Protein 3MPZ (pdb70)

Nearest PDB structures (foldseek):
  3mpz-assembly1_B  TM=1.002E+00  e=1.138E-26  Mycolicibacterium smegmatis MC2 155
  4wif-assembly1_A  TM=1.001E+00  e=3.318E-23  Mycobacterium tuberculosis
  4wig-assembly1_A  TM=1.001E+00  e=1.077E-22  Mycobacterium tuberculosis
  3ijf-assembly1_X  TM=9.936E-01  e=8.288E-23  Mycobacterium tuberculosis
  6kw6-assembly1_A  TM=9.959E-01  e=5.521E-22  Streptomyces noursei

Sequence (491 aa):
GSMVNWNALRSSKAIEEVSRHAYAPYSGFPVGAAALVDDGRTVTGCNVENVSYGLGLCAECAVVCALHSGGGGRLVALSSCCVGPDGGVLMPCGRCRQVLLEHGGPELLIDHAHGPRPLRELLPDAFGPVNWNALRSSKAIEVSRHAYAPYSGFPVGAAALVDDGRTVTGCNVENVSYGLGLCAECAVVCALHSGGGGRLVALSCCVGPDGGVLMPCGRCRQVLLEHGGPELLIDHHAHGPRPLRELLPDAFGVNWNALRSSKAIEEVSRHAYAPYSGFPVGAAALVDDGRTVTGCNVENVSYGLGLCAECAVVCALHSGGGGRLVALSSCCVGPDGGVLMPCGRCRQVLLEHGGPEELLIDHAHGPRPLRELLPDAFGPDSMVNWNALRRSSKAIEEVSRHAYAPYSGFPVGAAALVDDGRTVTGCNVENVSYGLGLCAECAVVCALHSSGGGGRLVALSCCVGPDGGVLMPCGRCRQVLLEHGGPELLIDHAHGPRPLRELLPDAF

Organism: Mycolicibacterium smegmatis (strain ATCC 700084 / mc(2)155) (NCBI:txid246196)

Foldseek 3Di:
DLPDPVVVFLVQQLVQQVVAADPPPPKKKKKWFAFPVGDIFIFIKHADPVRVVTDHRLNNRLVCCVVVPHGATAEMFMAIPVSDTDDDDPVSLLVNCVRHNQQRWYDDPVHIGGSCVVQPPHDDD/DPVVVQLVVQVVQQVVAADPPPPKKKKKWFAFPVRDIFIFIKHADPPGVVIDHRLNNRVVCCVVVPHGATAEMFMAIDVSATDDDDPVSLLVNCVRHNQQRWYDHPVGTDGSCVVAPPHDD/DPVVVFLVQQVVQQVVAADPPPPKKKKKWFAFPVGDIFIFIKHADPPRVVTDHRLNRRLVCCVVVPHGATAEMFMAIPVSATDDDDPVSLLVNCVRHNQNRWYQHSVGIDGSCVVQPPHDDPD/DPDDVVVQLVQQLVQQVVAQDPPPPWKKKKWFQFPVGDIAIFIWYADPVRVVTDHRLNRRLVCCVVVPHGATAEMFMAINVSATDDDDPVSLLVNCVRHNQQRWYDDPVGTDGSCVVQPPHD

Radius of gyration: 21.35 Å; Cα contacts (8 Å, |Δi|>4): 1430; chains: 4; bounding box: 50×58×52 Å

B-factor: mean 15.55, std 7.85, range [5.19, 49.21]

Secondary structure (DSSP, 8-state):
--S--HHHHHHHHHHHHTT-B-TTT----EEEEEETTS-EEEEE-B--SSGGG-B-HHHHHHHHHHHTT---EEEEEEE-TTS-B-PPPHHHHHHHHHHH-TT-EE--TT--EEHHHHSTT----/--HHHHHHHHHHHHTT-B-TTT----EEEEEETTS-EEEEE-B--SSGGG-B-HHHHHHHHHHHTT---EEEEEEE-TTS-B-PPPHHHHHHHHHHH-TT-EE--TTS-EEGGGTSTT---/--HHHHHHHHHHHHTT-B-TTT----EEEEEETTS-EEEEE-B--SSGGG-B-HHHHHHHHHHHTT---EEEEEEE-TTS-B-PPPHHHHHHHHHHH-TT-EE--TT--EEHHHHSTT-----/----HHHHHHHHHHHHTT-B-TTT----EEEEEETTS-EEEEE-B--SSGGG-B-HHHHHHHHHHHTT---EEEEEEE-TT--B-PPPHHHHHHHHHHH-TT-EE--TTS-EEHHHHSTT--

InterPro domains:
  IPR002125 Cytidine and deoxycytidylate deaminase domain [PF00383] (7-97)
  IPR002125 Cytidine and deoxycytidylate deaminase domain [PS51747] (1-123)
  IPR016193 Cytidine deaminase-like [SSF53927] (1-125)
  IPR050202 Cytidine and Deoxycytidylate Deaminase [PTHR11644] (5-124)

Solvent-accessible surface area: 17271 Å² total; per-residue (Å²): 46,102,179,29,95,23,108,38,8,66,68,85,0,76,102,6,14,184,60,24,57,10,81,77,41,57,76,41,13,0,0,0,0,46,1,86,90,55,65,48,11,37,0,0,15,2,12,3,57,6,36,13,8,6,9,20,0,6,0,2,0,0,3,30,0,19,30,52,46,14,36,113,4,54,0,0,0,3,0,3,70,134,25,33,39,37,28,1,5,0,16,0,0,2,3,0,31,29,4,12,7,67,104,2,32,1,1,21,88,158,26,46,53,21,0,107,84,2,2,35,84,35,36,29,177,92,97,43,109,36,8,61,70,85,0,61,118,7,13,185,70,24,57,12,84,66,38,57,74,44,14,0,0,0,0,49,2,86,85,56,66,54,11,38,0,0,14,2,11,2,21,7,38,12,4,6,8,19,0,8,0,3,0,0,3,30,0,16,29,47,44,14,36,101,4,58,0,0,0,3,0,5,74,136,25,33,32,44,26,1,4,0,17,0,0,2,3,0,35,30,4,2,4,61,104,1,57,2,1,69,65,176,30,54,30,27,0,118,102,11,4,39,88,34,49,84,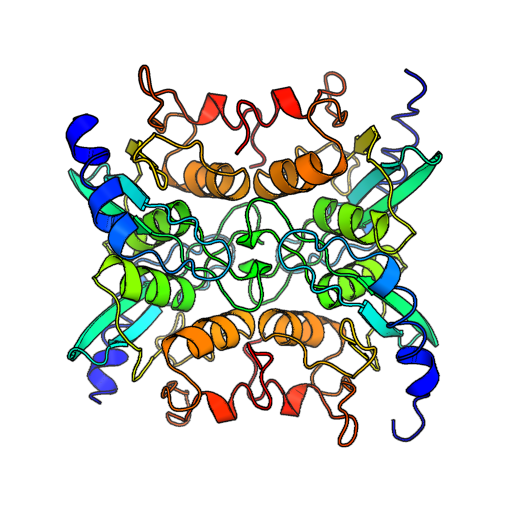88,100,44,111,38,5,67,67,84,0,84,115,5,17,88,73,23,57,10,84,77,38,56,71,43,17,0,0,0,0,41,2,87,90,54,67,49,11,41,0,0,15,3,11,2,38,5,41,13,6,6,8,21,0,10,0,3,0,0,4,31,0,16,31,50,43,14,37,111,4,55,0,0,0,2,0,2,68,133,28,32,28,38,20,1,6,0,17,0,0,2,3,0,33,29,4,12,7,70,103,2,56,0,1,26,72,154,26,50,70,21,0,114,84,3,4,38,74,35,34,29,124,146,149,104,24,97,41,109,48,8,60,67,94,0,61,100,5,2,198,71,24,56,12,79,75,44,60,89,33,18,0,0,0,0,45,2,89,85,60,65,52,11,35,0,0,14,2,11,3,22,7,36,12,6,5,7,22,1,8,0,3,0,0,3,30,0,16,30,50,45,14,33,110,4,58,0,0,0,3,0,1,72,129,15,34,42,40,26,0,4,0,15,0,0,2,3,0,34,29,4,11,6,68,101,3,50,1,1,31,89,169,34,55,14,16,0,110,96,6,3,34,104,37,72

Structure (mmCIF, N/CA/C/O backbone):
data_3MPZ
#
_entry.id   3MPZ
#
_cell.length_a   54.280
_cell.length_b   96.110
_cell.length_c   178.190
_cell.angle_alpha   90.00
_cell.angle_beta   90.00
_cell.angle_gamma   90.00
#
_symmetry.space_group_name_H-M   'C 2 2 21'
#
loop_
_entity.id
_entity.type
_entity.pdbx_description
1 polymer 'Cytidine deaminase'
2 non-polymer 'ZINC ION'
3 water water
#
loop_
_atom_site.group_PDB
_atom_site.id
_atom_site.type_symbol
_atom_site.label_atom_id
_atom_site.label_alt_id
_atom_site.label_comp_id
_atom_site.label_asym_id
_atom_site.label_entity_id
_atom_site.label_seq_id
_atom_site.pdbx_PDB_ins_code
_atom_site.Cartn_x
_atom_site.Cartn_y
_atom_site.Cartn_z
_atom_site.occupancy
_atom_site.B_iso_or_equiv
_atom_site.auth_seq_id
_atom_site.auth_comp_id
_atom_site.auth_asym_id
_atom_site.auth_atom_id
_atom_site.pdbx_PDB_model_num
ATOM 1 N N . GLY A 1 20 ? 26.093 -7.433 79.385 1.00 33.42 -2 GLY A N 1
ATOM 2 C CA . GLY A 1 20 ? 26.471 -6.959 80.764 1.00 33.27 -2 GLY A CA 1
ATOM 3 C C . GLY A 1 20 ? 27.503 -7.694 81.630 1.00 33.71 -2 GLY A C 1
ATOM 4 O O . GLY A 1 20 ? 28.320 -7.054 82.311 1.00 34.59 -2 GLY A O 1
ATOM 5 N N . SER A 1 21 ? 27.456 -9.028 81.649 1.00 33.35 -1 SER A N 1
ATOM 6 C CA . SER A 1 21 ? 26.487 -9.746 80.826 1.00 32.17 -1 SER A CA 1
ATOM 7 C C . SER A 1 21 ? 25.067 -9.627 81.419 1.00 30.34 -1 SER A C 1
ATOM 8 O O . SER A 1 21 ? 24.095 -9.915 80.726 1.00 31.57 -1 SER A O 1
ATOM 10 N N . MET A 1 22 ? 24.949 -9.200 82.682 1.00 26.31 0 MET A N 1
ATOM 11 C CA . MET A 1 22 ? 23.662 -9.101 83.352 1.00 23.82 0 MET A CA 1
ATOM 12 C C . MET A 1 22 ? 23.118 -7.673 83.448 1.00 20.29 0 MET A C 1
ATOM 13 O O . MET A 1 22 ? 22.221 -7.434 84.212 1.00 18.77 0 MET A O 1
ATOM 18 N N . VAL A 1 23 ? 23.643 -6.752 82.661 1.00 17.31 1 VAL A N 1
ATOM 19 C CA . VAL A 1 23 ? 23.087 -5.407 82.616 1.00 15.72 1 VAL A CA 1
ATOM 20 C C . VAL A 1 23 ? 21.668 -5.520 82.065 1.00 15.69 1 VAL A C 1
ATOM 21 O O . VAL A 1 23 ? 21.449 -6.316 81.186 1.00 16.50 1 VAL A O 1
ATOM 25 N N . ASN A 1 24 ? 20.730 -4.722 82.564 1.00 15.01 2 ASN A N 1
ATOM 26 C CA . ASN A 1 24 ? 19.366 -4.739 82.066 1.00 16.40 2 ASN A CA 1
ATOM 27 C C . ASN A 1 24 ? 19.238 -3.794 80.886 1.00 14.86 2 ASN A C 1
ATOM 28 O O . ASN A 1 24 ? 18.823 -2.640 81.040 1.00 13.79 2 ASN A O 1
ATOM 33 N N . TRP A 1 25 ? 19.553 -4.317 79.704 1.00 14.64 3 TRP A N 1
ATOM 34 C CA . TRP A 1 25 ? 19.551 -3.523 78.459 1.00 14.25 3 TRP A CA 1
ATOM 35 C C . TRP A 1 25 ? 18.157 -3.110 78.063 1.00 14.75 3 TRP A C 1
ATOM 36 O O . TRP A 1 25 ? 17.946 -2.027 77.530 1.00 13.19 3 TRP A O 1
ATOM 47 N N . ASN A 1 26 ? 17.177 -3.959 78.339 1.00 15.68 4 ASN A N 1
ATOM 48 C CA . ASN A 1 26 ? 15.794 -3.580 78.032 1.00 16.36 4 ASN A CA 1
ATOM 49 C C . ASN A 1 26 ? 15.325 -2.349 78.814 1.00 15.61 4 ASN A C 1
ATOM 50 O O . ASN A 1 26 ? 14.620 -1.496 78.271 1.00 14.87 4 ASN A O 1
ATOM 55 N N . ALA A 1 27 ? 15.718 -2.247 80.081 1.00 15.31 5 ALA A N 1
ATOM 56 C CA . ALA A 1 27 ? 15.411 -1.068 80.867 1.00 15.76 5 ALA A CA 1
ATOM 57 C C . ALA A 1 27 ? 16.104 0.194 80.306 1.00 14.12 5 ALA A C 1
ATOM 58 O O . ALA A 1 27 ? 15.471 1.261 80.255 1.00 14.65 5 ALA A O 1
ATOM 60 N N . LEU A 1 28 ? 17.366 0.073 79.874 1.00 12.33 6 LEU A N 1
ATOM 61 C CA . LEU A 1 28 ? 18.067 1.225 79.298 1.00 12.98 6 LEU A CA 1
ATOM 62 C C . LEU A 1 28 ? 17.465 1.646 77.974 1.00 11.62 6 LEU A C 1
ATOM 63 O O . LEU A 1 28 ? 17.338 2.835 77.686 1.00 11.91 6 LEU A O 1
ATOM 68 N N . ARG A 1 29 ? 17.136 0.671 77.139 1.00 11.30 7 ARG A N 1
ATOM 69 C CA . ARG A 1 29 ? 16.521 0.971 75.863 1.00 11.64 7 ARG A CA 1
ATOM 70 C C . ARG A 1 29 ? 15.193 1.703 76.043 1.00 11.95 7 ARG A C 1
ATOM 71 O O . ARG A 1 29 ? 14.903 2.658 75.336 1.00 11.31 7 ARG A O 1
ATOM 79 N N . SER A 1 30 ? 14.401 1.244 77.003 1.00 11.95 8 SER A N 1
ATOM 80 C CA A SER A 1 30 ? 13.100 1.852 77.281 0.50 12.83 8 SER A CA 1
ATOM 81 C CA B SER A 1 30 ? 13.108 1.859 77.302 0.50 12.83 8 SER A CA 1
ATOM 82 C C . SER A 1 30 ? 13.261 3.307 77.747 1.00 12.39 8 SER A C 1
ATOM 83 O O . SER A 1 30 ? 12.498 4.193 77.324 1.00 12.55 8 SER A O 1
ATOM 88 N N . LYS A 1 31 ? 14.251 3.551 78.601 1.00 12.38 9 LYS A N 1
ATOM 89 C CA . LYS A 1 31 ? 14.519 4.896 79.056 1.00 12.31 9 LYS A CA 1
ATOM 90 C C . LYS A 1 31 ? 15.034 5.786 77.917 1.00 10.27 9 LYS A C 1
ATOM 91 O O . LYS A 1 31 ? 14.718 6.958 77.873 1.00 10.83 9 LYS A O 1
ATOM 97 N N . ALA A 1 32 ? 15.819 5.214 77.002 1.00 10.30 10 ALA A N 1
ATOM 98 C CA . ALA A 1 32 ? 16.338 5.967 75.867 1.00 9.01 10 ALA A CA 1
ATOM 99 C C . ALA A 1 32 ? 15.193 6.321 74.927 1.00 9.93 10 ALA A C 1
ATOM 100 O O . ALA A 1 32 ? 15.111 7.427 74.421 1.00 8.48 10 ALA A O 1
ATOM 102 N N . ILE A 1 33 ? 14.276 5.383 74.706 1.00 9.43 11 ILE A N 1
ATOM 103 C CA . ILE A 1 33 ? 13.101 5.660 73.889 1.00 10.28 11 ILE A CA 1
ATOM 104 C C . ILE A 1 33 ? 12.248 6.752 74.527 1.00 10.37 11 ILE A C 1
ATOM 105 O O . ILE A 1 33 ? 11.826 7.690 73.838 1.00 9.94 11 ILE A O 1
ATOM 110 N N . GLU A 1 34 ? 12.031 6.669 75.841 1.00 10.76 12 GLU A N 1
ATOM 111 C CA A GLU A 1 34 ? 11.258 7.652 76.601 0.50 11.23 12 GLU A CA 1
ATOM 112 C CA B GLU A 1 34 ? 11.186 7.675 76.496 0.50 11.44 12 GLU A CA 1
ATOM 113 C C . GLU A 1 34 ? 11.828 9.063 76.362 1.00 10.79 12 GLU A C 1
ATOM 114 O O . GLU A 1 34 ? 11.126 10.001 76.008 1.00 11.41 12 GLU A O 1
ATOM 125 N N . VAL A 1 35 ? 13.143 9.184 76.563 1.00 9.50 13 VAL A N 1
ATOM 126 C CA . VAL A 1 35 ? 13.763 10.494 76.491 1.00 9.01 13 VAL A CA 1
ATOM 127 C C . VAL A 1 35 ? 13.809 11.027 75.063 1.00 8.82 13 VAL A C 1
ATOM 128 O O . VAL A 1 35 ? 13.747 12.239 74.863 1.00 8.39 13 VAL A O 1
ATOM 132 N N . SER A 1 36 ? 13.890 10.114 74.086 1.00 8.78 14 SER A N 1
ATOM 133 C CA . SER A 1 36 ? 13.920 10.487 72.678 1.00 9.61 14 SER A CA 1
ATOM 134 C C . SER A 1 36 ? 12.674 11.265 72.277 1.00 9.67 14 SER A C 1
ATOM 135 O O . SER A 1 36 ? 12.707 12.046 71.320 1.00 8.86 14 SER A O 1
ATOM 138 N N . ARG A 1 37 ? 11.582 11.073 73.030 1.00 10.26 15 ARG A N 1
ATOM 139 C CA . ARG A 1 37 ? 10.344 11.819 72.754 1.00 11.40 15 ARG A CA 1
ATOM 140 C C . ARG A 1 37 ? 10.492 13.319 72.941 1.00 11.39 15 ARG A C 1
ATOM 141 O O . ARG A 1 37 ? 9.650 14.094 72.463 1.00 11.02 15 ARG A O 1
ATOM 149 N N . HIS A 1 38 ? 11.501 13.717 73.705 1.00 9.27 16 HIS A N 1
ATOM 150 C CA . HIS A 1 38 ? 11.724 15.114 74.030 1.00 10.04 16 HIS A CA 1
ATOM 151 C C . HIS A 1 38 ? 12.870 15.739 73.203 1.00 9.39 16 HIS A C 1
ATOM 152 O O . HIS A 1 38 ? 13.247 16.907 73.423 1.00 9.40 16 HIS A O 1
ATOM 159 N N . ALA A 1 39 ? 13.411 14.991 72.248 1.00 8.61 17 ALA A N 1
ATOM 160 C CA . ALA A 1 39 ? 14.505 15.518 71.428 1.00 9.02 17 ALA A CA 1
ATOM 161 C C . ALA A 1 39 ? 14.118 16.825 70.759 1.00 8.29 17 ALA A C 1
ATOM 162 O O . ALA A 1 39 ? 12.955 17.010 70.335 1.00 9.91 17 ALA A O 1
ATOM 164 N N . TYR A 1 40 ? 15.111 17.696 70.612 1.00 8.54 18 TYR A N 1
ATOM 165 C CA . TYR A 1 40 ? 14.954 18.914 69.856 1.00 8.84 18 TYR A CA 1
ATOM 166 C C . TYR A 1 40 ? 15.768 18.719 68.594 1.00 8.89 18 TYR A C 1
ATOM 167 O O . TYR A 1 40 ? 16.974 19.016 68.544 1.00 8.81 18 TYR A O 1
ATOM 176 N N . ALA A 1 41 ? 15.081 18.172 67.580 1.00 9.63 19 ALA A N 1
ATOM 177 C CA . ALA A 1 41 ? 15.694 17.844 66.300 1.00 9.34 19 ALA A CA 1
ATOM 178 C C . ALA A 1 41 ? 14.853 18.297 65.097 1.00 10.28 19 ALA A C 1
ATOM 179 O O . ALA A 1 41 ? 14.581 17.486 64.209 1.00 9.95 19 ALA A O 1
ATOM 181 N N . PRO A 1 42 ? 14.468 19.595 65.044 1.00 10.42 20 PRO A N 1
ATOM 182 C CA . PRO A 1 42 ? 13.592 20.024 63.981 1.00 11.49 20 PRO A CA 1
ATOM 183 C C . PRO A 1 42 ? 14.281 20.163 62.636 1.00 11.58 20 PRO A C 1
ATOM 184 O O . PRO A 1 42 ? 13.591 20.292 61.646 1.00 13.13 20 PRO A O 1
ATOM 188 N N . TYR A 1 43 ? 15.608 20.206 62.605 1.00 10.79 21 TYR A N 1
ATOM 189 C CA . TYR A 1 43 ? 16.367 20.397 61.347 1.00 11.16 21 TYR A CA 1
ATOM 190 C C . TYR A 1 43 ? 16.503 19.045 60.615 1.00 11.77 21 TYR A C 1
ATOM 191 O O . TYR A 1 43 ? 16.169 18.951 59.425 1.00 13.17 21 TYR A O 1
ATOM 200 N N . SER A 1 44 ? 17.019 18.034 61.306 1.00 10.75 22 SER A N 1
ATOM 201 C CA . SER A 1 44 ? 17.096 16.655 60.754 1.00 11.49 22 SER A CA 1
ATOM 202 C C . SER A 1 44 ? 15.786 15.899 60.735 1.00 12.37 22 SER A C 1
ATOM 203 O O . SER A 1 44 ? 15.572 15.022 59.874 1.00 13.25 22 SER A O 1
ATOM 206 N N . GLY A 1 45 ? 14.915 16.197 61.702 1.00 11.54 23 GLY A N 1
ATOM 207 C CA . GLY A 1 45 ? 13.779 15.344 62.001 1.00 12.18 23 GLY A CA 1
ATOM 208 C C . GLY A 1 45 ? 14.167 13.943 62.464 1.00 12.39 23 GLY A C 1
ATOM 209 O O . GLY A 1 45 ? 13.403 12.981 62.275 1.00 13.10 23 GLY A O 1
ATOM 210 N N . PHE A 1 46 ? 15.362 13.830 63.064 1.00 11.25 24 PHE A N 1
ATOM 211 C CA . PHE A 1 46 ? 15.937 12.579 63.510 1.00 11.29 24 PHE A CA 1
ATOM 212 C C . PHE A 1 46 ? 16.166 12.662 65.021 1.00 10.26 24 PHE A C 1
ATOM 213 O O . PHE A 1 46 ? 17.297 12.966 65.485 1.00 10.40 24 PHE A O 1
ATOM 221 N N . PRO A 1 47 ? 15.110 12.420 65.805 1.00 10.83 25 PRO A N 1
ATOM 222 C CA . PRO A 1 47 ? 15.272 12.428 67.266 1.00 10.40 25 PRO A CA 1
ATOM 223 C C . PRO A 1 47 ? 16.044 11.219 67.767 1.00 9.66 25 PRO A C 1
ATOM 224 O O . PRO A 1 47 ? 15.838 10.091 67.281 1.00 9.04 25 PRO A O 1
ATOM 228 N N . VAL A 1 48 ? 16.898 11.453 68.758 1.00 7.82 26 VAL A N 1
ATOM 229 C CA . VAL A 1 48 ? 17.679 10.423 69.387 1.00 8.08 26 VAL A CA 1
ATOM 230 C C . VAL A 1 48 ? 17.576 10.542 70.889 1.00 7.85 26 VAL A C 1
ATOM 231 O O . VAL A 1 48 ? 17.564 11.636 71.437 1.00 7.55 26 VAL A O 1
ATOM 235 N N . GLY A 1 49 ? 17.500 9.395 71.531 1.00 7.99 27 GLY A N 1
ATOM 236 C CA . GLY A 1 49 ? 17.603 9.284 72.974 1.00 7.54 27 GLY A CA 1
ATOM 237 C C . GLY A 1 49 ? 18.753 8.394 73.397 1.00 7.27 27 GLY A C 1
ATOM 238 O O . GLY A 1 49 ? 19.190 7.483 72.660 1.00 8.62 27 GLY A O 1
ATOM 239 N N . ALA A 1 50 ? 19.237 8.634 74.613 1.00 6.90 28 ALA A N 1
ATOM 240 C CA . ALA A 1 50 ? 20.276 7.794 75.191 1.00 7.42 28 ALA A CA 1
ATOM 241 C C . ALA A 1 50 ? 20.075 7.689 76.686 1.00 7.74 28 ALA A C 1
ATOM 242 O O . ALA A 1 50 ? 19.617 8.627 77.314 1.00 8.26 28 ALA A O 1
ATOM 244 N N . ALA A 1 51 ? 20.366 6.504 77.213 1.00 7.68 29 ALA A N 1
ATOM 245 C CA . ALA A 1 51 ? 20.303 6.231 78.664 1.00 7.87 29 ALA A CA 1
ATOM 246 C C . ALA A 1 51 ? 21.523 5.459 79.062 1.00 7.87 29 ALA A C 1
ATOM 247 O O . ALA A 1 51 ? 21.991 4.543 78.323 1.00 8.57 29 ALA A O 1
ATOM 249 N N . ALA A 1 52 ? 22.064 5.788 80.238 1.00 7.38 30 ALA A N 1
ATOM 250 C CA . ALA A 1 52 ? 23.277 5.120 80.718 1.00 6.77 30 ALA A CA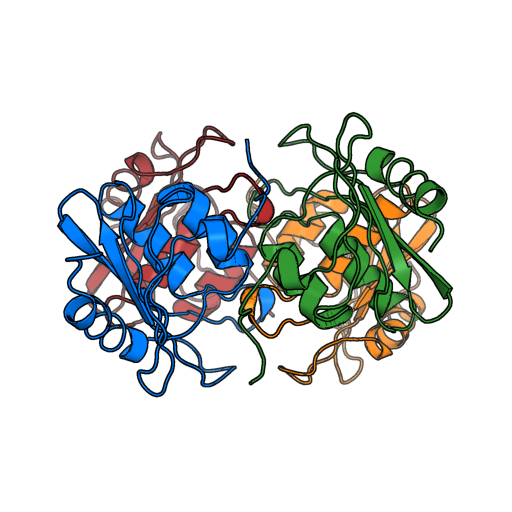 1
ATOM 251 C C . ALA A 1 52 ? 23.109 4.765 82.191 1.00 8.10 30 ALA A C 1
ATOM 252 O O . ALA A 1 52 ? 22.575 5.540 83.001 1.00 8.63 30 ALA A O 1
ATOM 254 N N . LEU A 1 53 ? 23.598 3.587 82.518 1.00 8.52 31 LEU A N 1
ATOM 255 C CA . LEU A 1 53 ? 23.740 3.157 83.917 1.00 9.61 31 LEU A CA 1
ATOM 256 C C . LEU A 1 53 ? 25.022 3.770 84.488 1.00 9.85 31 LEU A C 1
ATOM 257 O O . LEU A 1 53 ? 26.082 3.654 83.900 1.00 9.63 31 LEU A O 1
ATOM 262 N N . VAL A 1 54 ? 24.920 4.360 85.671 1.00 10.29 32 VAL A N 1
ATOM 263 C CA . VAL A 1 54 ? 26.081 4.857 86.402 1.00 10.33 32 VAL A CA 1
ATOM 264 C C . VAL A 1 54 ? 26.490 3.835 87.462 1.00 11.02 32 VAL A C 1
ATOM 265 O O . VAL A 1 54 ? 25.659 3.023 87.899 1.00 10.92 32 VAL A O 1
ATOM 269 N N . ASP A 1 55 ? 27.756 3.882 87.878 1.00 12.25 33 ASP A N 1
ATOM 270 C CA . ASP A 1 55 ? 28.249 2.933 88.868 1.00 14.61 33 ASP A CA 1
ATOM 271 C C . ASP A 1 55 ? 27.709 3.132 90.299 1.00 15.50 33 ASP A C 1
ATOM 272 O O . ASP A 1 55 ? 28.113 2.410 91.195 1.00 18.15 33 ASP A O 1
ATOM 277 N N . ASP A 1 56 ? 26.826 4.103 90.503 1.00 14.33 34 ASP A N 1
ATOM 278 C CA . ASP A 1 56 ? 26.055 4.234 91.746 1.00 14.16 34 ASP A CA 1
ATOM 279 C C . ASP A 1 56 ? 24.654 3.643 91.587 1.00 14.13 34 ASP A C 1
ATOM 280 O O . ASP A 1 56 ? 23.812 3.727 92.497 1.00 14.68 34 ASP A O 1
ATOM 285 N N . GLY A 1 57 ? 24.430 3.019 90.430 1.00 13.68 35 GLY A N 1
ATOM 286 C CA . GLY A 1 57 ? 23.186 2.334 90.100 1.00 13.90 35 GLY A CA 1
ATOM 287 C C . GLY A 1 57 ? 22.090 3.165 89.480 1.00 13.48 35 GLY A C 1
ATOM 288 O O . GLY A 1 57 ? 21.025 2.655 89.106 1.00 14.35 35 GLY A O 1
ATOM 289 N N . ARG A 1 58 ? 22.310 4.464 89.362 1.00 13.10 36 ARG A N 1
ATOM 290 C CA . ARG A 1 58 ? 21.276 5.282 88.812 1.00 11.78 36 ARG A CA 1
ATOM 291 C C . ARG A 1 58 ? 21.396 5.286 87.290 1.00 10.63 36 ARG A C 1
ATOM 292 O O . ARG A 1 58 ? 22.420 4.888 86.727 1.00 9.16 36 ARG A O 1
ATOM 300 N N . THR A 1 59 ? 20.323 5.728 86.668 1.00 9.89 37 THR A N 1
ATOM 301 C CA . THR A 1 59 ? 20.281 5.947 85.217 1.00 10.39 37 THR A CA 1
ATOM 302 C C . THR A 1 59 ? 20.225 7.437 84.907 1.00 11.00 37 THR A C 1
ATOM 303 O O . THR A 1 59 ? 19.449 8.187 85.530 1.00 12.18 37 THR A O 1
ATOM 307 N N . VAL A 1 60 ? 21.034 7.859 83.944 1.00 9.34 38 VAL A N 1
ATOM 308 C CA . VAL A 1 60 ? 20.999 9.223 83.427 1.00 9.05 38 VAL A CA 1
ATOM 309 C C . VAL A 1 60 ? 20.558 9.141 81.963 1.00 8.99 38 VAL A C 1
ATOM 310 O O . VAL A 1 60 ? 20.837 8.172 81.277 1.00 8.27 38 VAL A O 1
ATOM 314 N N . THR A 1 61 ? 19.831 10.146 81.518 1.00 9.27 39 THR A N 1
ATOM 315 C CA . THR A 1 61 ? 19.318 10.183 80.162 1.00 8.72 39 THR A CA 1
ATOM 316 C C . THR A 1 61 ? 19.657 11.476 79.435 1.00 9.07 39 THR A C 1
ATOM 317 O O . THR A 1 61 ? 20.047 12.490 80.030 1.00 10.03 39 THR A O 1
ATOM 321 N N . GLY A 1 62 ? 19.479 11.450 78.126 1.00 7.27 40 GLY A N 1
ATOM 322 C CA . GLY A 1 62 ? 19.670 12.627 77.336 1.00 7.28 40 GLY A CA 1
ATOM 323 C C . GLY A 1 62 ? 19.103 12.428 75.957 1.00 6.44 40 GLY A C 1
ATOM 324 O O . GLY A 1 62 ? 19.026 11.290 75.467 1.00 6.21 40 GLY A O 1
ATOM 325 N N . CYS A 1 63 ? 18.733 13.544 75.328 1.00 7.01 41 CYS A N 1
ATOM 326 C CA . CYS A 1 63 ? 18.255 13.566 73.967 1.00 6.76 41 CYS A CA 1
ATOM 327 C C . CYS A 1 63 ? 19.029 14.597 73.161 1.00 6.38 41 CYS A C 1
ATOM 328 O O . CYS A 1 63 ? 19.636 15.505 73.732 1.00 7.99 41 CYS A O 1
ATOM 331 N N . ASN A 1 64 ? 19.059 14.445 71.841 1.00 6.02 42 ASN A N 1
ATOM 332 C CA . ASN A 1 64 ? 19.778 15.399 71.018 1.00 6.31 42 ASN A CA 1
ATOM 333 C C . ASN A 1 64 ? 19.087 16.771 70.983 1.00 5.80 42 ASN A C 1
ATOM 334 O O . ASN A 1 64 ? 17.875 16.883 71.163 1.00 6.79 42 ASN A O 1
ATOM 339 N N . VAL A 1 65 ? 19.897 17.802 70.777 1.00 5.88 43 VAL A N 1
ATOM 340 C CA . VAL A 1 65 ? 19.447 19.198 70.768 1.00 5.49 43 VAL A CA 1
ATOM 341 C C . VAL A 1 65 ? 20.187 19.910 69.643 1.00 6.24 43 VAL A C 1
ATOM 342 O O . VAL A 1 65 ? 21.325 20.284 69.780 1.00 7.47 43 VAL A O 1
ATOM 346 N N . GLU A 1 66 ? 19.521 20.063 68.510 1.00 6.39 44 GLU A N 1
ATOM 347 C CA . GLU A 1 66 ? 20.072 20.700 67.331 1.00 7.25 44 GLU A CA 1
ATOM 348 C C . GLU A 1 66 ? 20.045 22.212 67.444 1.00 7.82 44 GLU A C 1
ATOM 349 O O . GLU A 1 66 ? 19.391 22.763 68.320 1.00 9.38 44 GLU A O 1
ATOM 355 N N . ASN A 1 67 ? 20.800 22.865 66.554 1.00 7.35 45 ASN A N 1
ATOM 356 C CA . ASN A 1 67 ? 20.879 24.313 66.474 1.00 8.07 45 ASN A CA 1
ATOM 357 C C . ASN A 1 67 ? 20.777 24.778 65.035 1.00 7.81 45 ASN A C 1
ATOM 358 O O . ASN A 1 67 ? 21.161 24.078 64.105 1.00 6.11 45 ASN A O 1
ATOM 363 N N . VAL A 1 68 ? 20.292 26.001 64.872 1.00 8.50 46 VAL A N 1
ATOM 364 C CA . VAL A 1 68 ? 20.254 26.653 63.543 1.00 9.73 46 VAL A CA 1
ATOM 365 C C . VAL A 1 68 ? 21.616 26.697 62.892 1.00 9.58 46 VAL A C 1
ATOM 366 O O . VAL A 1 68 ? 21.707 26.567 61.646 1.00 9.15 46 VAL A O 1
ATOM 370 N N . SER A 1 69 ? 22.673 26.864 63.700 1.00 9.30 47 SER A N 1
ATOM 371 C CA . SER A 1 69 ? 24.034 26.681 63.228 1.00 9.10 47 SER A CA 1
ATOM 372 C C . SER A 1 69 ? 24.352 25.219 63.478 1.00 8.90 47 SER A C 1
ATOM 373 O O . SER A 1 69 ? 24.507 24.796 64.615 1.00 7.97 47 SER A O 1
ATOM 376 N N . TYR A 1 70 ? 24.383 24.430 62.399 1.00 9.26 48 TYR A N 1
ATOM 377 C CA . TYR A 1 70 ? 24.304 22.971 62.562 1.00 8.32 48 TYR A CA 1
ATOM 378 C C . TYR A 1 70 ? 25.392 22.421 63.476 1.00 8.11 48 TYR A C 1
ATOM 379 O O . TYR A 1 70 ? 25.170 21.538 64.324 1.00 7.74 48 TYR A O 1
ATOM 388 N N . GLY A 1 71 ? 26.594 22.957 63.313 1.00 8.08 49 GLY A N 1
ATOM 389 C CA . GLY A 1 71 ? 27.765 22.559 64.091 1.00 7.65 49 GLY A CA 1
ATOM 390 C C . GLY A 1 71 ? 27.747 22.796 65.597 1.00 7.46 49 GLY A C 1
ATOM 391 O O . GLY A 1 71 ? 28.704 22.423 66.277 1.00 8.82 49 GLY A O 1
ATOM 392 N N . LEU A 1 72 ? 26.677 23.428 66.095 1.00 7.71 50 LEU A N 1
ATOM 393 C CA . LEU A 1 72 ? 26.467 23.668 67.504 1.00 8.19 50 LEU A CA 1
ATOM 394 C C . LEU A 1 72 ? 25.488 22.681 68.119 1.00 7.40 50 LEU A C 1
ATOM 395 O O . LEU A 1 72 ? 25.225 22.719 69.305 1.00 6.44 50 LEU A O 1
ATOM 400 N N . GLY A 1 73 ? 25.000 21.746 67.301 1.00 6.80 51 GLY A N 1
ATOM 401 C CA . GLY A 1 73 ? 24.178 20.618 67.784 1.00 7.85 51 GLY A CA 1
ATOM 402 C C . GLY A 1 73 ? 24.867 19.763 68.840 1.00 7.45 51 GLY A C 1
ATOM 403 O O . GLY A 1 73 ? 26.074 19.500 68.769 1.00 7.41 51 GLY A O 1
ATOM 404 N N . LEU A 1 74 ? 24.078 19.279 69.797 1.00 7.63 52 LEU A N 1
ATOM 405 C CA . LEU A 1 74 ? 24.563 18.439 70.886 1.00 7.26 52 LEU A CA 1
ATOM 406 C C . LEU A 1 74 ? 23.913 17.066 70.763 1.00 7.65 52 LEU A C 1
ATOM 407 O O . LEU A 1 74 ? 22.680 16.956 70.544 1.00 8.32 52 LEU A O 1
ATOM 412 N N . CYS A 1 75 ? 24.725 16.016 70.835 1.00 7.65 53 CYS A N 1
ATOM 413 C CA . CYS A 1 75 ? 24.214 14.651 70.747 1.00 6.45 53 CYS A CA 1
ATOM 414 C C . CYS A 1 75 ? 23.576 14.216 72.064 1.00 5.72 53 CYS A C 1
ATOM 415 O O . CYS A 1 75 ? 23.884 14.735 73.141 1.00 7.19 53 CYS A O 1
ATOM 418 N N . ALA A 1 76 ? 22.638 13.271 71.968 1.00 6.57 54 ALA A N 1
ATOM 419 C CA . ALA A 1 76 ? 22.047 12.629 73.163 1.00 6.26 54 ALA A CA 1
ATOM 420 C C . ALA A 1 76 ? 23.102 12.129 74.142 1.00 6.89 54 ALA A C 1
ATOM 421 O O . ALA A 1 76 ? 22.970 12.274 75.363 1.00 6.43 54 ALA A O 1
ATOM 423 N N . GLU A 1 77 ? 24.169 11.547 73.614 1.00 6.73 55 GLU A N 1
ATOM 424 C CA . GLU A 1 77 ? 25.228 11.013 74.458 1.00 7.53 55 GLU A CA 1
ATOM 425 C C . GLU A 1 77 ? 26.002 12.122 75.184 1.00 7.90 55 GLU A C 1
ATOM 426 O O . GLU A 1 77 ? 26.441 11.907 76.326 1.00 8.12 55 GLU A O 1
ATOM 432 N N . CYS A 1 78 ? 26.147 13.274 74.542 1.00 7.62 56 CYS A N 1
ATOM 433 C CA . CYS A 1 78 ? 26.678 14.475 75.208 1.00 7.73 56 CYS A CA 1
ATOM 434 C C . CYS A 1 78 ? 25.786 14.876 76.372 1.00 7.07 56 CYS A C 1
ATOM 435 O O . CYS A 1 78 ? 26.289 15.172 77.458 1.00 7.32 56 CYS A O 1
ATOM 438 N N . ALA A 1 79 ? 24.476 14.849 76.168 1.00 6.76 57 ALA A N 1
ATOM 439 C CA . ALA A 1 79 ? 23.519 15.246 77.186 1.00 6.60 57 ALA A CA 1
ATOM 440 C C . ALA A 1 79 ? 23.617 14.260 78.373 1.00 6.65 57 ALA A C 1
ATOM 441 O O . ALA A 1 79 ? 23.584 14.661 79.532 1.00 8.66 57 ALA A O 1
ATOM 443 N N . VAL A 1 80 ? 23.797 12.978 78.074 1.00 7.20 58 VAL A N 1
ATOM 444 C CA . VAL A 1 80 ? 24.035 11.961 79.130 1.00 7.52 58 VAL A CA 1
ATOM 445 C C . VAL A 1 80 ? 25.228 12.305 80.037 1.00 6.86 58 VAL A C 1
ATOM 446 O O . VAL A 1 80 ? 25.117 12.265 81.283 1.00 7.02 58 VAL A O 1
ATOM 450 N N . VAL A 1 81 ? 26.346 12.665 79.416 1.00 6.71 59 VAL A N 1
ATOM 451 C CA . VAL A 1 81 ? 27.580 12.993 80.109 1.00 7.53 59 VAL A CA 1
ATOM 452 C C . VAL A 1 81 ? 27.394 14.276 80.943 1.00 8.42 59 VAL A C 1
ATOM 453 O O . VAL A 1 81 ? 27.886 14.386 82.076 1.00 8.26 59 VAL A O 1
ATOM 457 N N . CYS A 1 82 ? 26.662 15.248 80.405 1.00 8.46 60 CYS A N 1
ATOM 458 C CA . CYS A 1 82 ? 26.345 16.443 81.197 1.00 8.97 60 CYS A CA 1
ATOM 459 C C . CYS A 1 82 ? 25.566 16.087 82.482 1.00 9.40 60 CYS A C 1
ATOM 460 O O . CYS A 1 82 ? 25.898 16.560 83.587 1.00 10.54 60 CYS A O 1
ATOM 463 N N . ALA A 1 83 ? 24.528 15.275 82.333 1.00 9.30 61 ALA A N 1
ATOM 464 C CA . ALA A 1 83 ? 23.694 14.847 83.440 1.00 9.34 61 ALA A CA 1
ATOM 465 C C . ALA A 1 83 ? 24.432 13.978 84.444 1.00 9.47 61 ALA A C 1
ATOM 466 O O . ALA A 1 83 ? 24.190 14.064 85.655 1.00 9.67 61 ALA A O 1
ATOM 468 N N . LEU A 1 84 ? 25.363 13.155 83.962 1.00 9.29 62 LEU A N 1
ATOM 469 C CA . LEU A 1 84 ? 26.233 12.387 84.834 1.00 9.89 62 LEU A CA 1
ATOM 470 C C . LEU A 1 84 ? 26.869 13.299 85.892 1.00 10.52 62 LEU A C 1
ATOM 471 O O . LEU A 1 84 ? 26.792 13.019 87.100 1.00 10.83 62 LEU A O 1
ATOM 476 N N . HIS A 1 85 ? 27.490 14.382 85.429 1.00 9.64 63 HIS A N 1
ATOM 477 C CA . HIS A 1 85 ? 28.204 15.273 86.321 1.00 9.89 63 HIS A CA 1
ATOM 478 C C . HIS A 1 85 ? 27.295 16.209 87.102 1.00 11.73 63 HIS A C 1
ATOM 479 O O . HIS A 1 85 ? 27.426 16.271 88.308 1.00 12.37 63 HIS A O 1
ATOM 486 N N . SER A 1 86 ? 26.337 16.854 86.450 1.00 11.50 64 SER A N 1
ATOM 487 C CA . SER A 1 86 ? 25.436 17.757 87.194 1.00 12.96 64 SER A CA 1
ATOM 488 C C . SER A 1 86 ? 24.627 17.036 88.268 1.00 13.81 64 SER A C 1
ATOM 489 O O . SER A 1 86 ? 24.234 17.630 89.288 1.00 13.58 64 SER A O 1
ATOM 492 N N . GLY A 1 87 ? 24.408 15.740 88.056 1.00 14.42 65 GLY A N 1
ATOM 493 C CA . GLY A 1 87 ? 23.636 14.915 88.970 1.00 16.32 65 GLY A CA 1
ATOM 494 C C . GLY A 1 87 ? 24.441 14.271 90.083 1.00 18.60 65 GLY A C 1
ATOM 495 O O . GLY A 1 87 ? 23.883 13.519 90.875 1.00 19.67 65 GLY A O 1
ATOM 496 N N . GLY A 1 88 ? 25.752 14.558 90.154 1.00 18.32 66 GLY A N 1
ATOM 497 C CA . GLY A 1 88 ? 26.566 14.118 91.279 1.00 19.63 66 GLY A CA 1
ATOM 498 C C . GLY A 1 88 ? 27.805 13.328 90.927 1.00 19.18 66 GLY A C 1
ATOM 499 O O . GLY A 1 88 ? 28.534 12.887 91.823 1.00 19.65 66 GLY A O 1
ATOM 500 N N . GLY A 1 89 ? 28.050 13.144 89.633 1.00 17.57 67 GLY A N 1
ATOM 501 C CA . GLY A 1 89 ? 29.227 12.462 89.170 1.00 17.19 67 GLY A CA 1
ATOM 502 C C . GLY A 1 89 ? 29.087 10.965 89.143 1.00 16.69 67 GLY A C 1
ATOM 503 O O . GLY A 1 89 ? 27.989 10.420 89.301 1.00 16.45 67 GLY A O 1
ATOM 504 N N . GLY A 1 90 ? 30.215 10.292 88.980 1.00 15.75 68 GLY A N 1
ATOM 505 C CA . GLY A 1 90 ? 30.237 8.843 88.846 1.00 15.25 68 GLY A CA 1
ATOM 506 C C . GLY A 1 90 ? 30.890 8.398 87.552 1.00 15.52 68 GLY A C 1
ATOM 507 O O . GLY A 1 90 ? 31.374 9.214 86.788 1.00 15.08 68 GLY A O 1
ATOM 508 N N . ARG A 1 91 ? 30.898 7.092 87.323 1.00 14.65 69 ARG A N 1
ATOM 509 C CA . ARG A 1 91 ? 31.435 6.507 86.089 1.00 15.10 69 ARG A CA 1
ATOM 510 C C . ARG A 1 91 ? 30.325 5.815 85.326 1.00 12.84 69 ARG A C 1
ATOM 511 O O . ARG A 1 91 ? 29.508 5.135 85.919 1.00 13.01 69 ARG A O 1
ATOM 519 N N . LEU A 1 92 ? 30.295 5.972 84.002 1.00 11.04 70 LEU A N 1
ATOM 520 C CA . LEU A 1 92 ? 29.302 5.256 83.192 1.00 9.27 70 LEU A CA 1
ATOM 521 C C . LEU A 1 92 ? 29.697 3.784 83.075 1.00 9.56 70 LEU A C 1
ATOM 522 O O . LEU A 1 92 ? 30.856 3.474 82.828 1.00 11.11 70 LEU A O 1
ATOM 527 N N . VAL A 1 93 ? 28.725 2.891 83.249 1.00 9.51 71 VAL A N 1
ATOM 528 C CA . VAL A 1 93 ? 28.920 1.444 83.125 1.00 10.43 71 VAL A CA 1
ATOM 529 C C . VAL A 1 93 ? 28.402 0.876 81.806 1.00 10.77 71 VAL A C 1
ATOM 530 O O . VAL A 1 93 ? 29.034 -0.010 81.198 1.00 11.17 71 VAL A O 1
ATOM 534 N N . ALA A 1 94 ? 27.264 1.412 81.361 1.00 10.27 72 ALA A N 1
ATOM 535 C CA . ALA A 1 94 ? 26.559 0.887 80.194 1.00 9.73 72 ALA A CA 1
ATOM 536 C C . ALA A 1 94 ? 25.717 1.979 79.598 1.00 9.60 72 ALA A C 1
ATOM 537 O O . ALA A 1 94 ? 25.187 2.826 80.322 1.00 9.48 72 ALA A O 1
ATOM 539 N N . LEU A 1 95 ? 25.597 1.982 78.265 1.00 9.82 73 LEU A N 1
ATOM 540 C CA . LEU A 1 95 ? 24.881 3.032 77.550 1.00 9.10 73 LEU A CA 1
ATOM 541 C C . LEU A 1 95 ? 24.162 2.465 76.343 1.00 9.43 73 LEU A C 1
ATOM 542 O O . LEU A 1 95 ? 24.725 1.644 75.584 1.00 8.87 73 LEU A O 1
ATOM 547 N N . SER A 1 96 ? 22.890 2.862 76.200 1.00 9.28 74 SER A N 1
ATOM 548 C CA A SER A 1 96 ? 22.098 2.538 75.031 0.70 8.97 74 SER A CA 1
ATOM 549 C CA B SER A 1 96 ? 22.065 2.536 75.045 0.30 9.16 74 SER A CA 1
ATOM 550 C C . SER A 1 96 ? 21.674 3.829 74.343 1.00 9.43 74 SER A C 1
ATOM 551 O O . SER A 1 96 ? 21.210 4.784 74.995 1.00 8.28 74 SER A O 1
ATOM 556 N N . CYS A 1 97 ? 21.858 3.856 73.030 1.00 8.50 75 CYS A N 1
ATOM 557 C CA A CYS A 1 97 ? 21.389 4.945 72.202 0.50 8.84 75 CYS A CA 1
ATOM 558 C CA B CYS A 1 97 ? 21.366 4.941 72.192 0.50 10.34 75 CYS A CA 1
ATOM 559 C C . CYS A 1 97 ? 20.359 4.378 71.230 1.00 9.98 75 CYS A C 1
ATOM 560 O O . CYS A 1 97 ? 20.561 3.299 70.646 1.00 10.53 75 CYS A O 1
ATOM 565 N N . VAL A 1 98 ? 19.264 5.089 71.069 1.00 10.64 76 VAL A N 1
ATOM 566 C CA . VAL A 1 98 ? 18.219 4.639 70.171 1.00 11.19 76 VAL A CA 1
ATOM 567 C C . VAL A 1 98 ? 17.774 5.742 69.254 1.00 12.42 76 VAL A C 1
ATOM 568 O O . VAL A 1 98 ? 17.828 6.941 69.594 1.00 12.61 76 VAL A O 1
ATOM 572 N N . GLY A 1 99 ? 17.369 5.336 68.050 1.00 13.15 77 GLY A N 1
ATOM 573 C CA . GLY A 1 99 ? 16.987 6.264 67.013 1.00 15.13 77 GLY A CA 1
ATOM 574 C C . GLY A 1 99 ? 15.469 6.408 66.952 1.00 16.68 77 GLY A C 1
ATOM 575 O O . GLY A 1 99 ? 14.749 5.881 67.820 1.00 17.86 77 GLY A O 1
ATOM 576 N N . PRO A 1 100 ? 14.977 7.134 65.929 1.00 17.48 78 PRO A N 1
ATOM 577 C CA . PRO A 1 100 ? 13.550 7.496 65.903 1.00 18.92 78 PRO A CA 1
ATOM 578 C C . PRO A 1 100 ? 12.568 6.311 65.861 1.00 20.58 78 PRO A C 1
ATOM 579 O O . PRO A 1 100 ? 11.385 6.468 66.252 1.00 22.05 78 PRO A O 1
ATOM 583 N N . ASP A 1 101 ? 13.042 5.162 65.362 1.00 21.21 79 ASP A N 1
ATOM 584 C CA . ASP A 1 101 ? 12.256 3.920 65.271 1.00 22.78 79 ASP A CA 1
ATOM 585 C C . ASP A 1 101 ? 12.333 3.030 66.529 1.00 22.40 79 ASP A C 1
ATOM 586 O O . ASP A 1 101 ? 11.669 1.991 66.580 1.00 22.87 79 ASP A O 1
ATOM 591 N N . GLY A 1 102 ? 13.147 3.422 67.514 1.00 21.16 80 GLY A N 1
ATOM 592 C CA . GLY A 1 102 ? 13.352 2.639 68.750 1.00 20.59 80 GLY A CA 1
ATOM 593 C C . GLY A 1 102 ? 14.502 1.621 68.676 1.00 20.62 80 GLY A C 1
ATOM 594 O O . GLY A 1 102 ? 14.843 0.976 69.676 1.00 21.97 80 GLY A O 1
ATOM 595 N N . GLY A 1 103 ? 15.125 1.515 67.514 1.00 18.78 81 GLY A N 1
ATOM 596 C CA . GLY A 1 103 ? 16.217 0.594 67.298 1.00 17.48 81 GLY A CA 1
ATOM 597 C C . GLY A 1 103 ? 17.520 1.183 67.798 1.00 15.66 81 GLY A C 1
ATOM 598 O O . GLY A 1 103 ? 17.695 2.395 67.845 1.00 14.22 81 GLY A O 1
ATOM 599 N N . VAL A 1 104 ? 18.427 0.295 68.170 1.00 14.89 82 VAL A N 1
ATOM 600 C CA . VAL A 1 104 ? 19.738 0.685 68.692 1.00 14.49 82 VAL A CA 1
ATOM 601 C C . VAL A 1 104 ? 20.582 1.386 67.630 1.00 14.06 82 VAL A C 1
ATOM 602 O O . VAL A 1 104 ? 20.581 0.996 66.467 1.00 14.14 82 VAL A O 1
ATOM 606 N N . LEU A 1 105 ? 21.258 2.456 68.043 1.00 12.63 83 LEU A N 1
ATOM 607 C CA . LEU A 1 105 ? 22.067 3.293 67.166 1.00 12.57 83 LEU A CA 1
ATOM 608 C C . LEU A 1 105 ? 23.479 3.358 67.690 1.00 11.97 83 LEU A C 1
ATOM 609 O O . LEU A 1 105 ? 23.690 3.398 68.898 1.00 10.47 83 LEU A O 1
ATOM 614 N N . MET A 1 106 ? 24.453 3.407 66.773 1.00 11.01 84 MET A N 1
ATOM 615 C CA . MET A 1 106 ? 25.842 3.534 67.166 1.00 10.90 84 MET A CA 1
ATOM 616 C C . MET A 1 106 ? 26.182 4.998 67.460 1.00 9.87 84 MET A C 1
ATOM 617 O O . MET A 1 106 ? 25.862 5.858 66.648 1.00 9.33 84 MET A O 1
ATOM 622 N N . PRO A 1 107 ? 26.864 5.272 68.580 1.00 8.04 85 PRO A N 1
ATOM 623 C CA . PRO A 1 107 ? 27.343 6.632 68.781 1.00 8.35 85 PRO A CA 1
ATOM 624 C C . PRO A 1 107 ? 28.274 7.148 67.694 1.00 8.47 85 PRO A C 1
ATOM 625 O O . PRO A 1 107 ? 29.080 6.378 67.144 1.00 7.95 85 PRO A O 1
ATOM 629 N N . CYS A 1 108 ? 28.192 8.455 67.415 1.00 6.92 86 CYS A N 1
ATOM 630 C CA . CYS A 1 108 ? 29.139 9.072 66.499 1.00 6.65 86 CYS A CA 1
ATOM 631 C C . CYS A 1 108 ? 30.507 9.123 67.115 1.00 7.03 86 CYS A C 1
ATOM 632 O O . CYS A 1 108 ? 30.688 8.916 68.315 1.00 6.99 86 CYS A O 1
ATOM 635 N N . GLY A 1 109 ? 31.482 9.404 66.283 1.00 5.87 87 GLY A N 1
ATOM 636 C CA . GLY A 1 109 ? 32.863 9.388 66.777 1.00 6.75 87 GLY A CA 1
ATOM 637 C C . GLY A 1 109 ? 33.143 10.409 67.870 1.00 6.56 87 GLY A C 1
ATOM 638 O O . GLY A 1 109 ? 33.922 10.137 68.813 1.00 7.33 87 GLY A O 1
ATOM 639 N N . ARG A 1 110 ? 32.541 11.595 67.777 1.00 6.81 88 ARG A N 1
ATOM 640 C CA . ARG A 1 110 ? 32.676 12.591 68.843 1.00 6.98 88 ARG A CA 1
ATOM 641 C C . ARG A 1 110 ? 32.204 12.008 70.172 1.00 7.34 88 ARG A C 1
ATOM 642 O O . ARG A 1 110 ? 32.875 12.118 71.201 1.00 7.96 88 ARG A O 1
ATOM 650 N N . CYS A 1 111 ? 31.055 11.351 70.141 1.00 6.26 89 CYS A N 1
ATOM 651 C CA . CYS A 1 111 ? 30.473 10.759 71.335 1.00 7.55 89 CYS A CA 1
ATOM 652 C C . CYS A 1 111 ? 31.305 9.607 71.867 1.00 7.57 89 CYS A C 1
ATOM 653 O O . CYS A 1 111 ? 31.437 9.460 73.089 1.00 7.40 89 CYS A O 1
ATOM 656 N N . ARG A 1 112 ? 31.892 8.822 70.975 1.00 8.06 90 ARG A N 1
ATOM 657 C CA . ARG A 1 112 ? 32.789 7.763 71.425 1.00 8.48 90 ARG A CA 1
ATOM 658 C C . ARG A 1 112 ? 33.919 8.349 72.248 1.00 8.88 90 ARG A C 1
ATOM 659 O O . ARG A 1 112 ? 34.245 7.824 73.317 1.00 9.19 90 ARG A O 1
ATOM 667 N N . GLN A 1 113 ? 34.482 9.470 71.793 1.00 8.48 91 GLN A N 1
ATOM 668 C CA . GLN A 1 113 ? 35.607 10.115 72.486 1.00 8.11 91 GLN A CA 1
ATOM 669 C C . GLN A 1 113 ? 35.122 10.686 73.804 1.00 9.16 91 GLN A C 1
ATOM 670 O O . GLN A 1 113 ? 35.793 10.527 74.845 1.00 9.82 91 GLN A O 1
ATOM 676 N N . VAL A 1 114 ? 33.961 11.338 73.793 1.00 8.10 92 VAL A N 1
ATOM 677 C CA . VAL A 1 114 ? 33.467 11.956 75.052 1.00 8.59 92 VAL A CA 1
ATOM 678 C C . VAL A 1 114 ? 33.149 10.866 76.078 1.00 8.95 92 VAL A C 1
ATOM 679 O O . VAL A 1 114 ? 33.560 10.959 77.266 1.00 8.39 92 VAL A O 1
ATOM 683 N N . LEU A 1 115 ? 32.450 9.822 75.619 1.00 7.96 93 LEU A N 1
ATOM 684 C CA . LEU A 1 115 ? 32.076 8.685 76.478 1.00 8.06 93 LEU A CA 1
ATOM 685 C C . LEU A 1 115 ? 33.280 7.999 77.093 1.00 8.85 93 LEU A C 1
ATOM 686 O O . LEU A 1 115 ? 33.265 7.635 78.266 1.00 9.09 93 LEU A O 1
ATOM 691 N N . LEU A 1 116 ? 34.363 7.894 76.332 1.00 8.13 94 LEU A N 1
ATOM 692 C CA . LEU A 1 116 ? 35.568 7.255 76.840 1.00 9.45 94 LEU A CA 1
ATOM 693 C C . LEU A 1 116 ? 36.091 7.955 78.078 1.00 9.79 94 LEU A C 1
ATOM 694 O O . LEU A 1 116 ? 36.615 7.310 78.981 1.00 10.38 94 LEU A O 1
ATOM 699 N N . GLU A 1 117 ? 35.964 9.281 78.119 1.00 10.14 95 GLU A N 1
ATOM 700 C CA . GLU A 1 117 ? 36.465 10.044 79.237 1.00 10.68 95 GLU A CA 1
ATOM 701 C C . GLU A 1 117 ? 35.737 9.712 80.532 1.00 10.50 95 GLU A C 1
ATOM 702 O O . GLU A 1 117 ? 36.309 9.847 81.618 1.00 11.41 95 GLU A O 1
ATOM 708 N N . HIS A 1 118 ? 34.497 9.230 80.432 1.00 9.48 96 HIS A N 1
ATOM 709 C CA . HIS A 1 118 ? 33.614 9.080 81.602 1.00 9.84 96 HIS A CA 1
ATOM 710 C C . HIS A 1 118 ? 33.196 7.646 81.927 1.00 10.55 96 HIS A C 1
ATOM 711 O O . HIS A 1 118 ? 32.615 7.404 82.985 1.00 10.99 96 HIS A O 1
ATOM 718 N N . GLY A 1 119 ? 33.531 6.728 81.034 1.00 10.10 97 GLY A N 1
ATOM 719 C CA . GLY A 1 119 ? 33.361 5.298 81.247 1.00 11.78 97 GLY A CA 1
ATOM 720 C C . GLY A 1 119 ? 34.570 4.441 81.021 1.00 11.65 97 GLY A C 1
ATOM 721 O O . GLY A 1 119 ? 34.553 3.268 81.409 1.00 12.81 97 GLY A O 1
ATOM 722 N N . GLY A 1 120 ? 35.572 4.977 80.314 1.00 12.20 98 GLY A N 1
ATOM 723 C CA . GLY A 1 120 ? 36.747 4.195 79.941 1.00 12.70 98 GLY A CA 1
ATOM 724 C C . GLY A 1 120 ? 36.477 3.173 78.854 1.00 13.28 98 GLY A C 1
ATOM 725 O O . GLY A 1 120 ? 35.337 3.068 78.328 1.00 11.01 98 GLY A O 1
ATOM 726 N N . PRO A 1 121 ? 37.520 2.404 78.488 1.00 13.63 99 PRO A N 1
ATOM 727 C CA . PRO A 1 121 ? 37.480 1.422 77.410 1.00 14.87 99 PRO A CA 1
ATOM 728 C C . PRO A 1 121 ? 36.467 0.301 77.628 1.00 14.25 99 PRO A C 1
ATOM 729 O O . PRO A 1 121 ? 35.938 -0.263 76.656 1.00 13.17 99 PRO A O 1
ATOM 733 N N . GLU A 1 122 ? 36.168 0.008 78.897 1.00 13.88 100 GLU A N 1
ATOM 734 C CA . GLU A 1 122 ? 35.247 -1.098 79.214 1.00 14.99 100 GLU A CA 1
ATOM 735 C C . GLU A 1 122 ? 33.756 -0.715 79.285 1.00 12.87 100 GLU A C 1
ATOM 736 O O . GLU A 1 122 ? 32.889 -1.566 79.532 1.00 13.30 100 GLU A O 1
ATOM 742 N N . LEU A 1 123 ? 33.443 0.569 79.117 1.00 11.57 101 LEU A N 1
ATOM 743 C CA . LEU A 1 123 ? 32.059 1.004 79.035 1.00 9.75 101 LEU A CA 1
ATOM 744 C C . LEU A 1 123 ? 31.372 0.169 77.967 1.00 10.83 101 LEU A C 1
ATOM 745 O O . LEU A 1 123 ? 31.859 0.100 76.849 1.00 8.96 101 LEU A O 1
ATOM 750 N N . LEU A 1 124 ? 30.222 -0.413 78.306 1.00 9.89 102 LEU A N 1
ATOM 751 C CA . LEU A 1 124 ? 29.502 -1.269 77.365 1.00 11.04 102 LEU A CA 1
ATOM 752 C C . LEU A 1 124 ? 28.550 -0.394 76.586 1.00 9.98 102 LEU A C 1
ATOM 753 O O . LEU A 1 124 ? 27.778 0.351 77.171 1.00 10.64 102 LEU A O 1
ATOM 758 N N . ILE A 1 125 ? 28.613 -0.508 75.269 1.00 10.20 103 ILE A N 1
ATOM 759 C CA . ILE A 1 125 ? 27.706 0.180 74.358 1.00 10.18 103 ILE A CA 1
ATOM 760 C C . ILE A 1 125 ? 26.720 -0.809 73.752 1.00 10.76 103 ILE A C 1
ATOM 761 O O . ILE A 1 125 ? 27.139 -1.832 73.171 1.00 10.47 103 ILE A O 1
ATOM 766 N N . ASP A 1 126 ? 25.427 -0.477 73.817 1.00 9.60 104 ASP A N 1
ATOM 767 C CA . ASP A 1 126 ? 24.387 -1.328 73.295 1.00 10.28 104 ASP A CA 1
ATOM 768 C C . ASP A 1 126 ? 24.586 -1.460 71.784 1.00 11.17 104 ASP A C 1
ATOM 769 O O . ASP A 1 126 ? 24.968 -0.510 71.105 1.00 10.77 104 ASP A O 1
ATOM 774 N N . HIS A 1 127 ? 24.324 -2.663 71.266 1.00 12.12 105 HIS A N 1
ATOM 775 C CA . HIS A 1 127 ? 24.515 -2.962 69.835 1.00 14.31 105 HIS A CA 1
ATOM 776 C C . HIS A 1 127 ? 23.533 -4.082 69.549 1.00 16.23 105 HIS A C 1
ATOM 777 O O . HIS A 1 127 ? 23.346 -4.969 70.392 1.00 14.72 105 HIS A O 1
ATOM 784 N N . ALA A 1 128 ? 22.871 -4.031 68.390 1.00 19.13 106 ALA A N 1
ATOM 785 C CA . ALA A 1 128 ? 21.838 -5.031 68.085 1.00 21.11 106 ALA A CA 1
ATOM 786 C C . ALA A 1 128 ? 22.422 -6.453 68.043 1.00 21.94 106 ALA A C 1
ATOM 787 O O . ALA A 1 128 ? 21.707 -7.431 68.297 1.00 23.69 106 ALA A O 1
ATOM 789 N N . HIS A 1 129 ? 23.717 -6.571 67.754 1.00 21.56 107 HIS A N 1
ATOM 790 C CA . HIS A 1 129 ? 24.371 -7.890 67.707 1.00 22.57 107 HIS A CA 1
ATOM 791 C C . HIS A 1 129 ? 24.957 -8.342 69.045 1.00 22.36 107 HIS A C 1
ATOM 792 O O . HIS A 1 129 ? 25.529 -9.423 69.136 1.00 24.73 107 HIS A O 1
ATOM 799 N N . GLY A 1 130 ? 24.787 -7.554 70.095 1.00 20.98 108 GLY A N 1
ATOM 800 C CA . GLY A 1 130 ? 25.390 -7.905 71.379 1.00 19.60 108 GLY A CA 1
ATOM 801 C C . GLY A 1 130 ? 26.170 -6.693 71.841 1.00 18.59 108 GLY A C 1
ATOM 802 O O . GLY A 1 130 ? 26.923 -6.137 71.091 1.00 15.76 108 GLY A O 1
ATOM 803 N N . PRO A 1 131 ? 25.941 -6.254 73.070 1.00 19.41 109 PRO A N 1
ATOM 804 C CA . PRO A 1 131 ? 26.637 -5.050 73.505 1.00 18.80 109 PRO A CA 1
ATOM 805 C C . PRO A 1 131 ? 28.125 -5.267 73.519 1.00 19.29 109 PRO A C 1
ATOM 806 O O . PRO A 1 131 ? 28.581 -6.406 73.698 1.00 18.68 109 PRO A O 1
ATOM 810 N N . ARG A 1 132 ? 28.873 -4.186 73.323 1.00 18.35 110 ARG A N 1
ATOM 811 C CA . ARG A 1 132 ? 30.313 -4.310 73.307 1.00 19.18 110 ARG A CA 1
ATOM 812 C C . ARG A 1 132 ? 31.096 -3.198 73.971 1.00 16.94 110 ARG A C 1
ATOM 813 O O . ARG A 1 132 ? 30.616 -2.084 74.107 1.00 13.69 110 ARG A O 1
ATOM 821 N N . PRO A 1 133 ? 32.321 -3.528 74.398 1.00 16.24 111 PRO A N 1
ATOM 822 C CA . PRO A 1 133 ? 33.126 -2.504 75.047 1.00 14.61 111 PRO A CA 1
ATOM 823 C C . PRO A 1 133 ? 33.427 -1.370 74.092 1.00 13.89 111 PRO A C 1
ATOM 824 O O . PRO A 1 133 ? 33.633 -1.592 72.881 1.00 13.07 111 PRO A O 1
ATOM 828 N N . LEU A 1 134 ? 33.461 -0.158 74.640 1.00 12.34 112 LEU A N 1
ATOM 829 C CA . LEU A 1 134 ? 33.762 1.031 73.868 1.00 12.05 112 LEU A CA 1
ATOM 830 C C . LEU A 1 134 ? 35.098 0.946 73.159 1.00 13.48 112 LEU A C 1
ATOM 831 O O . LEU A 1 134 ? 35.200 1.400 72.044 1.00 12.98 112 LEU A O 1
ATOM 836 N N . ARG A 1 135 ? 36.097 0.314 73.768 1.00 14.37 113 ARG A N 1
ATOM 837 C CA . ARG A 1 135 ? 37.394 0.140 73.089 1.00 15.49 113 ARG A CA 1
ATOM 838 C C . ARG A 1 135 ? 37.245 -0.539 71.710 1.00 16.03 113 ARG A C 1
ATOM 839 O O . ARG A 1 135 ? 38.017 -0.240 70.824 1.00 17.15 113 ARG A O 1
ATOM 847 N N . GLU A 1 136 ? 36.275 -1.444 71.522 1.00 16.19 114 GLU A N 1
ATOM 848 C CA . GLU A 1 136 ? 36.069 -2.090 70.215 1.00 16.79 114 GLU A CA 1
ATOM 849 C C . GLU A 1 136 ? 35.609 -1.080 69.167 1.00 16.12 114 GLU A C 1
ATOM 850 O O . GLU A 1 136 ? 35.921 -1.218 67.988 1.00 16.69 114 GLU A O 1
ATOM 856 N N . LEU A 1 137 ? 34.882 -0.056 69.618 1.00 13.84 115 LEU A N 1
ATOM 857 C CA . LEU A 1 137 ? 34.318 0.958 68.765 1.00 13.37 115 LEU A CA 1
ATOM 858 C C . LEU A 1 137 ? 35.216 2.195 68.606 1.00 12.68 115 LEU A C 1
ATOM 859 O O . LEU A 1 137 ? 34.988 2.997 67.712 1.00 11.89 115 LEU A O 1
ATOM 864 N N . LEU A 1 138 ? 36.224 2.349 69.464 1.00 11.64 116 LEU A N 1
ATOM 865 C CA . LEU A 1 138 ? 37.199 3.415 69.352 1.00 11.43 116 LEU A CA 1
ATOM 866 C C . LEU A 1 138 ? 38.581 2.891 69.785 1.00 13.21 116 LEU A C 1
ATOM 867 O O . LEU A 1 138 ? 39.107 3.240 70.849 1.00 12.87 116 LEU A O 1
ATOM 872 N N . PRO A 1 139 ? 39.152 2.045 68.947 1.00 14.37 117 PRO A N 1
ATOM 873 C CA . PRO A 1 139 ? 40.428 1.420 69.263 1.00 15.93 117 PRO A CA 1
ATOM 874 C C . PRO A 1 139 ? 41.537 2.401 69.194 1.00 15.56 117 PRO A C 1
ATOM 875 O O . PRO A 1 139 ? 41.464 3.385 68.459 1.00 14.97 117 PRO A O 1
ATOM 879 N N . ASP A 1 140 ? 42.575 2.138 69.983 1.00 16.98 118 ASP A N 1
ATOM 880 C CA . ASP A 1 140 ? 43.744 2.982 70.022 1.00 18.56 118 ASP A CA 1
ATOM 881 C C . ASP A 1 140 ? 43.358 4.463 70.176 1.00 17.89 118 ASP A C 1
ATOM 882 O O . ASP A 1 140 ? 43.865 5.313 69.468 1.00 17.74 118 ASP A O 1
ATOM 887 N N . ALA A 1 141 ? 42.445 4.750 71.102 1.00 18.31 119 ALA A N 1
ATOM 888 C CA . ALA A 1 141 ? 41.904 6.077 71.259 1.00 18.41 119 ALA A CA 1
ATOM 889 C C . ALA A 1 141 ? 42.963 7.120 71.615 1.00 20.32 119 ALA A C 1
ATOM 890 O O . ALA A 1 141 ? 43.889 6.835 72.399 1.00 20.84 119 ALA A O 1
ATOM 892 N N . PHE A 1 142 ? 42.814 8.319 71.054 1.00 21.67 120 PHE A N 1
ATOM 893 C CA . PHE A 1 142 ? 43.565 9.485 71.492 1.00 23.63 120 PHE A CA 1
ATOM 894 C C . PHE A 1 142 ? 43.275 9.664 72.980 1.00 25.14 120 PHE A C 1
ATOM 895 O O . PHE A 1 142 ? 42.127 9.561 73.420 1.00 22.57 120 PHE A O 1
ATOM 903 N N . GLY A 1 143 ? 44.326 9.923 73.752 1.00 28.14 121 GLY A N 1
ATOM 904 C CA . GLY A 1 143 ? 44.131 10.080 75.184 1.00 30.10 121 GLY A CA 1
ATOM 905 C C . GLY A 1 143 ? 45.330 10.652 75.917 1.00 32.37 121 GLY A C 1
ATOM 906 O O . GLY A 1 143 ? 46.266 11.163 75.281 1.00 33.11 121 GLY A O 1
ATOM 907 N N . PRO A 1 144 ? 45.305 10.557 77.265 1.00 34.71 122 PRO A N 1
ATOM 908 C CA . PRO A 1 144 ? 46.327 11.142 78.163 1.00 36.47 122 PRO A CA 1
ATOM 909 C C . PRO A 1 144 ? 47.780 10.741 77.818 1.00 37.58 122 PRO A C 1
ATOM 910 O O . PRO A 1 144 ? 48.030 9.602 77.399 1.00 39.21 122 PRO A O 1
ATOM 914 N N . VAL B 1 23 ? 40.528 48.537 52.623 1.00 28.04 1 VAL B N 1
ATOM 915 C CA . VAL B 1 23 ? 40.008 47.151 52.333 1.00 27.79 1 VAL B CA 1
ATOM 916 C C . VAL B 1 23 ? 39.092 47.149 51.101 1.00 27.16 1 VAL B C 1
ATOM 917 O O . VAL B 1 23 ? 38.151 47.921 51.025 1.00 27.14 1 VAL B O 1
ATOM 921 N N . ASN B 1 24 ? 39.344 46.247 50.155 1.00 27.08 2 ASN B N 1
ATOM 922 C CA . ASN B 1 24 ? 38.450 46.073 49.013 1.00 26.73 2 ASN B CA 1
ATOM 923 C C . ASN B 1 24 ? 37.376 45.056 49.357 1.00 25.45 2 ASN B C 1
ATOM 924 O O . ASN B 1 24 ? 37.592 43.850 49.233 1.00 25.83 2 ASN B O 1
ATOM 929 N N . TRP B 1 25 ? 36.228 45.553 49.804 1.00 24.20 3 TRP B N 1
ATOM 930 C CA . TRP B 1 25 ? 35.124 44.701 50.223 1.00 22.48 3 TRP B CA 1
ATOM 931 C C . TRP B 1 25 ? 34.515 43.950 49.049 1.00 22.40 3 TRP B C 1
ATOM 932 O O . TRP B 1 25 ? 34.160 42.794 49.190 1.00 21.20 3 TRP B O 1
ATOM 943 N N . ASN B 1 26 ? 34.396 44.604 47.894 1.00 22.57 4 ASN B N 1
ATOM 944 C CA . ASN B 1 26 ? 33.882 43.926 46.715 1.00 23.77 4 ASN B CA 1
ATOM 945 C C . ASN B 1 26 ? 34.682 42.676 46.381 1.00 22.32 4 ASN B C 1
ATOM 946 O O . ASN B 1 26 ? 34.101 41.651 46.079 1.00 21.48 4 ASN B O 1
ATOM 951 N N . ALA B 1 27 ? 36.006 42.779 46.449 1.00 21.65 5 ALA B N 1
ATOM 952 C CA . ALA B 1 27 ? 36.914 41.654 46.189 1.00 21.56 5 ALA B CA 1
ATOM 953 C C . ALA B 1 27 ? 36.821 40.545 47.243 1.00 19.61 5 ALA B C 1
ATOM 954 O O . ALA B 1 27 ? 36.840 39.345 46.909 1.00 19.28 5 ALA B O 1
ATOM 956 N N . LEU B 1 28 ? 36.718 40.926 48.518 1.00 17.71 6 LEU B N 1
ATO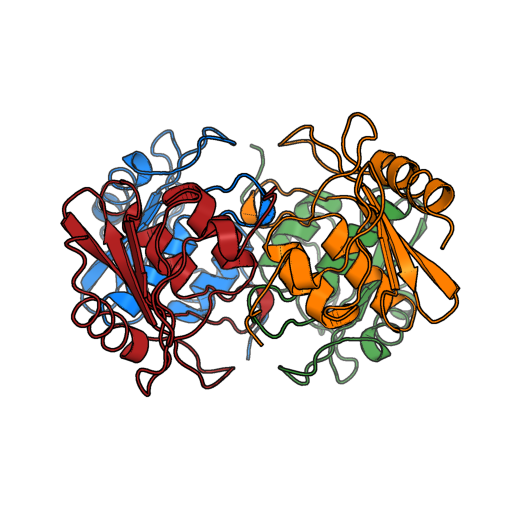M 957 C CA . LEU B 1 28 ? 36.450 39.929 49.556 1.00 15.98 6 LEU B CA 1
ATOM 958 C C . LEU B 1 28 ? 35.118 39.224 49.322 1.00 14.81 6 LEU B C 1
ATOM 959 O O . LEU B 1 28 ? 35.034 38.016 49.469 1.00 13.56 6 LEU B O 1
ATOM 964 N N . ARG B 1 29 ? 34.075 39.958 48.960 1.00 14.01 7 ARG B N 1
ATOM 965 C CA . ARG B 1 29 ? 32.783 39.311 48.719 1.00 14.25 7 ARG B CA 1
ATOM 966 C C . ARG B 1 29 ? 32.860 38.342 47.543 1.00 13.63 7 ARG B C 1
ATOM 967 O O . ARG B 1 29 ? 32.327 37.239 47.627 1.00 13.11 7 ARG B O 1
ATOM 975 N N . SER B 1 30 ? 33.508 38.742 46.447 1.00 13.77 8 SER B N 1
ATOM 976 C CA A SER B 1 30 ? 33.613 37.857 45.292 0.50 13.52 8 SER B CA 1
ATOM 977 C CA B SER B 1 30 ? 33.596 37.848 45.293 0.50 13.53 8 SER B CA 1
ATOM 978 C C . SER B 1 30 ? 34.381 36.584 45.648 1.00 12.75 8 SER B C 1
ATOM 979 O O . SER B 1 30 ? 33.993 35.490 45.245 1.00 12.19 8 SER B O 1
ATOM 984 N N . LYS B 1 31 ? 35.443 36.728 46.428 1.00 12.86 9 LYS B N 1
ATOM 985 C CA . LYS B 1 31 ? 36.248 35.575 46.861 1.00 12.99 9 LYS B CA 1
ATOM 986 C C . LYS B 1 31 ? 35.423 34.649 47.727 1.00 10.66 9 LYS B C 1
ATOM 987 O O . LYS B 1 31 ? 35.580 33.422 47.637 1.00 11.16 9 LYS B O 1
ATOM 993 N N . ALA B 1 32 ? 34.612 35.238 48.618 1.00 10.13 10 ALA B N 1
ATOM 994 C CA . ALA B 1 32 ? 33.714 34.490 49.472 1.00 9.78 10 ALA B CA 1
ATOM 995 C C . ALA B 1 32 ? 32.694 33.713 48.632 1.00 9.61 10 ALA B C 1
ATOM 996 O O . ALA B 1 32 ? 32.467 32.543 48.858 1.00 9.74 10 ALA B O 1
ATOM 998 N N . ILE B 1 33 ? 32.102 34.356 47.631 1.00 9.41 11 ILE B N 1
ATOM 999 C CA . ILE B 1 33 ? 31.157 33.649 46.744 1.00 9.54 11 ILE B CA 1
ATOM 1000 C C . ILE B 1 33 ? 31.882 32.500 46.006 1.00 10.03 11 ILE B C 1
ATOM 1001 O O . ILE B 1 33 ? 31.400 31.364 45.998 1.00 8.74 11 ILE B O 1
ATOM 1006 N N . GLU B 1 34 ? 33.075 32.784 45.500 1.00 10.61 12 GLU B N 1
ATOM 1007 C CA . GLU B 1 34 ? 33.860 31.788 44.783 1.00 11.38 12 GLU B CA 1
ATOM 1008 C C . GLU B 1 34 ? 34.110 30.546 45.651 1.00 9.80 12 GLU B C 1
ATOM 1009 O O . GLU B 1 34 ? 33.856 29.414 45.206 1.00 9.46 12 GLU B O 1
ATOM 1015 N N . VAL B 1 35 ? 34.551 30.738 46.898 1.00 9.16 13 VAL B N 1
ATOM 1016 C CA . VAL B 1 35 ? 34.841 29.586 47.762 1.00 8.21 13 VAL B CA 1
ATOM 1017 C C . VAL B 1 35 ? 33.586 28.855 48.226 1.00 8.14 13 VAL B C 1
ATOM 1018 O O . VAL B 1 35 ? 33.605 27.634 48.390 1.00 8.11 13 VAL B O 1
ATOM 1022 N N . SER B 1 36 ? 32.482 29.584 48.344 1.00 8.32 14 SER B N 1
ATOM 1023 C CA . SER B 1 36 ? 31.204 28.958 48.716 1.00 8.01 14 SER B CA 1
ATOM 1024 C C . SER B 1 36 ? 30.753 27.913 47.718 1.00 8.22 14 SER B C 1
ATOM 1025 O O . SER B 1 36 ? 29.929 27.038 48.049 1.00 6.88 14 SER B O 1
ATOM 1028 N N . ARG B 1 37 ? 31.250 28.007 46.486 1.00 8.42 15 ARG B N 1
ATOM 1029 C CA . ARG B 1 37 ? 30.901 27.014 45.479 1.00 8.81 15 ARG B CA 1
ATOM 1030 C C . ARG B 1 37 ? 31.364 25.619 45.861 1.00 8.38 15 ARG B C 1
ATOM 1031 O O . ARG B 1 37 ? 30.814 24.628 45.355 1.00 8.92 15 ARG B O 1
ATOM 1039 N N . HIS B 1 38 ? 32.372 25.551 46.728 1.00 8.90 16 HIS B N 1
ATOM 1040 C CA . HIS B 1 38 ? 32.923 24.275 47.203 1.00 9.61 16 HIS B CA 1
ATOM 1041 C C . HIS B 1 38 ? 32.366 23.803 48.553 1.00 9.83 16 HIS B C 1
ATOM 1042 O O . HIS B 1 38 ? 32.807 22.772 49.091 1.00 10.38 16 HIS B O 1
ATOM 1049 N N . ALA B 1 39 ? 31.379 24.537 49.066 1.00 8.87 17 ALA B N 1
ATOM 1050 C CA . ALA B 1 39 ? 30.739 24.175 50.336 1.00 9.02 17 ALA B CA 1
ATOM 1051 C C . ALA B 1 39 ? 30.291 22.737 50.278 1.00 9.04 17 ALA B C 1
ATOM 1052 O O . ALA B 1 39 ? 29.766 22.273 49.236 1.00 9.15 17 ALA B O 1
ATOM 1054 N N . TYR B 1 40 ? 30.441 22.050 51.401 1.00 8.78 18 TYR B N 1
ATOM 1055 C CA . TYR B 1 40 ? 29.927 20.723 51.590 1.00 8.37 18 TYR B CA 1
ATOM 1056 C C . TYR B 1 40 ? 28.775 20.856 52.565 1.00 7.71 18 TYR B C 1
ATOM 1057 O O . TYR B 1 40 ? 28.947 20.809 53.785 1.00 8.68 18 TYR B O 1
ATOM 1066 N N . ALA B 1 41 ? 27.597 21.111 52.001 1.00 9.06 19 ALA B N 1
ATOM 1067 C CA . ALA B 1 41 ? 26.395 21.342 52.816 1.00 9.26 19 ALA B CA 1
ATOM 1068 C C . ALA B 1 41 ? 25.185 20.579 52.330 1.00 10.53 19 ALA B C 1
ATOM 1069 O O . ALA B 1 41 ? 24.131 21.185 52.084 1.00 11.04 19 ALA B O 1
ATOM 1071 N N . PRO B 1 42 ? 25.293 19.245 52.239 1.00 10.58 20 PRO B N 1
ATOM 1072 C CA . PRO B 1 42 ? 24.188 18.485 51.661 1.00 11.65 20 PRO B CA 1
ATOM 1073 C C . PRO B 1 42 ? 23.022 18.268 52.596 1.00 12.00 20 PRO B C 1
ATOM 1074 O O . PRO B 1 42 ? 21.935 17.899 52.136 1.00 11.90 20 PRO B O 1
ATOM 1078 N N . TYR B 1 43 ? 23.249 18.481 53.888 1.00 10.07 21 TYR B N 1
ATOM 1079 C CA . TYR B 1 43 ? 22.213 18.294 54.888 1.00 10.36 21 TYR B CA 1
ATOM 1080 C C . TYR B 1 43 ? 21.316 19.523 54.962 1.00 11.07 21 TYR B C 1
ATOM 1081 O O . TYR B 1 43 ? 20.084 19.411 54.883 1.00 13.15 21 TYR B O 1
ATOM 1090 N N . SER B 1 44 ? 21.897 20.705 55.078 1.00 11.18 22 SER B N 1
ATOM 1091 C CA . SER B 1 44 ? 21.091 21.949 55.114 1.00 11.33 22 SER B CA 1
ATOM 1092 C C . SER B 1 44 ? 20.746 22.444 53.719 1.00 12.27 22 SER B C 1
ATOM 1093 O O . SER B 1 44 ? 19.770 23.154 53.568 1.00 12.45 22 SER B O 1
ATOM 1096 N N . GLY B 1 45 ? 21.554 22.097 52.725 1.00 12.09 23 GLY B N 1
ATOM 1097 C CA . GLY B 1 45 ? 21.494 22.762 51.419 1.00 11.94 23 GLY B CA 1
ATOM 1098 C C . GLY B 1 45 ? 21.745 24.266 51.458 1.00 11.73 23 GLY B C 1
ATOM 1099 O O . GLY B 1 45 ? 21.247 25.022 50.589 1.00 13.04 23 GLY B O 1
ATOM 1100 N N . PHE B 1 46 ? 22.472 24.721 52.476 1.00 11.41 24 PHE B N 1
ATOM 1101 C CA . PHE B 1 46 ? 22.764 26.134 52.680 1.00 10.07 24 PHE B CA 1
ATOM 1102 C C . PHE B 1 46 ? 24.274 26.374 52.606 1.00 9.31 24 PHE B C 1
ATOM 1103 O O . PHE B 1 46 ? 24.954 26.346 53.616 1.00 9.01 24 PHE B O 1
ATOM 1111 N N . PRO B 1 47 ? 24.814 26.576 51.407 1.00 8.87 25 PRO B N 1
ATOM 1112 C CA . PRO B 1 47 ? 26.249 26.775 51.296 1.00 8.03 25 PRO B CA 1
ATOM 1113 C C . PRO B 1 47 ? 26.670 28.164 51.746 1.00 8.11 25 PRO B C 1
ATOM 1114 O O . PRO B 1 47 ? 25.991 29.136 51.444 1.00 8.52 25 PRO B O 1
ATOM 1118 N N . VAL B 1 48 ? 27.823 28.228 52.416 1.00 7.94 26 VAL B N 1
ATOM 1119 C CA . VAL B 1 48 ? 28.364 29.477 52.939 1.00 7.06 26 VAL B CA 1
ATOM 1120 C C . VAL B 1 48 ? 29.834 29.562 52.571 1.00 7.12 26 VAL B C 1
ATOM 1121 O O . VAL B 1 48 ? 30.527 28.564 52.555 1.00 6.99 26 VAL B O 1
ATOM 1125 N N . GLY B 1 49 ? 30.269 30.756 52.216 1.00 6.52 27 GLY B N 1
ATOM 1126 C CA . GLY B 1 49 ? 31.685 31.053 51.943 1.00 7.74 27 GLY B CA 1
ATOM 1127 C C . GLY B 1 49 ? 32.154 32.208 52.783 1.00 8.22 27 GLY B C 1
ATOM 1128 O O . GLY B 1 49 ? 31.361 33.103 53.137 1.00 8.94 27 GLY B O 1
ATOM 1129 N N . ALA B 1 50 ? 33.445 32.234 53.092 1.00 7.58 28 ALA B N 1
ATOM 1130 C CA . ALA B 1 50 ? 34.036 33.354 53.824 1.00 8.46 28 ALA B CA 1
ATOM 1131 C C . ALA B 1 50 ? 35.425 33.639 53.261 1.00 8.39 28 ALA B C 1
ATOM 1132 O O . ALA B 1 50 ? 36.131 32.707 52.866 1.00 9.57 28 ALA B O 1
ATOM 1134 N N . ALA B 1 51 ? 35.784 34.927 53.202 1.00 9.09 29 ALA B N 1
ATOM 1135 C CA . ALA B 1 51 ? 37.131 35.338 52.822 1.00 9.78 29 ALA B CA 1
ATOM 1136 C C . ALA B 1 51 ? 37.604 36.447 53.739 1.00 10.64 29 ALA B C 1
ATOM 1137 O O . ALA B 1 51 ? 36.801 37.267 54.202 1.00 10.53 29 ALA B O 1
ATOM 1139 N N . ALA B 1 52 ? 38.881 36.395 54.111 1.00 9.91 30 ALA B N 1
ATOM 1140 C CA . ALA B 1 52 ? 39.429 37.357 55.030 1.00 10.55 30 ALA B CA 1
ATOM 1141 C C . ALA B 1 52 ? 40.798 37.796 54.602 1.00 11.74 30 ALA B C 1
ATOM 1142 O O . ALA B 1 52 ? 41.606 36.992 54.124 1.00 12.20 30 ALA B O 1
ATOM 1144 N N . LEU B 1 53 ? 41.034 39.079 54.821 1.00 12.86 31 LEU B N 1
ATOM 1145 C CA . LEU B 1 53 ? 42.343 39.700 54.673 1.00 13.80 31 LEU B CA 1
ATOM 1146 C C . LEU B 1 53 ? 43.127 39.531 55.993 1.00 13.50 31 LEU B C 1
ATOM 1147 O O . LEU B 1 53 ? 42.595 39.786 57.101 1.00 13.18 31 LEU B O 1
ATOM 1152 N N . VAL B 1 54 ? 44.405 39.163 55.856 1.00 13.35 32 VAL B N 1
ATOM 1153 C CA . VAL B 1 54 ? 45.313 38.945 56.961 1.00 13.89 32 VAL B CA 1
ATOM 1154 C C . VAL B 1 54 ? 46.297 40.130 56.988 1.00 16.01 32 VAL B C 1
ATOM 1155 O O . VAL B 1 54 ? 46.520 40.819 55.970 1.00 16.70 32 VAL B O 1
ATOM 1159 N N . ASP B 1 55 ? 46.802 40.424 58.176 1.00 15.90 33 ASP B N 1
ATOM 1160 C CA . ASP B 1 55 ? 47.672 41.554 58.334 1.00 18.00 33 ASP B CA 1
ATOM 1161 C C . ASP B 1 55 ? 49.004 41.393 57.631 1.00 19.99 33 ASP B C 1
ATOM 1162 O O . ASP B 1 55 ? 49.762 42.353 57.582 1.00 21.81 33 ASP B O 1
ATOM 1167 N N . ASP B 1 56 ? 49.294 40.213 57.085 1.00 20.85 34 ASP B N 1
ATOM 1168 C CA . ASP B 1 56 ? 50.477 40.054 56.206 1.00 22.38 34 ASP B CA 1
ATOM 1169 C C . ASP B 1 56 ? 50.173 40.313 54.732 1.00 22.97 34 ASP B C 1
ATOM 1170 O O . ASP B 1 56 ? 51.064 40.153 53.882 1.00 25.02 34 ASP B O 1
ATOM 1175 N N . GLY B 1 57 ? 48.937 40.712 54.429 1.00 22.68 35 GLY B N 1
ATOM 1176 C CA . GLY B 1 57 ? 48.482 40.927 53.056 1.00 22.81 35 GLY B CA 1
ATOM 1177 C C . GLY B 1 57 ? 47.851 39.725 52.355 1.00 22.09 35 GLY B C 1
ATOM 1178 O O . GLY B 1 57 ? 47.318 39.880 51.277 1.00 23.78 35 GLY B O 1
ATOM 1179 N N . ARG B 1 58 ? 47.948 38.536 52.932 1.00 20.72 36 ARG B N 1
ATOM 1180 C CA . ARG B 1 58 ? 47.322 37.341 52.347 1.00 19.34 36 ARG B CA 1
ATOM 1181 C C . ARG B 1 58 ? 45.795 37.474 52.428 1.00 16.91 36 ARG B C 1
ATOM 1182 O O . ARG B 1 58 ? 45.284 38.097 53.356 1.00 14.45 36 ARG B O 1
ATOM 1190 N N . THR B 1 59 ? 45.082 36.857 51.490 1.00 15.90 37 THR B N 1
ATOM 1191 C CA . THR B 1 59 ? 43.635 36.579 51.683 1.00 15.78 37 THR B CA 1
ATOM 1192 C C . THR B 1 59 ? 43.490 35.096 51.924 1.00 15.68 37 THR B C 1
ATOM 1193 O O . THR B 1 59 ? 44.094 34.304 51.190 1.00 17.04 37 THR B O 1
ATOM 1197 N N . VAL B 1 60 ? 42.715 34.709 52.948 1.00 12.96 38 VAL B N 1
ATOM 1198 C CA . VAL B 1 60 ? 42.418 33.308 53.218 1.00 12.30 38 VAL B CA 1
ATOM 1199 C C . VAL B 1 60 ? 40.915 33.078 53.024 1.00 11.31 38 VAL B C 1
ATOM 1200 O O . VAL B 1 60 ? 40.122 34.026 53.136 1.00 10.67 38 VAL B O 1
ATOM 1204 N N . THR B 1 61 ? 40.539 31.863 52.650 1.00 11.12 39 THR B N 1
ATOM 1205 C CA . THR B 1 61 ? 39.129 31.599 52.364 1.00 10.34 39 THR B CA 1
ATOM 1206 C C . THR B 1 61 ? 38.669 30.322 53.075 1.00 10.04 39 THR B C 1
ATOM 1207 O O . THR B 1 61 ? 39.465 29.516 53.588 1.00 10.43 39 THR B O 1
ATOM 1211 N N . GLY B 1 62 ? 37.361 30.123 53.111 1.00 9.39 40 GLY B N 1
ATOM 1212 C CA . GLY B 1 62 ? 36.838 28.893 53.646 1.00 9.27 40 GLY B CA 1
ATOM 1213 C C . GLY B 1 62 ? 35.362 28.767 53.344 1.00 8.88 40 GLY B C 1
ATOM 1214 O O . GLY B 1 62 ? 34.656 29.758 53.110 1.00 8.01 40 GLY B O 1
ATOM 1215 N N . CYS B 1 63 ? 34.900 27.524 53.386 1.00 8.19 41 CYS B N 1
ATOM 1216 C CA . CYS B 1 63 ? 33.496 27.211 53.151 1.00 7.91 41 CYS B CA 1
ATOM 1217 C C . CYS B 1 63 ? 33.037 26.228 54.198 1.00 7.58 41 CYS B C 1
ATOM 1218 O O . CYS B 1 63 ? 33.883 25.553 54.817 1.00 8.21 41 CYS B O 1
ATOM 1221 N N . ASN B 1 64 ? 31.725 26.163 54.461 1.00 7.05 42 ASN B N 1
ATOM 1222 C CA . ASN B 1 64 ? 31.207 25.234 55.456 1.00 6.90 42 ASN B CA 1
ATOM 1223 C C . ASN B 1 64 ? 31.332 23.796 55.002 1.00 7.23 42 ASN B C 1
ATOM 1224 O O . ASN B 1 64 ? 31.347 23.485 53.807 1.00 7.45 42 ASN B O 1
ATOM 1229 N N . VAL B 1 65 ? 31.510 22.931 55.986 1.00 7.15 43 VAL B N 1
ATOM 1230 C CA . VAL B 1 65 ? 31.605 21.506 55.770 1.00 6.83 43 VAL B CA 1
ATOM 1231 C C . VAL B 1 65 ? 30.778 20.818 56.841 1.00 7.02 43 VAL B C 1
ATOM 1232 O O . VAL B 1 65 ? 31.193 20.730 57.994 1.00 7.63 43 VAL B O 1
ATOM 1236 N N . GLU B 1 66 ? 29.596 20.356 56.465 1.00 7.25 44 GLU B N 1
ATOM 1237 C CA . GLU B 1 66 ? 28.670 19.687 57.360 1.00 7.35 44 GLU B CA 1
ATOM 1238 C C . GLU B 1 66 ? 29.073 18.215 57.566 1.00 7.89 44 GLU B C 1
ATOM 1239 O O . GLU B 1 66 ? 29.866 17.659 56.803 1.00 8.18 44 GLU B O 1
ATOM 1245 N N . ASN B 1 67 ? 28.494 17.594 58.580 1.00 8.24 45 ASN B N 1
ATOM 1246 C CA . ASN B 1 67 ? 28.675 16.196 58.859 1.00 7.99 45 ASN B CA 1
ATOM 1247 C C . ASN B 1 67 ? 27.345 15.502 59.088 1.00 9.17 45 ASN B C 1
ATOM 1248 O O . ASN B 1 67 ? 26.402 16.119 59.516 1.00 8.98 45 ASN B O 1
ATOM 1253 N N . VAL B 1 68 ? 27.342 14.187 58.867 1.00 9.39 46 VAL B N 1
ATOM 1254 C CA . VAL B 1 68 ? 26.162 13.361 59.127 1.00 9.80 46 VAL B CA 1
ATOM 1255 C C . VAL B 1 68 ? 25.750 13.459 60.585 1.00 9.45 46 VAL B C 1
ATOM 1256 O O . VAL B 1 68 ? 24.552 13.361 60.884 1.00 9.66 46 VAL B O 1
ATOM 1260 N N . SER B 1 69 ? 26.729 13.589 61.485 1.00 8.39 47 SER B N 1
ATOM 1261 C CA . SER B 1 69 ? 26.458 13.970 62.858 1.00 9.04 47 SER B CA 1
ATOM 1262 C C . SER B 1 69 ? 26.435 15.492 62.903 1.00 8.70 47 SER B C 1
ATOM 1263 O O . SER B 1 69 ? 27.477 16.144 62.848 1.00 8.51 47 SER B O 1
ATOM 1266 N N . TYR B 1 70 ? 25.239 16.083 62.982 1.00 8.80 48 TYR B N 1
ATOM 1267 C CA . TYR B 1 70 ? 25.122 17.519 62.666 1.00 9.51 48 TYR B CA 1
ATOM 1268 C C . TYR B 1 70 ? 26.094 18.427 63.440 1.00 9.11 48 TYR B C 1
ATOM 1269 O O . TYR B 1 70 ? 26.705 19.350 62.882 1.00 8.48 48 TYR B O 1
ATOM 1278 N N . GLY B 1 71 ? 26.279 18.153 64.735 1.00 8.67 49 GLY B N 1
ATOM 1279 C CA . GLY B 1 71 ? 27.081 18.989 65.596 1.00 9.03 49 GLY B CA 1
ATOM 1280 C C . GLY B 1 71 ? 28.579 18.884 65.372 1.00 7.56 49 GLY B C 1
ATOM 1281 O O . GLY B 1 71 ? 29.373 19.494 66.115 1.00 9.01 49 GLY B O 1
ATOM 1282 N N . LEU B 1 72 ? 28.991 18.109 64.368 1.00 7.80 50 LEU B N 1
ATOM 1283 C CA . LEU B 1 72 ? 30.393 18.066 63.962 1.00 7.77 50 LEU B CA 1
ATOM 1284 C C . LEU B 1 72 ? 30.649 18.920 62.730 1.00 7.10 50 LEU B C 1
ATOM 1285 O O . LEU B 1 72 ? 31.766 18.996 62.240 1.00 8.33 50 LEU B O 1
ATOM 1290 N N . GLY B 1 73 ? 29.637 19.657 62.300 1.00 8.52 51 GLY B N 1
ATOM 1291 C CA . GLY B 1 73 ? 29.778 20.563 61.161 1.00 7.21 51 GLY B CA 1
ATOM 1292 C C . GLY B 1 73 ? 30.716 21.734 61.438 1.00 7.59 51 GLY B C 1
ATOM 1293 O O . GLY B 1 73 ? 30.838 22.182 62.595 1.00 7.24 51 GLY B O 1
ATOM 1294 N N . LEU B 1 74 ? 31.433 22.165 60.400 1.00 8.23 52 LEU B N 1
ATOM 1295 C CA . LEU B 1 74 ? 32.388 23.260 60.520 1.00 8.99 52 LEU B CA 1
ATOM 1296 C C . LEU B 1 74 ? 31.900 24.437 59.704 1.00 9.09 52 LEU B C 1
ATOM 1297 O O . LEU B 1 74 ? 31.506 24.271 58.545 1.00 9.50 52 LEU B O 1
ATOM 1302 N N . CYS B 1 75 ? 31.934 25.627 60.294 1.00 9.12 53 CYS B N 1
ATOM 1303 C CA . CYS B 1 75 ? 31.496 26.834 59.608 1.00 8.84 53 CYS B CA 1
ATOM 1304 C C . CYS B 1 75 ? 32.602 27.372 58.703 1.00 9.22 53 CYS B C 1
ATOM 1305 O O . CYS B 1 75 ? 33.790 27.155 58.957 1.00 8.11 53 CYS B O 1
ATOM 1308 N N . ALA B 1 76 ? 32.206 28.121 57.681 1.00 8.83 54 ALA B N 1
ATOM 1309 C CA . ALA B 1 76 ? 33.157 28.744 56.782 1.00 8.43 54 ALA B CA 1
ATOM 1310 C C . ALA B 1 76 ? 34.197 29.616 57.532 1.00 7.87 54 ALA B C 1
ATOM 1311 O O . ALA B 1 76 ? 35.373 29.622 57.191 1.00 7.43 54 ALA B O 1
ATOM 1313 N N . GLU B 1 77 ? 33.738 30.348 58.542 1.00 8.04 55 GLU B N 1
ATOM 1314 C CA . GLU B 1 77 ? 34.611 31.209 59.318 1.00 9.32 55 GLU B CA 1
ATOM 1315 C C . GLU B 1 77 ? 35.652 30.396 60.112 1.00 9.62 55 GLU B C 1
ATOM 1316 O O . GLU B 1 77 ? 36.786 30.844 60.318 1.00 9.43 55 GLU B O 1
ATOM 1322 N N . CYS B 1 78 ? 35.259 29.216 60.595 1.00 11.01 56 CYS B N 1
ATOM 1323 C CA . CYS B 1 78 ? 36.224 28.297 61.215 1.00 11.15 56 CYS B CA 1
ATOM 1324 C C . CYS B 1 78 ? 37.316 27.895 60.234 1.00 10.08 56 CYS B C 1
ATOM 1325 O O . CYS B 1 78 ? 38.506 27.834 60.593 1.00 10.03 56 CYS B O 1
ATOM 1328 N N . ALA B 1 79 ? 36.897 27.591 59.007 1.00 8.72 57 ALA B N 1
ATOM 1329 C CA . ALA B 1 79 ? 37.798 27.210 57.933 1.00 9.38 57 ALA B CA 1
ATOM 1330 C C . ALA B 1 79 ? 38.786 28.353 57.665 1.00 10.05 57 ALA B C 1
ATOM 1331 O O . ALA B 1 79 ? 39.988 28.116 57.478 1.00 10.18 57 ALA B O 1
ATOM 1333 N N . VAL B 1 80 ? 38.298 29.594 57.712 1.00 9.65 58 VAL B N 1
ATOM 1334 C CA . VAL B 1 80 ? 39.166 30.776 57.517 1.00 9.97 58 VAL B CA 1
ATOM 1335 C C . VAL B 1 80 ? 40.271 30.837 58.583 1.00 9.28 58 VAL B C 1
ATOM 1336 O O . VAL B 1 80 ? 41.453 31.051 58.296 1.00 10.34 58 VAL B O 1
ATOM 1340 N N . VAL B 1 81 ? 39.871 30.601 59.820 1.00 8.66 59 VAL B N 1
ATOM 1341 C CA . VAL B 1 81 ? 40.814 30.632 60.915 1.00 8.78 59 VAL B CA 1
ATOM 1342 C C . VAL B 1 81 ? 41.835 29.489 60.836 1.00 9.27 59 VAL B C 1
ATOM 1343 O O . VAL B 1 81 ? 43.004 29.688 61.176 1.00 10.34 59 VAL B O 1
ATOM 1347 N N . CYS B 1 82 ? 41.400 28.312 60.386 1.00 9.60 60 CYS B N 1
ATOM 1348 C CA . CYS B 1 82 ? 42.322 27.200 60.129 1.00 10.38 60 CYS B CA 1
ATOM 1349 C C . CYS B 1 82 ? 43.389 27.575 59.111 1.00 11.03 60 CYS B C 1
ATOM 1350 O O . CYS B 1 82 ? 44.580 27.318 59.333 1.00 11.42 60 CYS B O 1
ATOM 1353 N N . ALA B 1 83 ? 42.953 28.194 58.015 1.00 11.47 61 ALA B N 1
ATOM 1354 C CA . ALA B 1 83 ? 43.834 28.569 56.922 1.00 11.96 61 ALA B CA 1
ATOM 1355 C C . ALA B 1 83 ? 44.786 29.662 57.351 1.00 12.19 61 ALA B C 1
ATOM 1356 O O . ALA B 1 83 ? 45.947 29.716 56.891 1.00 12.22 61 ALA B O 1
ATOM 1358 N N . LEU B 1 84 ? 44.305 30.524 58.235 1.00 11.12 62 LEU B N 1
ATOM 1359 C CA . LEU B 1 84 ? 45.146 31.590 58.791 1.00 11.47 62 LEU B CA 1
ATOM 1360 C C . LEU B 1 84 ? 46.422 31.016 59.382 1.00 12.44 62 LEU B C 1
ATOM 1361 O O . LEU B 1 84 ? 47.540 31.517 59.127 1.00 13.63 62 LEU B O 1
ATOM 1366 N N . HIS B 1 85 ? 46.265 29.990 60.209 1.00 12.60 63 HIS B N 1
ATOM 1367 C CA . HIS B 1 85 ? 47.405 29.412 60.883 1.00 12.31 63 HIS B CA 1
ATOM 1368 C C . HIS B 1 85 ? 48.155 28.408 60.046 1.00 13.62 63 HIS B C 1
ATOM 1369 O O . HIS B 1 85 ? 49.373 28.450 60.040 1.00 14.36 63 HIS B O 1
ATOM 1376 N N . SER B 1 86 ? 47.482 27.536 59.297 1.00 14.34 64 SER B N 1
ATOM 1377 C CA . SER B 1 86 ? 48.248 26.589 58.482 1.00 15.76 64 SER B CA 1
ATOM 1378 C C . SER B 1 86 ? 49.134 27.336 57.479 1.00 17.46 64 SER B C 1
ATOM 1379 O O . SER B 1 86 ? 50.215 26.873 57.146 1.00 18.26 64 SER B O 1
ATOM 1382 N N . GLY B 1 87 ? 48.672 28.495 57.016 1.00 17.91 65 GLY B N 1
ATOM 1383 C CA . GLY B 1 87 ? 49.431 29.325 56.079 1.00 19.05 65 GLY B CA 1
ATOM 1384 C C . GLY B 1 87 ? 50.463 30.269 56.673 1.00 19.46 65 GLY B C 1
ATOM 1385 O O . GLY B 1 87 ? 51.039 31.082 55.940 1.00 20.00 65 GLY B O 1
ATOM 1386 N N . GLY B 1 88 ? 50.724 30.158 57.977 1.00 18.81 66 GLY B N 1
ATOM 1387 C CA . GLY B 1 88 ? 51.864 30.851 58.608 1.00 19.70 66 GLY B CA 1
ATOM 1388 C C . GLY B 1 88 ? 51.512 31.773 59.750 1.00 19.55 66 GLY B C 1
ATOM 1389 O O . GLY B 1 88 ? 52.393 32.369 60.391 1.00 20.87 66 GLY B O 1
ATOM 1390 N N . GLY B 1 89 ? 50.212 31.895 60.021 1.00 17.93 67 GLY B N 1
ATOM 1391 C CA . GLY B 1 89 ? 49.772 32.706 61.112 1.00 17.25 67 GLY B CA 1
ATOM 1392 C C . GLY B 1 89 ? 49.515 34.152 60.715 1.00 17.07 67 GLY B C 1
ATOM 1393 O O . GLY B 1 89 ? 49.530 34.511 59.547 1.00 17.57 67 GLY B O 1
ATOM 1394 N N . GLY B 1 90 ? 49.248 34.976 61.719 1.00 16.61 68 GLY B N 1
ATOM 1395 C CA . GLY B 1 90 ? 48.954 36.379 61.512 1.00 16.64 68 GLY B CA 1
ATOM 1396 C C . GLY B 1 90 ? 47.649 36.718 62.195 1.00 15.52 68 GLY B C 1
ATOM 1397 O O . GLY B 1 90 ? 47.153 35.925 62.987 1.00 15.73 68 GLY B O 1
ATOM 1398 N N . ARG B 1 91 ? 47.131 37.902 61.900 1.00 14.52 69 ARG B N 1
ATOM 1399 C CA . ARG B 1 91 ? 45.866 38.384 62.452 1.00 14.63 69 ARG B CA 1
ATOM 1400 C C . ARG B 1 91 ? 44.900 38.679 61.334 1.00 13.14 69 ARG B C 1
ATOM 1401 O O . ARG B 1 91 ? 45.273 39.222 60.289 1.00 11.86 69 ARG B O 1
ATOM 1409 N N . LEU B 1 92 ? 43.625 38.381 61.561 1.00 12.23 70 LEU B N 1
ATOM 1410 C CA . LEU B 1 92 ? 42.589 38.825 60.641 1.00 11.49 70 LEU B CA 1
ATOM 1411 C C . LEU B 1 92 ? 42.318 40.324 60.781 1.00 11.70 70 LEU B C 1
ATOM 1412 O O . LEU B 1 92 ? 42.167 40.825 61.893 1.00 10.99 70 LEU B O 1
ATOM 1417 N N . VAL B 1 93 ? 42.208 41.006 59.647 1.00 12.09 71 VAL B N 1
ATOM 1418 C CA . VAL B 1 93 ? 41.874 42.422 59.602 1.00 13.55 71 VAL B CA 1
ATOM 1419 C C . VAL B 1 93 ? 40.443 42.677 59.100 1.00 13.26 71 VAL B C 1
ATOM 1420 O O . VAL B 1 93 ? 39.789 43.608 59.576 1.00 13.96 71 VAL B O 1
ATOM 1424 N N . ALA B 1 94 ? 39.954 41.844 58.185 1.00 11.74 72 ALA B N 1
ATOM 1425 C CA . ALA B 1 94 ? 38.648 42.070 57.555 1.00 11.01 72 ALA B CA 1
ATOM 1426 C C . ALA B 1 94 ? 38.099 40.736 57.136 1.00 10.97 72 ALA B C 1
ATOM 1427 O O . ALA B 1 94 ? 38.849 39.905 56.639 1.00 11.59 72 ALA B O 1
ATOM 1429 N N . LEU B 1 95 ? 36.794 40.532 57.313 1.00 11.37 73 LEU B N 1
ATOM 1430 C CA . LEU B 1 95 ? 36.157 39.293 56.895 1.00 10.77 73 LEU B CA 1
ATOM 1431 C C . LEU B 1 95 ? 34.803 39.545 56.261 1.00 10.42 73 LEU B C 1
ATOM 1432 O O . LEU B 1 95 ? 34.012 40.333 56.782 1.00 10.32 73 LEU B O 1
ATOM 1437 N N . SER B 1 96 ? 34.539 38.855 55.147 1.00 9.49 74 SER B N 1
ATOM 1438 C CA . SER B 1 96 ? 33.239 38.860 54.515 1.00 10.46 74 SER B CA 1
ATOM 1439 C C . SER B 1 96 ? 32.725 37.426 54.452 1.00 10.63 74 SER B C 1
ATOM 1440 O O . SER B 1 96 ? 33.468 36.524 54.050 1.00 9.49 74 SER B O 1
ATOM 1443 N N . CYS B 1 97 ? 31.470 37.242 54.880 1.00 10.33 75 CYS B N 1
ATOM 1444 C CA A CYS B 1 97 ? 30.772 35.958 54.835 0.70 9.63 75 CYS B CA 1
ATOM 1445 C CA B CYS B 1 97 ? 30.768 35.965 54.811 0.30 9.94 75 CYS B CA 1
ATOM 1446 C C . CYS B 1 97 ? 29.518 36.103 53.982 1.00 10.34 75 CYS B C 1
ATOM 1447 O O . CYS B 1 97 ? 28.734 37.053 54.190 1.00 10.36 75 CYS B O 1
ATOM 1452 N N . VAL B 1 98 ? 29.335 35.163 53.045 1.00 10.07 76 VAL B N 1
ATOM 1453 C CA . VAL B 1 98 ? 28.226 35.237 52.089 1.00 10.37 76 VAL B CA 1
ATOM 1454 C C . VAL B 1 98 ? 27.424 33.933 52.047 1.00 9.77 76 VAL B C 1
ATOM 1455 O O . VAL B 1 98 ? 27.960 32.841 52.256 1.00 10.34 76 VAL B O 1
ATOM 1459 N N . GLY B 1 99 ? 26.121 34.078 51.838 1.00 10.15 77 GLY B N 1
ATOM 1460 C CA . GLY B 1 99 ? 25.178 32.950 51.770 1.00 10.53 77 GLY B CA 1
ATOM 1461 C C . GLY B 1 99 ? 24.750 32.588 50.361 1.00 11.35 77 GLY B C 1
ATOM 1462 O O . GLY B 1 99 ? 25.288 33.132 49.373 1.00 11.46 77 GLY B O 1
ATOM 1463 N N . PRO B 1 100 ? 23.724 31.730 50.257 1.00 10.79 78 PRO B N 1
ATOM 1464 C CA . PRO B 1 100 ? 23.282 31.172 48.995 1.00 11.21 78 PRO B CA 1
ATOM 1465 C C . PRO B 1 100 ? 22.905 32.201 47.932 1.00 12.06 78 PRO B C 1
ATOM 1466 O O . PRO B 1 100 ? 23.174 31.972 46.748 1.00 12.55 78 PRO B O 1
ATOM 1470 N N . ASP B 1 101 ? 22.314 33.322 48.331 1.00 13.05 79 ASP B N 1
ATOM 1471 C CA . ASP B 1 101 ? 21.967 34.374 47.359 1.00 14.86 79 ASP B CA 1
ATOM 1472 C C . ASP B 1 101 ? 23.065 35.401 47.130 1.00 14.78 79 ASP B C 1
ATOM 1473 O O . ASP B 1 101 ? 22.844 36.423 46.456 1.00 16.46 79 ASP B O 1
ATOM 1478 N N . GLY B 1 102 ? 24.248 35.125 47.669 1.00 14.91 80 GLY B N 1
ATOM 1479 C CA . GLY B 1 102 ? 25.377 36.025 47.567 1.00 15.74 80 GLY B CA 1
ATOM 1480 C C . GLY B 1 102 ? 25.354 37.186 48.560 1.00 16.41 80 GLY B C 1
ATOM 1481 O O . GLY B 1 102 ? 26.310 37.932 48.623 1.00 17.37 80 GLY B O 1
ATOM 1482 N N . GLY B 1 103 ? 24.287 37.297 49.341 1.00 14.87 81 GLY B N 1
ATOM 1483 C CA . GLY B 1 103 ? 24.164 38.304 50.378 1.00 15.27 81 GLY B CA 1
ATOM 1484 C C . GLY B 1 103 ? 25.072 38.024 51.564 1.00 14.50 81 GLY B C 1
ATOM 1485 O O . GLY B 1 103 ? 25.420 36.884 51.831 1.00 12.88 81 GLY B O 1
ATOM 1486 N N . VAL B 1 104 ? 25.455 39.108 52.234 1.00 14.32 82 VAL B N 1
ATOM 1487 C CA . VAL B 1 104 ? 26.403 39.090 53.332 1.00 14.46 82 VAL B CA 1
ATOM 1488 C C . VAL B 1 104 ? 25.674 38.516 54.559 1.00 14.83 82 VAL B C 1
ATOM 1489 O O . VAL B 1 104 ? 24.519 38.863 54.799 1.00 15.85 82 VAL B O 1
ATOM 1493 N N . LEU B 1 105 ? 26.326 37.613 55.281 1.00 12.27 83 LEU B N 1
ATOM 1494 C CA . LEU B 1 105 ? 25.766 36.978 56.476 1.00 12.68 83 LEU B CA 1
ATOM 1495 C C . LEU B 1 105 ? 26.588 37.345 57.713 1.00 11.81 83 LEU B C 1
ATOM 1496 O O . LEU B 1 105 ? 27.822 37.487 57.660 1.00 11.41 83 LEU B O 1
ATOM 1501 N N . MET B 1 106 ? 25.885 37.464 58.835 1.00 10.53 84 MET B N 1
ATOM 1502 C CA . MET B 1 106 ? 26.567 37.555 60.136 1.00 11.27 84 MET B CA 1
ATOM 1503 C C . MET B 1 106 ? 27.028 36.185 60.642 1.00 10.19 84 MET B C 1
ATOM 1504 O O . MET B 1 106 ? 26.245 35.226 60.657 1.00 9.53 84 MET B O 1
ATOM 1509 N N . PRO B 1 107 ? 28.278 36.088 61.106 1.00 9.93 85 PRO B N 1
ATOM 1510 C CA . PRO B 1 107 ? 28.721 34.843 61.706 1.00 8.51 85 PRO B CA 1
ATOM 1511 C C . PRO B 1 107 ? 27.848 34.445 62.882 1.00 9.14 85 PRO B C 1
ATOM 1512 O O . PRO B 1 107 ? 27.346 35.286 63.627 1.00 7.62 85 PRO B O 1
ATOM 1516 N N . CYS B 1 108 ? 27.671 33.149 63.031 1.00 8.59 86 CYS B N 1
ATOM 1517 C CA . CYS B 1 108 ? 27.020 32.597 64.206 1.00 8.59 86 CYS B CA 1
ATOM 1518 C C . CYS B 1 108 ? 27.834 32.901 65.457 1.00 9.28 86 CYS B C 1
ATOM 1519 O O . CYS B 1 108 ? 29.020 33.341 65.404 1.00 9.14 86 CYS B O 1
ATOM 1522 N N . GLY B 1 109 ? 27.213 32.649 66.605 1.00 8.63 87 GLY B N 1
ATOM 1523 C CA . GLY B 1 109 ? 27.875 33.020 67.857 1.00 8.24 87 GLY B CA 1
ATOM 1524 C C . GLY B 1 109 ? 29.188 32.302 68.082 1.00 8.14 87 GLY B C 1
ATOM 1525 O O . GLY B 1 109 ? 30.109 32.858 68.654 1.00 8.27 87 GLY B O 1
ATOM 1526 N N . ARG B 1 110 ? 29.253 31.016 67.734 1.00 8.20 88 ARG B N 1
ATOM 1527 C CA . ARG B 1 110 ? 30.508 30.284 67.845 1.00 8.11 88 ARG B CA 1
ATOM 1528 C C . ARG B 1 110 ? 31.609 30.954 67.041 1.00 7.55 88 ARG B C 1
ATOM 1529 O O . ARG B 1 110 ? 32.696 31.153 67.522 1.00 8.73 88 ARG B O 1
ATOM 1537 N N . CYS B 1 111 ? 31.327 31.253 65.782 1.00 7.20 89 CYS B N 1
ATOM 1538 C CA . CYS B 1 111 ? 32.285 31.916 64.934 1.00 7.22 89 CYS B CA 1
ATOM 1539 C C . CYS B 1 111 ? 32.644 33.309 65.415 1.00 7.42 89 CYS B C 1
ATOM 1540 O O . CYS B 1 111 ? 33.803 33.699 65.308 1.00 7.56 89 CYS B O 1
ATOM 1543 N N . ARG B 1 112 ? 31.704 34.029 66.024 1.00 7.87 90 ARG B N 1
ATOM 1544 C CA . ARG B 1 112 ? 32.047 35.331 66.596 1.00 7.77 90 ARG B CA 1
ATOM 1545 C C . ARG B 1 112 ? 33.115 35.164 67.674 1.00 7.49 90 ARG B C 1
ATOM 1546 O O . ARG B 1 112 ? 34.097 35.901 67.696 1.00 8.74 90 ARG B O 1
ATOM 1554 N N . GLN B 1 113 ? 32.955 34.163 68.526 1.00 7.48 91 GLN B N 1
ATOM 1555 C CA . GLN B 1 113 ? 33.955 33.866 69.564 1.00 7.53 91 GLN B CA 1
ATOM 1556 C C . GLN B 1 113 ? 35.307 33.432 68.971 1.00 8.38 91 GLN B C 1
ATOM 1557 O O . GLN B 1 113 ? 36.364 33.863 69.422 1.00 8.21 91 GLN B O 1
ATOM 1563 N N . VAL B 1 114 ? 35.256 32.563 67.964 1.00 8.29 92 VAL B N 1
ATOM 1564 C CA . VAL B 1 114 ? 36.480 32.055 67.327 1.00 8.46 92 VAL B CA 1
ATOM 1565 C C . VAL B 1 114 ? 37.202 33.219 66.642 1.00 9.41 92 VAL B C 1
ATOM 1566 O O . VAL B 1 114 ? 38.429 33.411 66.827 1.00 9.25 92 VAL B O 1
ATOM 1570 N N . LEU B 1 115 ? 36.479 34.019 65.883 1.00 8.17 93 LEU B N 1
ATOM 1571 C CA . LEU B 1 115 ? 37.106 35.171 65.206 1.00 9.30 93 LEU B CA 1
ATOM 1572 C C . LEU B 1 115 ? 37.718 36.183 66.171 1.00 9.78 93 LEU B C 1
ATOM 1573 O O . LEU B 1 115 ? 38.759 36.788 65.867 1.00 10.41 93 LEU B O 1
ATOM 1578 N N . LEU B 1 116 ? 37.100 36.378 67.333 1.00 9.16 94 LEU B N 1
ATOM 1579 C CA . LEU B 1 116 ? 37.617 37.330 68.311 1.00 9.67 94 LEU B CA 1
ATOM 1580 C C . LEU B 1 116 ? 39.056 36.998 68.706 1.00 10.49 94 LEU B C 1
ATOM 1581 O O . LEU B 1 116 ? 39.861 37.899 68.914 1.00 11.31 94 LEU B O 1
ATOM 1586 N N . GLU B 1 117 ? 39.358 35.702 68.788 1.00 10.23 95 GLU B N 1
ATOM 1587 C CA . GLU B 1 117 ? 40.682 35.221 69.216 1.00 11.17 95 GLU B CA 1
ATOM 1588 C C . GLU B 1 117 ? 41.750 35.586 68.178 1.00 11.37 95 GLU B C 1
ATOM 1589 O O . GLU B 1 117 ? 42.902 35.756 68.523 1.00 13.34 95 GLU B O 1
ATOM 1595 N N . HIS B 1 118 ? 41.345 35.703 66.912 1.00 10.20 96 HIS B N 1
ATOM 1596 C CA . HIS B 1 118 ? 42.302 35.884 65.814 1.00 11.30 96 HIS B CA 1
ATOM 1597 C C . HIS B 1 118 ? 42.262 37.218 65.099 1.00 10.25 96 HIS B C 1
ATOM 1598 O O . HIS B 1 118 ? 43.156 37.490 64.303 1.00 11.48 96 HIS B O 1
ATOM 1605 N N . GLY B 1 119 ? 41.256 38.040 65.380 1.00 11.11 97 GLY B N 1
ATOM 1606 C CA . GLY B 1 119 ? 41.131 39.391 64.776 1.00 10.89 97 GLY B CA 1
ATOM 1607 C C . GLY B 1 119 ? 40.901 40.480 65.839 1.00 11.05 97 GLY B C 1
ATOM 1608 O O . GLY B 1 119 ? 41.058 41.666 65.577 1.00 11.76 97 GLY B O 1
ATOM 1609 N N . GLY B 1 120 ? 40.570 40.083 67.051 1.00 10.13 98 GLY B N 1
ATOM 1610 C CA . GLY B 1 120 ? 40.225 41.036 68.096 1.00 11.37 98 GLY B CA 1
ATOM 1611 C C . GLY B 1 120 ? 38.880 41.737 67.906 1.00 11.48 98 GLY B C 1
ATOM 1612 O O . GLY B 1 120 ? 38.228 41.593 66.875 1.00 9.93 98 GLY B O 1
ATOM 1613 N N . PRO B 1 121 ? 38.497 42.583 68.873 1.00 11.55 99 PRO B N 1
ATOM 1614 C CA . PRO B 1 121 ? 37.262 43.339 68.789 1.00 11.70 99 PRO B CA 1
ATOM 1615 C C . PRO B 1 121 ? 37.227 44.304 67.598 1.00 11.79 99 PRO B C 1
ATOM 1616 O O . PRO B 1 121 ? 36.158 44.648 67.122 1.00 13.07 99 PRO B O 1
ATOM 1620 N N . GLU B 1 122 ? 38.386 44.707 67.087 1.00 11.77 100 GLU B N 1
ATOM 1621 C CA . GLU B 1 122 ? 38.441 45.660 65.972 1.00 12.66 100 GLU B CA 1
ATOM 1622 C C . GLU B 1 122 ? 38.252 44.990 64.614 1.00 12.45 100 GLU B C 1
ATOM 1623 O O . GLU B 1 122 ? 38.136 45.680 63.603 1.00 13.33 100 GLU B O 1
ATOM 1629 N N . LEU B 1 123 ? 38.254 43.655 64.572 1.00 11.10 101 LEU B N 1
ATOM 1630 C CA . LEU B 1 123 ? 38.097 42.957 63.307 1.00 10.77 101 LEU B CA 1
ATOM 1631 C C . LEU B 1 123 ? 36.864 43.467 62.594 1.00 10.98 101 LEU B C 1
ATOM 1632 O O . LEU B 1 123 ? 35.770 43.519 63.179 1.00 11.19 101 LEU B O 1
ATOM 1637 N N . LEU B 1 124 ? 37.023 43.821 61.322 1.00 12.47 102 LEU B N 1
ATOM 1638 C CA . LEU B 1 124 ? 35.909 44.347 60.560 1.00 11.58 102 LEU B CA 1
ATOM 1639 C C . LEU B 1 124 ? 35.160 43.200 59.899 1.00 12.32 102 LEU B C 1
ATOM 1640 O O . LEU B 1 124 ? 35.765 42.372 59.192 1.00 11.68 102 LEU B O 1
ATOM 1645 N N . ILE B 1 125 ? 33.852 43.188 60.134 1.00 11.61 103 ILE B N 1
ATOM 1646 C CA . ILE B 1 125 ? 32.935 42.205 59.588 1.00 11.28 103 ILE B CA 1
ATOM 1647 C C . ILE B 1 125 ? 32.043 42.854 58.515 1.00 12.04 103 ILE B C 1
ATOM 1648 O O . ILE B 1 125 ? 31.408 43.856 58.788 1.00 13.29 103 ILE B O 1
ATOM 1653 N N . ASP B 1 126 ? 32.029 42.305 57.303 1.00 12.05 104 ASP B N 1
ATOM 1654 C CA . ASP B 1 126 ? 31.223 42.859 56.216 1.00 12.76 104 ASP B CA 1
ATOM 1655 C C . ASP B 1 126 ? 29.743 42.821 56.602 1.00 13.90 104 ASP B C 1
ATOM 1656 O O . ASP B 1 126 ? 29.301 41.887 57.249 1.00 13.39 104 ASP B O 1
ATOM 1661 N N . HIS B 1 127 ? 29.025 43.895 56.267 1.00 15.84 105 HIS B N 1
ATOM 1662 C CA A HIS B 1 127 ? 27.577 43.927 56.362 0.50 16.24 105 HIS B CA 1
ATOM 1663 C CA B HIS B 1 127 ? 27.559 44.007 56.407 0.50 16.30 105 HIS B CA 1
ATOM 1664 C C . HIS B 1 127 ? 27.101 44.679 55.121 1.00 17.34 105 HIS B C 1
ATOM 1665 O O . HIS B 1 127 ? 27.852 45.428 54.517 1.00 17.09 105 HIS B O 1
ATOM 1678 N N . ALA B 1 128 ? 25.851 44.451 54.719 1.00 18.92 106 ALA B N 1
ATOM 1679 C CA . ALA B 1 128 ? 25.337 45.015 53.464 1.00 21.19 106 ALA B CA 1
ATOM 1680 C C . ALA B 1 128 ? 25.670 46.492 53.203 1.00 22.84 106 ALA B C 1
ATOM 1681 O O . ALA B 1 128 ? 26.025 46.850 52.069 1.00 25.07 106 ALA B O 1
ATOM 1683 N N . HIS B 1 129 ? 25.569 47.334 54.233 1.00 22.48 107 HIS B N 1
ATOM 1684 C CA . HIS B 1 129 ? 25.729 48.799 54.068 1.00 23.33 107 HIS B CA 1
ATOM 1685 C C . HIS B 1 129 ? 27.079 49.334 54.575 1.00 23.23 107 HIS B C 1
ATOM 1686 O O . HIS B 1 129 ? 27.295 50.556 54.703 1.00 24.19 107 HIS B O 1
ATOM 1693 N N . GLY B 1 130 ? 27.992 48.408 54.860 1.00 21.42 108 GLY B N 1
ATOM 1694 C CA . GLY B 1 130 ? 29.317 48.742 55.316 1.00 20.14 108 GLY B CA 1
ATOM 1695 C C . GLY B 1 130 ? 29.707 47.916 56.521 1.00 19.07 108 GLY B C 1
ATOM 1696 O O . GLY B 1 130 ? 28.869 47.484 57.280 1.00 17.04 108 GLY B O 1
ATOM 1697 N N . PRO B 1 131 ? 31.006 47.755 56.718 1.00 19.86 109 PRO B N 1
ATOM 1698 C CA . PRO B 1 131 ? 31.517 46.878 57.726 1.00 20.44 109 PRO B CA 1
ATOM 1699 C C . PRO B 1 131 ? 31.350 47.460 59.108 1.00 20.76 109 PRO B C 1
ATOM 1700 O O . PRO B 1 131 ? 31.248 48.679 59.259 1.00 22.47 109 PRO B O 1
ATOM 1704 N N . ARG B 1 132 ? 31.277 46.581 60.082 1.00 20.51 110 ARG B N 1
ATOM 1705 C CA . ARG B 1 132 ? 31.292 46.979 61.471 1.00 20.31 110 ARG B CA 1
ATOM 1706 C C . ARG B 1 132 ? 32.231 46.093 62.270 1.00 18.31 110 ARG B C 1
ATOM 1707 O O . ARG B 1 132 ? 32.518 44.939 61.898 1.00 17.33 110 ARG B O 1
ATOM 1709 N N . PRO B 1 133 ? 32.704 46.629 63.379 1.00 16.96 111 PRO B N 1
ATOM 1710 C CA . PRO B 1 133 ? 33.659 45.889 64.190 1.00 15.34 111 PRO B CA 1
ATOM 1711 C C . PRO B 1 133 ? 33.025 44.739 64.889 1.00 13.98 111 PRO B C 1
ATOM 1712 O O . PRO B 1 133 ? 31.837 44.794 65.238 1.00 14.22 111 PRO B O 1
ATOM 1716 N N . LEU B 1 134 ? 33.808 43.682 65.081 1.00 12.97 112 LEU B N 1
ATOM 1717 C CA . LEU B 1 134 ? 33.321 42.493 65.750 1.00 12.15 112 LEU B CA 1
ATOM 1718 C C . LEU B 1 134 ? 32.859 42.772 67.156 1.00 13.63 112 LEU B C 1
ATOM 1719 O O . LEU B 1 134 ? 31.921 42.112 67.655 1.00 13.71 112 LEU B O 1
ATOM 1724 N N . ARG B 1 135 ? 33.458 43.761 67.807 1.00 13.71 113 ARG B N 1
ATOM 1725 C CA . ARG B 1 135 ? 33.046 44.033 69.168 1.00 15.98 113 ARG B CA 1
ATOM 1726 C C . ARG B 1 135 ? 31.565 44.352 69.269 1.00 14.78 113 ARG B C 1
ATOM 1727 O O . ARG B 1 135 ? 30.956 44.056 70.269 1.00 16.81 113 ARG B O 1
ATOM 1735 N N . GLU B 1 136 ? 30.981 44.906 68.224 1.00 15.04 114 GLU B N 1
ATOM 1736 C CA . GLU B 1 136 ? 29.539 45.167 68.209 1.00 16.30 114 GLU B CA 1
ATOM 1737 C C . GLU B 1 136 ? 28.707 43.907 68.154 1.00 14.72 114 GLU B C 1
ATOM 1738 O O . GLU B 1 136 ? 27.546 43.909 68.614 1.00 15.83 114 GLU B O 1
ATOM 1744 N N . LEU B 1 137 ? 29.277 42.852 67.573 1.00 13.34 115 LEU B N 1
ATOM 1745 C CA . LEU B 1 137 ? 28.574 41.589 67.374 1.00 13.38 115 LEU B CA 1
ATOM 1746 C C . LEU B 1 137 ? 28.730 40.653 68.550 1.00 11.65 115 LEU B C 1
ATOM 1747 O O . LEU B 1 137 ? 27.938 39.730 68.725 1.00 13.23 115 LEU B O 1
ATOM 1752 N N . LEU B 1 138 ? 29.722 40.917 69.395 1.00 11.52 116 LEU B N 1
ATOM 1753 C CA . LEU B 1 138 ? 29.982 40.058 70.552 1.00 11.87 116 LEU B CA 1
ATOM 1754 C C . LEU B 1 138 ? 30.527 40.894 71.719 1.00 12.53 116 LEU B C 1
ATOM 1755 O O . LEU B 1 138 ? 31.715 40.812 72.049 1.00 11.99 116 LEU B O 1
ATOM 1760 N N . PRO B 1 139 ? 29.656 41.715 72.319 1.00 13.83 117 PRO B N 1
ATOM 1761 C CA . PRO B 1 139 ? 30.081 42.619 73.395 1.00 15.77 117 PRO B CA 1
ATOM 1762 C C . PRO B 1 139 ? 30.393 41.853 74.689 1.00 18.83 117 PRO B C 1
ATOM 1763 O O . PRO B 1 139 ? 29.881 40.733 74.895 1.00 15.97 117 PRO B O 1
ATOM 1767 N N . ASP B 1 140 ? 31.195 42.464 75.564 1.00 21.95 118 ASP B N 1
ATOM 1768 C CA . ASP B 1 140 ? 31.505 41.880 76.887 1.00 24.52 118 ASP B CA 1
ATOM 1769 C C . ASP B 1 140 ? 31.931 40.419 76.724 1.00 25.72 118 ASP B C 1
ATOM 1770 O O . ASP B 1 140 ? 31.484 39.522 77.459 1.00 24.48 118 ASP B O 1
ATOM 1775 N N . ALA B 1 141 ? 32.771 40.175 75.737 1.00 27.52 119 ALA B N 1
ATOM 1776 C CA . ALA B 1 141 ? 33.003 38.802 75.299 1.00 29.97 119 ALA B CA 1
ATOM 1777 C C . ALA B 1 141 ? 33.694 38.003 76.394 1.00 32.60 119 ALA B C 1
ATOM 1778 O O . ALA B 1 141 ? 34.636 38.499 77.044 1.00 34.12 119 ALA B O 1
ATOM 1780 N N . PHE B 1 142 ? 33.209 36.777 76.625 1.00 34.60 120 PHE B N 1
ATOM 1781 C CA . PHE B 1 142 ? 33.961 35.806 77.443 1.00 35.86 120 PHE B CA 1
ATOM 1782 C C . PHE B 1 142 ? 35.441 35.870 76.969 1.00 35.87 120 PHE B C 1
ATOM 1783 O O . PHE B 1 142 ? 35.723 35.967 75.735 1.00 35.20 120 PHE B O 1
ATOM 1791 N N . GLY B 1 143 ? 36.355 35.903 77.948 1.00 36.35 121 GLY B N 1
ATOM 1792 C CA . GLY B 1 143 ? 37.799 35.906 77.676 1.00 36.24 121 GLY B CA 1
ATOM 1793 C C . GLY B 1 143 ? 38.652 35.835 78.943 1.00 37.48 121 GLY B C 1
ATOM 1794 O O . GLY B 1 143 ? 38.552 34.886 79.733 1.00 37.58 121 GLY B O 1
ATOM 1795 N N . VAL C 1 23 ? 51.251 6.035 47.910 1.00 27.74 1 VAL C N 1
ATOM 1796 C CA . VAL C 1 23 ? 51.387 7.057 49.002 1.00 25.51 1 VAL C CA 1
ATOM 1797 C C . VAL C 1 23 ? 52.810 7.196 49.537 1.00 25.05 1 VAL C C 1
ATOM 1798 O O . VAL C 1 23 ? 53.409 6.232 50.018 1.00 25.42 1 VAL C O 1
ATOM 1802 N N . ASN C 1 24 ? 53.313 8.427 49.524 1.00 24.23 2 ASN C N 1
ATOM 1803 C CA . ASN C 1 24 ? 54.622 8.733 50.108 1.00 24.28 2 ASN C CA 1
ATOM 1804 C C . ASN C 1 24 ? 54.426 9.148 51.574 1.00 22.48 2 ASN C C 1
ATOM 1805 O O . ASN C 1 24 ? 54.269 10.326 51.877 1.00 21.22 2 ASN C O 1
ATOM 1810 N N . TRP C 1 25 ? 54.468 8.174 52.478 1.00 21.49 3 TRP C N 1
ATOM 1811 C CA . TRP C 1 25 ? 54.216 8.452 53.886 1.00 20.74 3 TRP C CA 1
ATOM 1812 C C . TRP C 1 25 ? 55.273 9.353 54.467 1.00 21.16 3 TRP C C 1
ATOM 1813 O O . TRP C 1 25 ? 54.985 10.191 55.300 1.00 21.61 3 TRP C O 1
ATOM 1824 N N . ASN C 1 26 ? 56.526 9.165 54.071 1.00 21.72 4 ASN C N 1
ATOM 1825 C CA . ASN C 1 26 ? 57.550 10.042 54.602 1.00 22.57 4 ASN C CA 1
ATOM 1826 C C . ASN C 1 26 ? 57.291 11.505 54.243 1.00 21.68 4 ASN C C 1
ATOM 1827 O O . ASN C 1 26 ? 57.506 12.373 55.083 1.00 21.56 4 ASN C O 1
ATOM 1832 N N . ALA C 1 27 ? 56.800 11.747 53.028 1.00 21.09 5 ALA C N 1
ATOM 1833 C CA . ALA C 1 27 ? 56.433 13.097 52.581 1.00 21.47 5 ALA C CA 1
ATOM 1834 C C . ALA C 1 27 ? 55.282 13.662 53.420 1.00 20.52 5 ALA C C 1
ATOM 1835 O O . ALA C 1 27 ? 55.309 14.830 53.823 1.00 20.30 5 ALA C O 1
ATOM 1837 N N . LEU C 1 28 ? 54.260 12.845 53.667 1.00 20.08 6 LEU C N 1
ATOM 1838 C CA . LEU C 1 28 ? 53.132 13.295 54.473 1.00 19.23 6 LEU C CA 1
ATOM 1839 C C . LEU C 1 28 ? 53.550 13.668 55.906 1.00 18.64 6 LEU C C 1
ATOM 1840 O O . LEU C 1 28 ? 53.112 14.677 56.451 1.00 17.78 6 LEU C O 1
ATOM 1845 N N . ARG C 1 29 ? 54.371 12.830 56.537 1.00 18.18 7 ARG C N 1
ATOM 1846 C CA . ARG C 1 29 ? 54.835 13.113 57.877 1.00 18.40 7 ARG C CA 1
ATOM 1847 C C . ARG C 1 29 ? 55.669 14.370 57.940 1.00 18.30 7 ARG C C 1
ATOM 1848 O O . ARG C 1 29 ? 55.548 15.148 58.874 1.00 16.71 7 ARG C O 1
ATOM 1856 N N . SER C 1 30 ? 56.535 14.552 56.943 1.00 18.55 8 SER C N 1
ATOM 1857 C CA A SER C 1 30 ? 57.329 15.765 56.838 0.50 19.55 8 SER C CA 1
ATOM 1858 C CA B SER C 1 30 ? 57.330 15.761 56.864 0.50 19.28 8 SER C CA 1
ATOM 1859 C C . SER C 1 30 ? 56.438 16.989 56.766 1.00 18.80 8 SER C C 1
ATOM 1860 O O . SER C 1 30 ? 56.697 17.996 57.426 1.00 18.06 8 SER C O 1
ATOM 1865 N N . LYS C 1 31 ? 55.397 16.901 55.944 1.00 18.58 9 LYS C N 1
ATOM 1866 C CA . LYS C 1 31 ? 54.443 18.024 55.789 1.00 18.39 9 LYS C CA 1
ATOM 1867 C C . LYS C 1 31 ? 53.641 18.291 57.047 1.00 17.01 9 LYS C C 1
ATOM 1868 O O . LYS C 1 31 ? 53.380 19.454 57.370 1.00 16.97 9 LYS C O 1
ATOM 1874 N N . ALA C 1 32 ? 53.256 17.230 57.742 1.00 15.62 10 ALA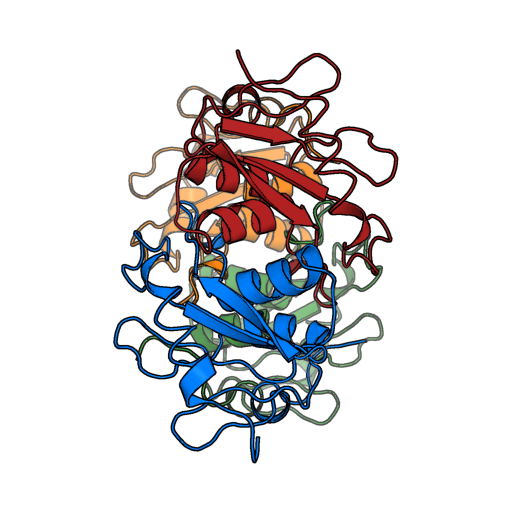 C N 1
ATOM 1875 C CA . ALA C 1 32 ? 52.528 17.372 59.008 1.00 15.30 10 ALA C CA 1
ATOM 1876 C C . ALA C 1 32 ? 53.403 18.026 60.086 1.00 15.82 10 ALA C C 1
ATOM 1877 O O . ALA C 1 32 ? 52.935 18.912 60.829 1.00 15.71 10 ALA C O 1
ATOM 1879 N N . ILE C 1 33 ? 54.665 17.586 60.185 1.00 16.11 11 ILE C N 1
ATOM 1880 C CA . ILE C 1 33 ? 55.601 18.231 61.106 1.00 17.75 11 ILE C CA 1
ATOM 1881 C C . ILE C 1 33 ? 55.780 19.722 60.775 1.00 17.67 11 ILE C C 1
ATOM 1882 O O . ILE C 1 33 ? 55.722 20.566 61.662 1.00 17.56 11 ILE C O 1
ATOM 1887 N N . GLU C 1 34 ? 55.963 20.056 59.504 1.00 18.77 12 GLU C N 1
ATOM 1888 C CA A GLU C 1 34 ? 56.127 21.432 59.054 0.70 19.33 12 GLU C 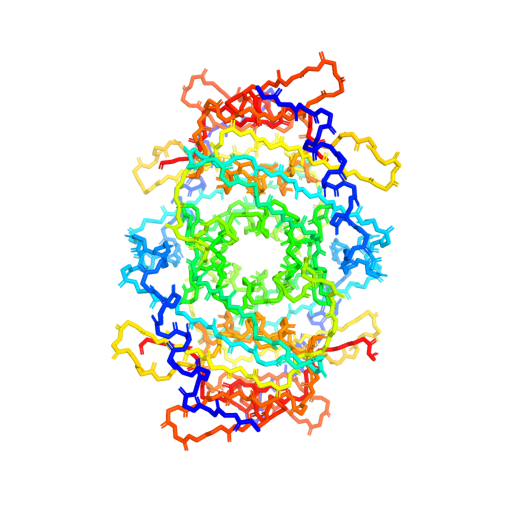CA 1
ATOM 1889 C CA B GLU C 1 34 ? 56.166 21.455 59.143 0.30 18.88 12 GLU C CA 1
ATOM 1890 C C . GLU C 1 34 ? 54.933 22.300 59.500 1.00 18.64 12 GLU C C 1
ATOM 1891 O O . GLU C 1 34 ? 55.088 23.371 60.092 1.00 19.32 12 GLU C O 1
ATOM 1902 N N . VAL C 1 35 ? 53.733 21.823 59.200 1.00 17.15 13 VAL C N 1
ATOM 1903 C CA . VAL C 1 35 ? 52.511 22.594 59.571 1.00 15.72 13 VAL C CA 1
ATOM 1904 C C . VAL C 1 35 ? 52.288 22.698 61.079 1.00 15.92 13 VAL C C 1
ATOM 1905 O O . VAL C 1 35 ? 51.773 23.714 61.540 1.00 15.76 13 VAL C O 1
ATOM 1909 N N . SER C 1 36 ? 52.742 21.702 61.855 1.00 16.61 14 SER C N 1
ATOM 1910 C CA . SER C 1 36 ? 52.595 21.713 63.322 1.00 17.02 14 SER C CA 1
ATOM 1911 C C . SER C 1 36 ? 53.317 22.910 63.949 1.00 18.09 14 SER C C 1
ATOM 1912 O O . SER C 1 36 ? 52.914 23.351 65.019 1.00 17.62 14 SER C O 1
ATOM 1915 N N . ARG C 1 37 ? 54.387 23.403 63.304 1.00 18.82 15 ARG C N 1
ATOM 1916 C CA . ARG C 1 37 ? 55.099 24.585 63.781 1.00 19.03 15 ARG C CA 1
ATOM 1917 C C . ARG C 1 37 ? 54.210 25.855 63.818 1.00 18.83 15 ARG C C 1
ATOM 1918 O O . ARG C 1 37 ? 54.533 26.806 64.534 1.00 18.78 15 ARG C O 1
ATOM 1920 N N . HIS C 1 38 ? 53.097 25.842 63.074 1.00 16.77 16 HIS C N 1
ATOM 1921 C CA . HIS C 1 38 ? 52.149 26.963 63.035 1.00 16.61 16 HIS C CA 1
ATOM 1922 C C . HIS C 1 38 ? 50.912 26.769 63.933 1.00 15.23 16 HIS C C 1
ATOM 1923 O O . HIS C 1 38 ? 50.026 27.634 63.978 1.00 15.15 16 HIS C O 1
ATOM 1930 N N . ALA C 1 39 ? 50.850 25.650 64.656 1.00 14.43 17 ALA C N 1
ATOM 1931 C CA . ALA C 1 39 ? 49.707 25.357 65.511 1.00 13.03 17 ALA C CA 1
ATOM 1932 C C . ALA C 1 39 ? 49.430 26.499 66.475 1.00 13.12 17 ALA C C 1
ATOM 1933 O O . ALA C 1 39 ? 50.336 27.162 66.924 1.00 12.47 17 ALA C O 1
ATOM 1935 N N . TYR C 1 40 ? 48.146 26.752 66.733 1.00 11.90 18 TYR C N 1
ATOM 1936 C CA . TYR C 1 40 ? 47.737 27.709 67.752 1.00 12.08 18 TYR C CA 1
ATOM 1937 C C . TYR C 1 40 ? 47.176 26.883 68.915 1.00 12.02 18 TYR C C 1
ATOM 1938 O O . TYR C 1 40 ? 45.980 26.556 68.933 1.00 11.19 18 TYR C O 1
ATOM 1947 N N . ALA C 1 41 ? 48.038 26.559 69.886 1.00 12.12 19 ALA C N 1
ATOM 1948 C CA . ALA C 1 41 ? 47.638 25.704 71.017 1.00 12.29 19 ALA C CA 1
ATOM 1949 C C . ALA C 1 41 ? 48.188 26.204 72.362 1.00 13.07 19 ALA C C 1
ATOM 1950 O O . ALA C 1 41 ? 48.869 25.458 73.105 1.00 14.96 19 ALA C O 1
ATOM 1952 N N . PRO C 1 42 ? 47.900 27.478 72.693 1.00 13.79 20 PRO C N 1
ATOM 1953 C CA . PRO C 1 42 ? 48.525 28.063 73.886 1.00 15.31 20 PRO C CA 1
ATOM 1954 C C . PRO C 1 42 ? 47.900 27.599 75.177 1.00 15.90 20 PRO C C 1
ATOM 1955 O O . PRO C 1 42 ? 48.500 27.809 76.229 1.00 16.62 20 PRO C O 1
ATOM 1959 N N . TYR C 1 43 ? 46.694 27.015 75.114 1.00 13.84 21 TYR C N 1
ATOM 1960 C CA . TYR C 1 43 ? 46.016 26.514 76.301 1.00 14.39 21 TYR C CA 1
ATOM 1961 C C . TYR C 1 43 ? 46.519 25.145 76.724 1.00 15.18 21 TYR C C 1
ATOM 1962 O O . TYR C 1 43 ? 46.846 24.963 77.890 1.00 15.69 21 TYR C O 1
ATOM 1971 N N . SER C 1 44 ? 46.578 24.193 75.790 1.00 14.65 22 SER C N 1
ATOM 1972 C CA . SER C 1 44 ? 47.126 22.847 76.080 1.00 15.67 22 SER C CA 1
ATOM 1973 C C . SER C 1 44 ? 48.655 22.757 76.042 1.00 16.59 22 SER C C 1
ATOM 1974 O O . SER C 1 44 ? 49.244 21.876 76.672 1.00 17.29 22 SER C O 1
ATOM 1977 N N . GLY C 1 45 ? 49.300 23.652 75.306 1.00 17.63 23 GLY C N 1
ATOM 1978 C CA . GLY C 1 45 ? 50.709 23.499 74.977 1.00 18.96 23 GLY C CA 1
ATOM 1979 C C . GLY C 1 45 ? 50.991 22.265 74.114 1.00 19.56 23 GLY C C 1
ATOM 1980 O O . GLY C 1 45 ? 52.087 21.714 74.158 1.00 19.00 23 GLY C O 1
ATOM 1981 N N . PHE C 1 46 ? 50.001 21.824 73.331 1.00 18.43 24 PHE C N 1
ATOM 1982 C CA . PHE C 1 46 ? 50.082 20.549 72.617 1.00 18.16 24 PHE C CA 1
ATOM 1983 C C . PHE C 1 46 ? 49.805 20.780 71.137 1.00 17.37 24 PHE C C 1
ATOM 1984 O O . PHE C 1 46 ? 48.669 20.559 70.674 1.00 14.83 24 PHE C O 1
ATOM 1992 N N . PRO C 1 47 ? 50.828 21.236 70.388 1.00 16.88 25 PRO C N 1
ATOM 1993 C CA . PRO C 1 47 ? 50.613 21.492 68.956 1.00 16.48 25 PRO C CA 1
ATOM 1994 C C . PRO C 1 47 ? 50.499 20.232 68.139 1.00 15.52 25 PRO C C 1
ATOM 1995 O O . PRO C 1 47 ? 51.222 19.265 68.386 1.00 15.86 25 PRO C O 1
ATOM 1999 N N . VAL C 1 48 ? 49.623 20.258 67.139 1.00 14.53 26 VAL C N 1
ATOM 2000 C CA . VAL C 1 48 ? 49.418 19.131 66.252 1.00 13.74 26 VAL C CA 1
ATOM 2001 C C . VAL C 1 48 ? 49.415 19.619 64.802 1.00 13.31 26 VAL C C 1
ATOM 2002 O O . VAL C 1 48 ? 48.786 20.623 64.471 1.00 11.98 26 VAL C O 1
ATOM 2006 N N . GLY C 1 49 ? 50.113 18.872 63.950 1.00 13.88 27 GLY C N 1
ATOM 2007 C CA . GLY C 1 49 ? 50.054 19.053 62.494 1.00 13.98 27 GLY C CA 1
ATOM 2008 C C . GLY C 1 49 ? 49.395 17.866 61.819 1.00 13.66 27 GLY C C 1
ATOM 2009 O O . GLY C 1 49 ? 49.451 16.743 62.299 1.00 13.11 27 GLY C O 1
ATOM 2010 N N . ALA C 1 50 ? 48.810 18.098 60.657 1.00 13.09 28 ALA C N 1
ATOM 2011 C CA . ALA C 1 50 ? 48.266 17.007 59.879 1.00 13.04 28 ALA C CA 1
ATOM 2012 C C . ALA C 1 50 ? 48.427 17.316 58.403 1.00 13.10 28 ALA C C 1
ATOM 2013 O O . ALA C 1 50 ? 48.365 18.477 57.973 1.00 13.69 28 ALA C O 1
ATOM 2015 N N . ALA C 1 51 ? 48.631 16.267 57.630 1.00 12.68 29 ALA C N 1
ATOM 2016 C CA . ALA C 1 51 ? 48.690 16.393 56.169 1.00 12.48 29 ALA C CA 1
ATOM 2017 C C . ALA C 1 51 ? 47.986 15.211 55.525 1.00 12.44 29 ALA C C 1
ATOM 2018 O O . ALA C 1 51 ? 48.102 14.080 55.991 1.00 12.41 29 ALA C O 1
ATOM 2020 N N . ALA C 1 52 ? 47.309 15.456 54.415 1.00 11.63 30 ALA C N 1
ATOM 2021 C CA . ALA C 1 52 ? 46.620 14.383 53.705 1.00 11.64 30 ALA C CA 1
ATOM 2022 C C . ALA C 1 52 ? 46.817 14.475 52.225 1.00 12.23 30 ALA C C 1
ATOM 2023 O O . ALA C 1 52 ? 46.860 15.569 51.650 1.00 12.46 30 ALA C O 1
ATOM 2025 N N . LEU C 1 53 ? 46.914 13.316 51.612 1.00 11.80 31 LEU C N 1
ATOM 2026 C CA . LEU C 1 53 ? 46.891 13.175 50.167 1.00 13.67 31 LEU C CA 1
ATOM 2027 C C . LEU C 1 53 ? 45.437 13.076 49.706 1.00 13.38 31 LEU C C 1
ATOM 2028 O O . LEU C 1 53 ? 44.652 12.283 50.245 1.00 13.21 31 LEU C O 1
ATOM 2033 N N . VAL C 1 54 ? 45.116 13.876 48.695 1.00 14.15 32 VAL C N 1
ATOM 2034 C CA . VAL C 1 54 ? 43.810 13.909 48.049 1.00 14.71 32 VAL C CA 1
ATOM 2035 C C . VAL C 1 54 ? 43.862 13.074 46.759 1.00 15.74 32 VAL C C 1
ATOM 2036 O O . VAL C 1 54 ? 44.925 12.898 46.156 1.00 16.11 32 VAL C O 1
ATOM 2040 N N . ASP C 1 55 ? 42.700 12.553 46.355 1.00 16.96 33 ASP C N 1
ATOM 2041 C CA . ASP C 1 55 ? 42.600 11.718 45.153 1.00 18.91 33 ASP C CA 1
ATOM 2042 C C . ASP C 1 55 ? 42.911 12.440 43.832 1.00 20.71 33 ASP C C 1
ATOM 2043 O O . ASP C 1 55 ? 43.131 11.767 42.807 1.00 21.71 33 ASP C O 1
ATOM 2048 N N . ASP C 1 56 ? 42.975 13.776 43.857 1.00 20.79 34 ASP C N 1
ATOM 2049 C CA . ASP C 1 56 ? 43.457 14.544 42.692 1.00 22.79 34 ASP C CA 1
ATOM 2050 C C . ASP C 1 56 ? 44.974 14.672 42.706 1.00 23.17 34 ASP C C 1
ATOM 2051 O O . ASP C 1 56 ? 45.573 15.239 41.777 1.00 24.35 34 ASP C O 1
ATOM 2056 N N . GLY C 1 57 ? 45.611 14.141 43.746 1.00 22.28 35 GLY C N 1
ATOM 2057 C CA . GLY C 1 57 ? 47.055 14.123 43.822 1.00 22.44 35 GLY C CA 1
ATOM 2058 C C . GLY C 1 57 ? 47.685 15.246 44.618 1.00 21.72 35 GLY C C 1
ATOM 2059 O O . GLY C 1 57 ? 48.890 15.198 44.885 1.00 22.62 35 GLY C O 1
ATOM 2060 N N . ARG C 1 58 ? 46.902 16.236 45.053 1.00 20.76 36 ARG C N 1
ATOM 2061 C CA . ARG C 1 58 ? 47.503 17.265 45.861 1.00 19.90 36 ARG C CA 1
ATOM 2062 C C . ARG C 1 58 ? 47.531 16.885 47.337 1.00 18.20 36 ARG C C 1
ATOM 2063 O O . ARG C 1 58 ? 46.873 15.926 47.757 1.00 16.91 36 ARG C O 1
ATOM 2071 N N . THR C 1 59 ? 48.326 17.621 48.096 1.00 17.00 37 THR C N 1
ATOM 2072 C CA . THR C 1 59 ? 48.408 17.437 49.536 1.00 17.16 37 THR C CA 1
ATOM 2073 C C . THR C 1 59 ? 47.790 18.644 50.231 1.00 15.53 37 THR C C 1
ATOM 2074 O O . THR C 1 59 ? 48.025 19.774 49.829 1.00 17.04 37 THR C O 1
ATOM 2078 N N . VAL C 1 60 ? 46.947 18.399 51.225 1.00 14.24 38 VAL C N 1
ATOM 2079 C CA . VAL C 1 60 ? 46.430 19.480 52.076 1.00 12.86 38 VAL C CA 1
ATOM 2080 C C . VAL C 1 60 ? 46.985 19.315 53.478 1.00 12.90 38 VAL C C 1
ATOM 2081 O O . VAL C 1 60 ? 47.312 18.202 53.892 1.00 13.28 38 VAL C O 1
ATOM 2085 N N . THR C 1 61 ? 47.033 20.415 54.212 1.00 13.01 39 THR C N 1
ATOM 2086 C CA . THR C 1 61 ? 47.559 20.434 55.548 1.00 13.57 39 THR C CA 1
ATOM 2087 C C . THR C 1 61 ? 46.670 21.236 56.486 1.00 12.97 39 THR C C 1
ATOM 2088 O O . THR C 1 61 ? 45.813 22.024 56.052 1.00 14.82 39 THR C O 1
ATOM 2092 N N . GLY C 1 62 ? 46.904 21.025 57.779 1.00 12.91 40 GLY C N 1
ATOM 2093 C CA . GLY C 1 62 ? 46.185 21.750 58.828 1.00 11.88 40 GLY C CA 1
ATOM 2094 C C . GLY C 1 62 ? 46.874 21.620 60.155 1.00 12.58 40 GLY C C 1
ATOM 2095 O O . GLY C 1 62 ? 47.575 20.648 60.414 1.00 11.71 40 GLY C O 1
ATOM 2096 N N . CYS C 1 63 ? 46.646 22.591 61.024 1.00 12.02 41 CYS C N 1
ATOM 2097 C CA . CYS C 1 63 ? 47.139 22.498 62.379 1.00 11.89 41 CYS C CA 1
ATOM 2098 C C . CYS C 1 63 ? 46.026 22.864 63.322 1.00 10.90 41 CYS C C 1
ATOM 2099 O O . CYS C 1 63 ? 45.017 23.498 62.924 1.00 11.07 41 CYS C O 1
ATOM 2102 N N . ASN C 1 64 ? 46.162 22.439 64.579 1.00 10.34 42 ASN C N 1
ATOM 2103 C CA . ASN C 1 64 ? 45.135 22.724 65.560 1.00 10.90 42 ASN C CA 1
ATOM 2104 C C . ASN C 1 64 ? 45.051 24.218 65.902 1.00 10.65 42 ASN C C 1
ATOM 2105 O O . ASN C 1 64 ? 46.021 24.945 65.794 1.00 11.82 42 ASN C O 1
ATOM 2110 N N . VAL C 1 65 ? 43.853 24.672 66.238 1.00 9.69 43 VAL C N 1
ATOM 2111 C CA . VAL C 1 65 ? 43.619 26.065 66.620 1.00 10.50 43 VAL C CA 1
ATOM 2112 C C . VAL C 1 65 ? 42.676 26.055 67.823 1.00 10.76 43 VAL C C 1
ATOM 2113 O O . VAL C 1 65 ? 41.483 25.880 67.679 1.00 10.08 43 VAL C O 1
ATOM 2117 N N . GLU C 1 66 ? 43.237 26.238 69.007 1.00 10.30 44 GLU C N 1
ATOM 2118 C CA . GLU C 1 66 ? 42.479 26.311 70.241 1.00 10.52 44 GLU C CA 1
ATOM 2119 C C . GLU C 1 66 ? 41.747 27.651 70.428 1.00 10.11 44 GLU C C 1
ATOM 2120 O O . GLU C 1 66 ? 42.079 28.631 69.742 1.00 10.36 44 GLU C O 1
ATOM 2126 N N . ASN C 1 67 ? 40.808 27.676 71.370 1.00 9.59 45 ASN C N 1
ATOM 2127 C CA . ASN C 1 67 ? 40.053 28.859 71.770 1.00 9.16 45 ASN C CA 1
ATOM 2128 C C . ASN C 1 67 ? 39.947 28.977 73.269 1.00 9.34 45 ASN C C 1
ATOM 2129 O O . ASN C 1 67 ? 40.002 27.948 73.970 1.00 9.42 45 ASN C O 1
ATOM 2134 N N . VAL C 1 68 ? 39.815 30.217 73.761 1.00 10.05 46 VAL C N 1
ATOM 2135 C CA . VAL C 1 68 ? 39.642 30.493 75.199 1.00 10.53 46 VAL C CA 1
ATOM 2136 C C . VAL C 1 68 ? 38.446 29.702 75.746 1.00 10.51 46 VAL C C 1
ATOM 2137 O O . VAL C 1 68 ? 38.484 29.268 76.895 1.00 12.73 46 VAL C O 1
ATOM 2141 N N . SER C 1 69 ? 37.374 29.516 74.937 1.00 8.65 47 SER C N 1
ATOM 2142 C CA . SER C 1 69 ? 36.300 28.585 75.259 1.00 8.89 47 SER C CA 1
ATOM 2143 C C . SER C 1 69 ? 36.745 27.237 74.710 1.00 9.23 47 SER C C 1
ATOM 2144 O O . SER C 1 69 ? 36.807 27.042 73.499 1.00 8.04 47 SER C O 1
ATOM 2147 N N . TYR C 1 70 ? 37.124 26.331 75.600 1.00 9.83 48 TYR C N 1
ATOM 2148 C CA . TYR C 1 70 ? 37.879 25.142 75.179 1.00 9.71 48 TYR C CA 1
ATOM 2149 C C . TYR C 1 70 ? 37.171 24.354 74.097 1.00 9.01 48 TYR C C 1
ATOM 2150 O O . TYR C 1 70 ? 37.781 23.915 73.121 1.00 8.80 48 TYR C O 1
ATOM 2159 N N . GLY C 1 71 ? 35.855 24.190 74.277 1.00 9.67 49 GLY C N 1
ATOM 2160 C CA . GLY C 1 71 ? 35.029 23.449 73.341 1.00 9.84 49 GLY C CA 1
ATOM 2161 C C . GLY C 1 71 ? 34.862 24.014 71.935 1.00 9.58 49 GLY C C 1
ATOM 2162 O O . GLY C 1 71 ? 34.122 23.418 71.095 1.00 10.46 49 GLY C O 1
ATOM 2163 N N . LEU C 1 72 ? 35.467 25.165 71.661 1.00 9.49 50 LEU C N 1
ATOM 2164 C CA . LEU C 1 72 ? 35.446 25.722 70.294 1.00 8.33 50 LEU C CA 1
ATOM 2165 C C . LEU C 1 72 ? 36.768 25.494 69.544 1.00 8.88 50 LEU C C 1
ATOM 2166 O O . LEU C 1 72 ? 36.939 25.973 68.402 1.00 8.17 50 LEU C O 1
ATOM 2171 N N . GLY C 1 73 ? 37.662 24.717 70.142 1.00 9.60 51 GLY C N 1
ATOM 2172 C CA . GLY C 1 73 ? 38.938 24.384 69.508 1.00 9.09 51 GLY C CA 1
ATOM 2173 C C . GLY C 1 73 ? 38.707 23.505 68.270 1.00 9.03 51 GLY C C 1
ATOM 2174 O O . GLY C 1 73 ? 37.761 22.678 68.211 1.00 9.53 51 GLY C O 1
ATOM 2175 N N . LEU C 1 74 ? 39.554 23.719 67.282 1.00 9.57 52 LEU C N 1
ATOM 2176 C CA . LEU C 1 74 ? 39.541 22.987 66.005 1.00 10.20 52 LEU C CA 1
ATOM 2177 C C . LEU C 1 74 ? 40.771 22.113 65.959 1.00 10.34 52 LEU C C 1
ATOM 2178 O O . LEU C 1 74 ? 41.872 22.608 66.214 1.00 11.87 52 LEU C O 1
ATOM 2183 N N . CYS C 1 75 ? 40.593 20.821 65.672 1.00 10.79 53 CYS C N 1
ATOM 2184 C CA . CYS C 1 75 ? 41.695 19.898 65.439 1.00 10.23 53 CYS C CA 1
ATOM 2185 C C . CYS C 1 75 ? 42.350 20.107 64.074 1.00 9.75 53 CYS C C 1
ATOM 2186 O O . CYS C 1 75 ? 41.719 20.536 63.115 1.00 9.80 53 CYS C O 1
ATOM 2189 N N . ALA C 1 76 ? 43.631 19.752 64.015 1.00 9.94 54 ALA C N 1
ATOM 2190 C CA . ALA C 1 76 ? 44.387 19.717 62.774 1.00 10.39 54 ALA C CA 1
ATOM 2191 C C . ALA C 1 76 ? 43.638 18.973 61.634 1.00 10.28 54 ALA C C 1
ATOM 2192 O O . ALA C 1 76 ? 43.647 19.424 60.484 1.00 10.06 54 ALA C O 1
ATOM 2194 N N . GLU C 1 77 ? 43.035 17.834 61.964 1.00 10.03 55 GLU C N 1
ATOM 2195 C CA . GLU C 1 77 ? 42.311 17.011 60.977 1.00 10.95 55 GLU C CA 1
ATOM 2196 C C . GLU C 1 77 ? 41.072 17.740 60.458 1.00 10.96 55 GLU C C 1
ATOM 2197 O O . GLU C 1 77 ? 40.766 17.631 59.284 1.00 11.15 55 GLU C O 1
ATOM 2203 N N . CYS C 1 78 ? 40.427 18.528 61.298 1.00 11.31 56 CYS C N 1
ATOM 2204 C CA . CYS C 1 78 ? 39.345 19.403 60.881 1.00 11.92 56 CYS C CA 1
ATOM 2205 C C . CYS C 1 78 ? 39.842 20.442 59.864 1.00 10.42 56 CYS C C 1
ATOM 2206 O O . CYS C 1 78 ? 39.178 20.671 58.861 1.00 10.74 56 CYS C O 1
ATOM 2209 N N . ALA C 1 79 ? 40.994 21.060 60.132 1.00 9.30 57 ALA C N 1
ATOM 2210 C CA . ALA C 1 79 ? 41.633 22.000 59.232 1.00 8.69 57 ALA C CA 1
ATOM 2211 C C . ALA C 1 79 ? 41.893 21.357 57.867 1.00 8.70 57 ALA C C 1
ATOM 2212 O O . ALA C 1 79 ? 41.656 21.979 56.829 1.00 8.56 57 ALA C O 1
ATOM 2214 N N . VAL C 1 80 ? 42.368 20.118 57.890 1.00 9.65 58 VAL C N 1
ATOM 2215 C CA . VAL C 1 80 ? 42.629 19.353 56.662 1.00 9.62 58 VAL C CA 1
ATOM 2216 C C . VAL C 1 80 ? 41.364 19.228 55.825 1.00 9.83 58 VAL C C 1
ATOM 2217 O O . VAL C 1 80 ? 41.382 19.479 54.619 1.00 10.54 58 VAL C O 1
ATOM 2221 N N . VAL C 1 81 ? 40.255 18.882 56.462 1.00 9.27 59 VAL C N 1
ATOM 2222 C CA . VAL C 1 81 ? 38.978 18.721 55.759 1.00 9.36 59 VAL C CA 1
ATOM 2223 C C . VAL C 1 81 ? 38.474 20.047 55.211 1.00 8.80 59 VAL C C 1
ATOM 2224 O O . VAL C 1 81 ? 37.891 20.092 54.123 1.00 10.02 59 VAL C O 1
ATOM 2228 N N . CYS C 1 82 ? 38.705 21.129 55.946 1.00 8.69 60 CYS C N 1
ATOM 2229 C CA . CYS C 1 82 ? 38.287 22.451 55.457 1.00 8.04 60 CYS C CA 1
ATOM 2230 C C . CYS C 1 82 ? 39.081 22.801 54.208 1.00 8.66 60 CYS C C 1
ATOM 2231 O O . CYS C 1 82 ? 38.532 23.320 53.236 1.00 9.16 60 CYS C O 1
ATOM 2234 N N . ALA C 1 83 ? 40.391 22.529 54.238 1.00 8.52 61 ALA C N 1
ATOM 2235 C CA . ALA C 1 83 ? 41.238 22.808 53.073 1.00 9.41 61 ALA C CA 1
ATOM 2236 C C . ALA C 1 83 ? 40.942 21.913 51.860 1.00 9.81 61 ALA C C 1
ATOM 2237 O O . ALA C 1 83 ? 41.032 22.346 50.694 1.00 10.55 61 ALA C O 1
ATOM 2239 N N . LEU C 1 84 ? 40.531 20.685 52.127 1.00 9.26 62 LEU C N 1
ATOM 2240 C CA . LEU C 1 84 ? 40.118 19.764 51.086 1.00 9.53 62 LEU C CA 1
ATOM 2241 C C . LEU C 1 84 ? 39.053 20.453 50.257 1.00 9.67 62 LEU C C 1
ATOM 2242 O O . LEU C 1 84 ? 39.093 20.434 49.037 1.00 9.40 62 LEU C O 1
ATOM 2247 N N . HIS C 1 85 ? 38.067 21.028 50.938 1.00 9.56 63 HIS C N 1
ATOM 2248 C CA . HIS C 1 85 ? 36.950 21.610 50.222 1.00 10.83 63 HIS C CA 1
ATOM 2249 C C . HIS C 1 85 ? 37.230 23.006 49.680 1.00 10.84 63 HIS C C 1
ATOM 2250 O O . HIS C 1 85 ? 36.905 23.260 48.524 1.00 10.98 63 HIS C O 1
ATOM 2257 N N . SER C 1 86 ? 37.841 23.887 50.469 1.00 11.94 64 SER C N 1
ATOM 2258 C CA . SER C 1 86 ? 38.132 25.220 49.959 1.00 12.63 64 SER C CA 1
ATOM 2259 C C . SER C 1 86 ? 39.081 25.180 48.761 1.00 13.84 64 SER C C 1
ATOM 2260 O O . SER C 1 86 ? 39.090 26.092 47.944 1.00 13.61 64 SER C O 1
ATOM 2263 N N . GLY C 1 87 ? 39.916 24.147 48.673 1.00 14.30 65 GLY C N 1
ATOM 2264 C CA . GLY C 1 87 ? 40.859 24.031 47.578 1.00 15.52 65 GLY C CA 1
ATOM 2265 C C . GLY C 1 87 ? 40.293 23.301 46.383 1.00 16.46 65 GLY C C 1
ATOM 2266 O O . GLY C 1 87 ? 41.047 22.958 45.458 1.00 17.26 65 GLY C O 1
ATOM 2267 N N . GLY C 1 88 ? 38.979 23.057 46.385 1.00 17.25 66 GLY C N 1
ATOM 2268 C CA . GLY C 1 88 ? 38.278 22.505 45.215 1.00 18.60 66 GLY C CA 1
ATOM 2269 C C . GLY C 1 88 ? 37.647 21.130 45.349 1.00 18.46 66 GLY C C 1
ATOM 2270 O O . GLY C 1 88 ? 37.170 20.568 44.365 1.00 19.35 66 GLY C O 1
ATOM 2271 N N . GLY C 1 89 ? 37.636 20.570 46.550 1.00 17.02 67 GLY C N 1
ATOM 2272 C CA . GLY C 1 89 ? 36.973 19.287 46.778 1.00 16.37 67 GLY C CA 1
ATOM 2273 C C . GLY C 1 89 ? 37.815 18.055 46.466 1.00 16.35 67 GLY C C 1
ATOM 2274 O O . GLY C 1 89 ? 39.026 18.144 46.244 1.00 15.42 67 GLY C O 1
ATOM 2275 N N . GLY C 1 90 ? 37.153 16.902 46.478 1.00 16.04 68 GLY C N 1
ATOM 2276 C CA . GLY C 1 90 ? 37.811 15.592 46.336 1.00 16.34 68 GLY C CA 1
ATOM 2277 C C . GLY C 1 90 ? 37.626 14.669 47.525 1.00 15.68 68 GLY C C 1
ATOM 2278 O O . GLY C 1 90 ? 36.838 14.943 48.429 1.00 14.91 68 GLY C O 1
ATOM 2279 N N . ARG C 1 91 ? 38.374 13.573 47.506 1.00 15.86 69 ARG C N 1
ATOM 2280 C CA . ARG C 1 91 ? 38.348 12.545 48.544 1.00 16.01 69 ARG C CA 1
ATOM 2281 C C . ARG C 1 91 ? 39.750 12.371 49.122 1.00 14.41 69 ARG C C 1
ATOM 2282 O O . ARG C 1 91 ? 40.742 12.389 48.411 1.00 13.81 69 ARG C O 1
ATOM 2290 N N . LEU C 1 92 ? 39.820 12.171 50.436 1.00 12.76 70 LEU C N 1
ATOM 2291 C CA . LEU C 1 92 ? 41.077 11.929 51.097 1.00 12.06 70 LEU C CA 1
ATOM 2292 C C . LEU C 1 92 ? 41.453 10.476 50.896 1.00 12.67 70 LEU C C 1
ATOM 2293 O O . LEU C 1 92 ? 40.605 9.588 51.023 1.00 14.12 70 LEU C O 1
ATOM 2298 N N . VAL C 1 93 ? 42.718 10.252 50.584 1.00 12.98 71 VAL C N 1
ATOM 2299 C CA . VAL C 1 93 ? 43.280 8.916 50.373 1.00 14.31 71 VAL C CA 1
ATOM 2300 C C . VAL C 1 93 ? 44.140 8.464 51.574 1.00 14.16 71 VAL C C 1
ATOM 2301 O O . VAL C 1 93 ? 44.120 7.304 51.943 1.00 13.73 71 VAL C O 1
ATOM 2305 N N . ALA C 1 94 ? 44.892 9.390 52.147 1.00 13.53 72 ALA C N 1
ATOM 2306 C CA . ALA C 1 94 ? 45.813 9.074 53.239 1.00 14.23 72 ALA C CA 1
ATOM 2307 C C . ALA C 1 94 ? 46.050 10.310 54.082 1.00 13.59 72 ALA C C 1
ATOM 2308 O O . ALA C 1 94 ? 46.113 11.419 53.547 1.00 14.59 72 ALA C O 1
ATOM 2310 N N . LEU C 1 95 ? 46.181 10.114 55.397 1.00 13.24 73 LEU C N 1
ATOM 2311 C CA . LEU C 1 95 ? 46.371 11.166 56.385 1.00 12.52 73 LEU C CA 1
ATOM 2312 C C . LEU C 1 95 ? 47.421 10.787 57.454 1.00 13.13 73 LEU C C 1
ATOM 2313 O O . LEU C 1 95 ? 47.369 9.693 58.024 1.00 12.60 73 LEU C O 1
ATOM 2318 N N . SER C 1 96 ? 48.361 11.698 57.686 1.00 12.37 74 SER C N 1
ATOM 2319 C CA A SER C 1 96 ? 49.257 11.619 58.843 0.60 12.90 74 SER C CA 1
ATOM 2320 C CA B SER C 1 96 ? 49.306 11.639 58.814 0.40 13.11 74 SER C CA 1
ATOM 2321 C C . SER C 1 96 ? 49.043 12.788 59.804 1.00 13.48 74 SER C C 1
ATOM 2322 O O . SER C 1 96 ? 48.988 13.950 59.389 1.00 13.43 74 SER C O 1
ATOM 2327 N N . CYS C 1 97 ? 48.917 12.456 61.093 1.00 14.54 75 CYS C N 1
ATOM 2328 C CA A CYS C 1 97 ? 48.848 13.467 62.155 0.50 15.39 75 CYS C CA 1
ATOM 2329 C CA B CYS C 1 97 ? 48.792 13.431 62.163 0.50 15.73 75 CYS C CA 1
ATOM 2330 C C . CYS C 1 97 ? 50.037 13.294 63.060 1.00 16.85 75 CYS C C 1
ATOM 2331 O O . CYS C 1 97 ? 50.380 12.184 63.433 1.00 16.58 75 CYS C O 1
ATOM 2336 N N . VAL C 1 98 ? 50.686 14.405 63.383 1.00 18.70 76 VAL C N 1
ATOM 2337 C CA . VAL C 1 98 ? 51.877 14.328 64.226 1.00 21.25 76 VAL C CA 1
ATOM 2338 C C . VAL C 1 98 ? 51.762 15.273 65.380 1.00 23.83 76 VAL C C 1
ATOM 2339 O O . VAL C 1 98 ? 51.190 16.352 65.265 1.00 23.95 76 VAL C O 1
ATOM 2343 N N . GLY C 1 99 ? 52.301 14.830 66.503 1.00 26.34 77 GLY C N 1
ATOM 2344 C CA . GLY C 1 99 ? 52.204 15.567 67.738 1.00 28.67 77 GLY C CA 1
ATOM 2345 C C . GLY C 1 99 ? 53.410 16.448 67.944 1.00 30.10 77 GLY C C 1
ATOM 2346 O O . GLY C 1 99 ? 54.226 16.613 67.018 1.00 30.85 77 GLY C O 1
ATOM 2347 N N . PRO C 1 100 ? 53.520 17.023 69.164 1.00 31.26 78 PRO C N 1
ATOM 2348 C CA . PRO C 1 100 ? 54.594 17.955 69.554 1.00 32.82 78 PRO C CA 1
ATOM 2349 C C . PRO C 1 100 ? 56.026 17.439 69.334 1.00 33.78 78 PRO C C 1
ATOM 2350 O O . PRO C 1 100 ? 56.892 18.236 68.954 1.00 34.77 78 PRO C O 1
ATOM 2354 N N . ASP C 1 101 ? 56.266 16.134 69.519 1.00 34.06 79 ASP C N 1
ATOM 2355 C CA . ASP C 1 101 ? 57.629 15.564 69.323 1.00 34.48 79 ASP C CA 1
ATOM 2356 C C . ASP C 1 101 ? 57.890 14.998 67.919 1.00 33.71 79 ASP C C 1
ATOM 2357 O O . ASP C 1 101 ? 58.969 14.472 67.663 1.00 33.69 79 ASP C O 1
ATOM 2362 N N . GLY C 1 102 ? 56.925 15.106 67.004 1.00 30.86 80 GLY C N 1
ATOM 2363 C CA . GLY C 1 102 ? 57.107 14.545 65.646 1.00 29.25 80 GLY C CA 1
ATOM 2364 C C . GLY C 1 102 ? 56.552 13.125 65.516 1.00 27.30 80 GLY C C 1
ATOM 2365 O O . GLY C 1 102 ? 56.545 12.537 64.439 1.00 27.20 80 GLY C O 1
ATOM 2366 N N . GLY C 1 103 ? 56.095 12.578 66.629 1.00 24.82 81 GLY C N 1
ATOM 2367 C CA . GLY C 1 103 ? 55.559 11.252 66.675 1.00 23.49 81 GLY C CA 1
ATOM 2368 C C . GLY C 1 103 ? 54.121 11.248 66.181 1.00 21.57 81 GLY C C 1
ATOM 2369 O O . GLY C 1 103 ? 53.384 12.224 66.336 1.00 21.53 81 GLY C O 1
ATOM 2370 N N . VAL C 1 104 ? 53.737 10.129 65.602 1.00 20.69 82 VAL C N 1
ATOM 2371 C CA . VAL C 1 104 ? 52.453 10.014 64.938 1.00 19.10 82 VAL C CA 1
ATOM 2372 C C . VAL C 1 104 ? 51.411 9.898 66.016 1.00 17.70 82 VAL C C 1
ATOM 2373 O O . VAL C 1 104 ? 51.609 9.197 67.005 1.00 16.94 82 VAL C O 1
ATOM 2377 N N . LEU C 1 105 ? 50.327 10.637 65.824 1.00 17.24 83 LEU C N 1
ATOM 2378 C CA . LEU C 1 105 ? 49.204 10.682 66.752 1.00 16.25 83 LEU C CA 1
ATOM 2379 C C . LEU C 1 105 ? 47.930 10.150 66.114 1.00 14.96 83 LEU C C 1
ATOM 2380 O O . LEU C 1 105 ? 47.690 10.325 64.902 1.00 13.83 83 LEU C O 1
ATOM 2385 N N . MET C 1 106 ? 47.089 9.576 66.965 1.00 14.54 84 MET C N 1
ATOM 2386 C CA . MET C 1 106 ? 45.780 9.057 66.573 1.00 15.00 84 MET C CA 1
ATOM 2387 C C . MET C 1 106 ? 44.750 10.170 66.614 1.00 13.62 84 MET C C 1
ATOM 2388 O O . MET C 1 106 ? 44.647 10.886 67.615 1.00 13.43 84 MET C O 1
ATOM 2393 N N . PRO C 1 107 ? 43.969 10.327 65.520 1.00 12.36 85 PRO C N 1
ATOM 2394 C CA . PRO C 1 107 ? 42.863 11.265 65.541 1.00 11.69 85 PRO C CA 1
ATOM 2395 C C . PRO C 1 107 ? 41.890 10.968 66.677 1.00 11.17 85 PRO C C 1
ATOM 2396 O O . PRO C 1 107 ? 41.633 9.785 67.011 1.00 10.71 85 PRO C O 1
ATOM 2400 N N . CYS C 1 108 ? 41.397 12.037 67.301 1.00 10.23 86 CYS C N 1
ATOM 2401 C CA . CYS C 1 108 ? 40.307 11.935 68.272 1.00 10.27 86 CYS C CA 1
ATOM 2402 C C . CYS C 1 108 ? 39.052 11.415 67.575 1.00 9.47 86 CYS C C 1
ATOM 2403 O O . CYS C 1 108 ? 38.958 11.430 66.375 1.00 8.96 86 CYS C O 1
ATOM 2406 N N . GLY C 1 109 ? 38.080 10.955 68.361 1.00 9.17 87 GLY C N 1
ATOM 2407 C CA . GLY C 1 109 ? 36.864 10.377 67.789 1.00 9.23 87 GLY C CA 1
ATOM 2408 C C . GLY C 1 109 ? 36.061 11.316 66.916 1.00 8.90 87 GLY C C 1
ATOM 2409 O O . GLY C 1 109 ? 35.444 10.880 65.923 1.00 8.08 87 GLY C O 1
ATOM 2410 N N . ARG C 1 110 ? 36.057 12.605 67.240 1.00 8.13 88 ARG C N 1
ATOM 2411 C CA . ARG C 1 110 ? 35.345 13.561 66.421 1.00 7.99 88 ARG C CA 1
ATOM 2412 C C . ARG C 1 110 ? 35.969 13.571 65.032 1.00 7.65 88 ARG C C 1
ATOM 2413 O O . ARG C 1 110 ? 35.253 13.561 64.019 1.00 7.66 88 ARG C O 1
ATOM 2421 N N . CYS C 1 111 ? 37.295 13.590 64.966 1.00 7.66 89 CYS C N 1
ATOM 2422 C CA . CYS C 1 111 ? 38.016 13.670 63.706 1.00 6.47 89 CYS C CA 1
ATOM 2423 C C . CYS C 1 111 ? 37.872 12.401 62.924 1.00 7.67 89 CYS C C 1
ATOM 2424 O O . CYS C 1 111 ? 37.779 12.428 61.686 1.00 6.83 89 CYS C O 1
ATOM 2427 N N . ARG C 1 112 ? 37.829 11.268 63.619 1.00 7.38 90 ARG C N 1
ATOM 2428 C CA . ARG C 1 112 ? 37.560 10.011 62.922 1.00 8.92 90 ARG C CA 1
ATOM 2429 C C . ARG C 1 112 ? 36.214 10.090 62.187 1.00 8.02 90 ARG C C 1
ATOM 2430 O O . ARG C 1 112 ? 36.137 9.653 61.031 1.00 8.34 90 ARG C O 1
ATOM 2438 N N . GLN C 1 113 ? 35.181 10.587 62.839 1.00 8.19 91 GLN C N 1
ATOM 2439 C CA . GLN C 1 113 ? 33.861 10.715 62.172 1.00 8.45 91 GLN C CA 1
ATOM 2440 C C . GLN C 1 113 ? 33.902 11.713 61.010 1.00 9.49 91 GLN C C 1
ATOM 2441 O O . GLN C 1 113 ? 33.393 11.456 59.920 1.00 9.32 91 GLN C O 1
ATOM 2447 N N . VAL C 1 114 ? 34.524 12.875 61.233 1.00 9.14 92 VAL C N 1
ATOM 2448 C CA . VAL C 1 114 ? 34.632 13.870 60.188 1.00 9.09 92 VAL C CA 1
ATOM 2449 C C . VAL C 1 114 ? 35.438 13.296 59.000 1.00 9.62 92 VAL C C 1
ATOM 2450 O O . VAL C 1 114 ? 34.997 13.385 57.841 1.00 9.77 92 VAL C O 1
ATOM 2454 N N . LEU C 1 115 ? 36.584 12.667 59.271 1.00 8.33 93 LEU C N 1
ATOM 2455 C CA . LEU C 1 115 ? 37.408 12.069 58.217 1.00 9.47 93 LEU C CA 1
ATOM 2456 C C . LEU C 1 115 ? 36.651 11.013 57.430 1.00 10.56 93 LEU C C 1
ATOM 2457 O O . LEU C 1 115 ? 36.805 10.925 56.213 1.00 10.08 93 LEU C O 1
ATOM 2462 N N . LEU C 1 116 ? 35.801 10.238 58.102 1.00 10.72 94 LEU C N 1
ATOM 2463 C CA . LEU C 1 116 ? 35.042 9.177 57.417 1.00 11.47 94 LEU C CA 1
ATOM 2464 C C . LEU C 1 116 ? 34.129 9.725 56.303 1.00 11.24 94 LEU C C 1
ATOM 2465 O O . LEU C 1 116 ? 33.982 9.125 55.229 1.00 11.10 94 LEU C O 1
ATOM 2470 N N . GLU C 1 117 ? 33.542 10.890 56.543 1.00 10.63 95 GLU C N 1
ATOM 2471 C CA . GLU C 1 117 ? 32.710 11.516 55.531 1.00 11.41 95 GLU C CA 1
ATOM 2472 C C . GLU C 1 117 ? 33.455 11.870 54.268 1.00 11.53 95 GLU C C 1
ATOM 2473 O O . GLU C 1 117 ? 32.858 11.905 53.205 1.00 13.33 95 GLU C O 1
ATOM 2479 N N . HIS C 1 118 ? 34.763 12.137 54.365 1.00 11.00 96 HIS C N 1
ATOM 2480 C CA . HIS C 1 118 ? 35.528 12.695 53.253 1.00 11.56 96 HIS C CA 1
ATOM 2481 C C . HIS C 1 11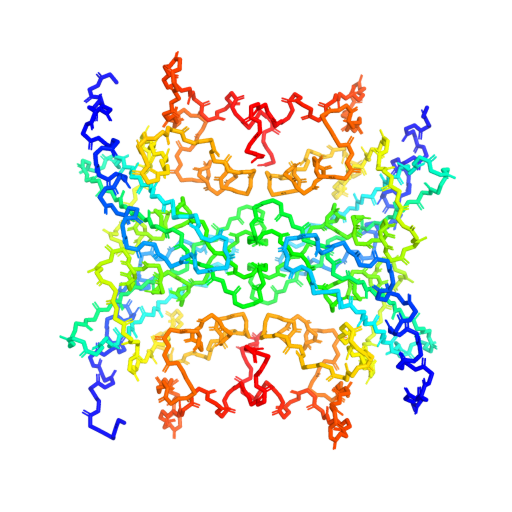8 ? 36.562 11.758 52.687 1.00 12.24 96 HIS C C 1
ATOM 2482 O O . HIS C 1 118 ? 37.183 12.071 51.686 1.00 12.78 96 HIS C O 1
ATOM 2489 N N . GLY C 1 119 ? 36.731 10.608 53.332 1.00 12.07 97 GLY C N 1
ATOM 2490 C CA . GLY C 1 119 ? 37.667 9.583 52.864 1.00 13.79 97 GLY C CA 1
ATOM 2491 C C . GLY C 1 119 ? 37.130 8.167 52.834 1.00 14.08 97 GLY C C 1
ATOM 2492 O O . GLY C 1 119 ? 37.752 7.305 52.197 1.00 14.20 97 GLY C O 1
ATOM 2493 N N . GLY C 1 120 ? 36.037 7.923 53.563 1.00 14.67 98 GLY C N 1
ATOM 2494 C CA . GLY C 1 120 ? 35.429 6.612 53.686 1.00 15.90 98 GLY C CA 1
ATOM 2495 C C . GLY C 1 120 ? 36.229 5.651 54.547 1.00 16.22 98 GLY C C 1
ATOM 2496 O O . GLY C 1 120 ? 37.265 6.007 55.090 1.00 15.09 98 GLY C O 1
ATOM 2497 N N . PRO C 1 121 ? 35.766 4.400 54.641 1.00 17.76 99 PRO C N 1
ATOM 2498 C CA . PRO C 1 121 ? 36.443 3.394 55.476 1.00 18.67 99 PRO C CA 1
ATOM 2499 C C . PRO C 1 121 ? 37.866 3.029 55.022 1.00 17.79 99 PRO C C 1
ATOM 2500 O O . PRO C 1 121 ? 38.668 2.595 55.857 1.00 17.61 99 PRO C O 1
ATOM 2504 N N . GLU C 1 122 ? 38.180 3.239 53.739 1.00 17.43 100 GLU C N 1
ATOM 2505 C CA A GLU C 1 122 ? 39.478 2.847 53.181 0.70 17.52 100 GLU C CA 1
ATOM 2506 C CA B GLU C 1 122 ? 39.471 2.842 53.169 0.30 17.05 100 GLU C CA 1
ATOM 2507 C C . GLU C 1 122 ? 40.551 3.923 53.263 1.00 16.18 100 GLU C C 1
ATOM 2508 O O . GLU C 1 122 ? 41.710 3.668 52.922 1.00 16.21 100 GLU C O 1
ATOM 2519 N N . LEU C 1 123 ? 40.179 5.123 53.727 1.00 14.25 101 LEU C N 1
ATOM 2520 C CA . LEU C 1 123 ? 41.131 6.176 53.998 1.00 12.83 101 LEU C CA 1
ATOM 2521 C C . LEU C 1 123 ? 42.206 5.625 54.909 1.00 12.97 101 LEU C C 1
ATOM 2522 O O . LEU C 1 123 ? 41.893 5.046 55.937 1.00 12.30 101 LEU C O 1
ATOM 2527 N N . LEU C 1 124 ? 43.471 5.764 54.513 1.00 12.77 102 LEU C N 1
ATOM 2528 C CA . LEU C 1 124 ? 44.568 5.289 55.362 1.00 13.91 102 LEU C CA 1
ATOM 2529 C C . LEU C 1 124 ? 44.975 6.336 56.400 1.00 13.51 102 LEU C C 1
ATOM 2530 O O . LEU C 1 124 ? 45.162 7.505 56.080 1.00 13.33 102 LEU C O 1
ATOM 2535 N N . ILE C 1 125 ? 45.071 5.910 57.661 1.00 13.49 103 ILE C N 1
ATOM 2536 C CA . ILE C 1 125 ? 45.438 6.790 58.760 1.00 13.71 103 ILE C CA 1
ATOM 2537 C C . ILE C 1 125 ? 46.793 6.359 59.337 1.00 14.46 103 ILE C C 1
ATOM 2538 O O . ILE C 1 125 ? 46.955 5.230 59.760 1.00 15.81 103 ILE C O 1
ATOM 2543 N N . ASP C 1 126 ? 47.734 7.283 59.396 1.00 15.36 104 ASP C N 1
ATOM 2544 C CA . ASP C 1 126 ? 49.086 6.957 59.905 1.00 16.99 104 ASP C CA 1
ATOM 2545 C C . ASP C 1 126 ? 48.966 6.588 61.359 1.00 18.70 104 ASP C C 1
ATOM 2546 O O . ASP C 1 126 ? 48.125 7.125 62.084 1.00 17.33 104 ASP C O 1
ATOM 2551 N N . HIS C 1 127 ? 49.788 5.641 61.791 1.00 21.25 105 HIS C N 1
ATOM 2552 C CA . HIS C 1 127 ? 49.808 5.290 63.206 1.00 24.07 105 HIS C CA 1
ATOM 2553 C C . HIS C 1 127 ? 51.268 5.068 63.626 1.00 26.15 105 HIS C C 1
ATOM 2554 O O . HIS C 1 127 ? 52.067 4.634 62.804 1.00 25.45 105 HIS C O 1
ATOM 2561 N N . ALA C 1 128 ? 51.621 5.429 64.867 1.00 28.15 106 ALA C N 1
ATOM 2562 C CA . ALA C 1 128 ? 52.989 5.208 65.383 1.00 30.04 106 ALA C CA 1
ATOM 2563 C C . ALA C 1 128 ? 53.530 3.822 65.036 1.00 31.66 106 ALA C C 1
ATOM 2564 O O . ALA C 1 128 ? 54.762 3.657 64.873 1.00 32.89 106 ALA C O 1
ATOM 2566 N N . HIS C 1 129 ? 52.622 2.852 64.926 1.00 31.55 107 HIS C N 1
ATOM 2567 C CA . HIS C 1 129 ? 52.942 1.468 64.617 1.00 32.69 107 HIS C CA 1
ATOM 2568 C C . HIS C 1 129 ? 52.565 1.007 63.223 1.00 31.60 107 HIS C C 1
ATOM 2569 O O . HIS C 1 129 ? 52.570 -0.187 62.968 1.00 32.11 107 HIS C O 1
ATOM 2576 N N . GLY C 1 130 ? 52.262 1.933 62.316 1.00 29.48 108 GLY C N 1
ATOM 2577 C CA . GLY C 1 130 ? 52.035 1.580 60.913 1.00 28.22 108 GLY C CA 1
ATOM 2578 C C . GLY C 1 130 ? 50.647 1.992 60.466 1.00 26.31 108 GLY C C 1
ATOM 2579 O O . GLY C 1 130 ? 49.684 1.775 61.214 1.00 26.14 108 GLY C O 1
ATOM 2580 N N . PRO C 1 131 ? 50.529 2.576 59.247 1.00 23.76 109 PRO C N 1
ATOM 2581 C CA . PRO C 1 131 ? 49.215 3.045 58.776 1.00 22.24 109 PRO C CA 1
ATOM 2582 C C . PRO C 1 131 ? 48.179 1.943 58.578 1.00 21.57 109 PRO C C 1
ATOM 2583 O O . PRO C 1 131 ? 48.520 0.788 58.288 1.00 21.02 109 PRO C O 1
ATOM 2587 N N . ARG C 1 132 ? 46.915 2.302 58.737 1.00 19.94 110 ARG C N 1
ATOM 2588 C CA . ARG C 1 132 ? 45.825 1.363 58.628 1.00 20.38 110 ARG C CA 1
ATOM 2589 C C . ARG C 1 132 ? 44.526 2.068 58.275 1.00 18.12 110 ARG C C 1
ATOM 2590 O O . ARG C 1 132 ? 44.389 3.252 58.498 1.00 16.70 110 ARG C O 1
ATOM 2598 N N . PRO C 1 133 ? 43.577 1.326 57.727 1.00 18.54 111 PRO C N 1
ATOM 2599 C CA . PRO C 1 133 ? 42.358 1.943 57.246 1.00 17.33 111 PRO C CA 1
ATOM 2600 C C . PRO C 1 133 ? 41.512 2.493 58.375 1.00 16.49 111 PRO C C 1
ATOM 2601 O O . PRO C 1 133 ? 41.469 1.928 59.468 1.00 15.75 111 PRO C O 1
ATOM 2605 N N . LEU C 1 134 ? 40.807 3.570 58.066 1.00 14.98 112 LEU C N 1
ATOM 2606 C CA . LEU C 1 134 ? 39.924 4.220 59.026 1.00 14.59 112 LEU C CA 1
ATOM 2607 C C . LEU C 1 134 ? 38.822 3.279 59.548 1.00 15.82 112 LEU C C 1
ATOM 2608 O O . LEU C 1 134 ? 38.456 3.375 60.712 1.00 15.66 112 LEU C O 1
ATOM 2613 N N . ARG C 1 135 ? 38.342 2.332 58.741 1.00 17.64 113 ARG C N 1
ATOM 2614 C CA . ARG C 1 135 ? 37.342 1.394 59.258 1.00 19.36 113 ARG C CA 1
ATOM 2615 C C . ARG C 1 135 ? 37.826 0.627 60.507 1.00 18.50 113 ARG C C 1
ATOM 2616 O O . ARG C 1 135 ? 37.028 0.292 61.359 1.00 18.31 113 ARG C O 1
ATOM 2624 N N . GLU C 1 136 ? 39.130 0.362 60.603 1.00 17.39 114 GLU C N 1
ATOM 2625 C CA . GLU C 1 136 ? 39.679 -0.308 61.779 1.00 18.70 114 GLU C CA 1
ATOM 2626 C C . GLU C 1 136 ? 39.667 0.594 63.019 1.00 17.30 114 GLU C C 1
ATOM 2627 O O . GLU C 1 136 ? 39.660 0.100 64.127 1.00 17.75 114 GLU C O 1
ATOM 2633 N N . LEU C 1 137 ? 39.695 1.907 62.802 1.00 15.56 115 LEU C N 1
ATOM 2634 C CA . LEU C 1 137 ? 39.732 2.886 63.878 1.00 14.27 115 LEU C CA 1
ATOM 2635 C C . LEU C 1 137 ? 38.359 3.464 64.221 1.00 14.18 115 LEU C C 1
ATOM 2636 O O . LEU C 1 137 ? 38.205 4.095 65.261 1.00 13.06 115 LEU C O 1
ATOM 2641 N N . LEU C 1 138 ? 37.351 3.252 63.363 1.00 13.64 116 LEU C N 1
ATOM 2642 C CA . LEU C 1 138 ? 35.985 3.640 63.699 1.00 13.02 116 LEU C CA 1
ATOM 2643 C C . LEU C 1 138 ? 34.996 2.585 63.153 1.00 14.16 116 LEU C C 1
ATOM 2644 O O . LEU C 1 138 ? 34.264 2.836 62.206 1.00 14.65 116 LEU C O 1
ATOM 2649 N N . PRO C 1 139 ? 35.018 1.379 63.730 1.00 15.10 117 PRO C N 1
ATOM 2650 C CA . PRO C 1 139 ? 34.161 0.305 63.251 1.00 15.91 117 PRO C CA 1
ATOM 2651 C C . PRO C 1 139 ? 32.687 0.603 63.510 1.00 15.99 117 PRO C C 1
ATOM 2652 O O . PRO C 1 139 ? 32.369 1.336 64.446 1.00 15.56 117 PRO C O 1
ATOM 2656 N N . ASP C 1 140 ? 31.823 0.058 62.649 1.00 16.45 118 ASP C N 1
ATOM 2657 C CA . ASP C 1 140 ? 30.389 0.179 62.779 1.00 16.67 118 ASP C CA 1
ATOM 2658 C C . ASP C 1 140 ? 29.982 1.633 62.975 1.00 16.05 118 ASP C C 1
ATOM 2659 O O . ASP C 1 140 ? 29.226 1.972 63.892 1.00 15.50 118 ASP C O 1
ATOM 2664 N N . ALA C 1 141 ? 30.489 2.497 62.112 1.00 14.91 119 ALA C N 1
ATOM 2665 C CA . ALA C 1 141 ? 30.315 3.911 62.331 1.00 15.14 119 ALA C CA 1
ATOM 2666 C C . ALA C 1 141 ? 28.866 4.331 62.166 1.00 16.34 119 ALA C C 1
ATOM 2667 O O . ALA C 1 141 ? 28.123 3.764 61.342 1.00 16.90 119 ALA C O 1
ATOM 2669 N N . PHE C 1 142 ? 28.467 5.340 62.931 1.00 16.28 120 PHE C N 1
ATOM 2670 C CA . PHE C 1 142 ? 27.241 6.080 62.643 1.00 17.57 120 PHE C CA 1
ATOM 2671 C C . PHE C 1 142 ? 27.336 6.665 61.218 1.00 18.30 120 PHE C C 1
ATOM 2672 O O . PHE C 1 142 ? 28.381 7.195 60.824 1.00 15.38 120 PHE C O 1
ATOM 2680 N N . GLY C 1 143 ? 26.253 6.518 60.441 1.00 20.23 121 GLY C N 1
ATOM 2681 C CA . GLY C 1 143 ? 26.260 7.018 59.054 1.00 22.19 121 GLY C CA 1
ATOM 2682 C C . GLY C 1 143 ? 24.903 7.298 58.420 1.00 24.44 121 GLY C C 1
ATOM 2683 O O . GLY C 1 143 ? 23.865 7.162 59.071 1.00 23.93 121 GLY C O 1
ATOM 2684 N N . PRO C 1 144 ? 24.913 7.733 57.130 1.00 27.82 122 PRO C N 1
ATOM 2685 C CA . PRO C 1 144 ? 23.657 8.094 56.423 1.00 29.96 122 PRO C CA 1
ATOM 2686 C C . PRO C 1 144 ? 22.656 6.943 56.317 1.00 32.17 122 PRO C C 1
ATOM 2687 O O . PRO C 1 144 ? 21.449 7.193 56.339 1.00 33.09 122 PRO C O 1
ATOM 2691 N N . ASP C 1 145 ? 23.144 5.699 56.226 1.00 33.95 123 ASP C N 1
ATOM 2692 C CA . ASP C 1 145 ? 22.256 4.526 56.256 1.00 35.26 123 ASP C CA 1
ATOM 2693 C C . ASP C 1 145 ? 21.511 4.482 57.600 1.00 36.05 123 ASP C C 1
ATOM 2694 O O . ASP C 1 145 ? 20.284 4.517 57.632 1.00 36.70 123 ASP C O 1
ATOM 2696 N N . SER D 1 21 ? 10.487 39.620 85.870 1.00 32.57 -1 SER D N 1
ATOM 2697 C CA . SER D 1 21 ? 10.068 40.488 87.037 1.00 32.03 -1 SER D CA 1
ATOM 2698 C C . SER D 1 21 ? 10.077 39.677 88.337 1.00 31.17 -1 SER D C 1
ATOM 2699 O O . SER D 1 21 ? 10.496 40.160 89.400 1.00 32.00 -1 SER D O 1
ATOM 2701 N N . MET D 1 22 ? 9.588 38.443 88.256 1.00 29.24 0 MET D N 1
ATOM 2702 C CA . MET D 1 22 ? 9.538 37.575 89.427 1.00 27.50 0 MET D CA 1
ATOM 2703 C C . MET D 1 22 ? 10.800 36.709 89.549 1.00 24.60 0 MET D C 1
ATOM 2704 O O . MET D 1 22 ? 10.813 35.782 90.362 1.00 25.30 0 MET D O 1
ATOM 2706 N N . VAL D 1 23 ? 11.856 36.985 88.771 1.00 20.63 1 VAL D N 1
ATOM 2707 C CA . VAL D 1 23 ? 13.032 36.096 88.832 1.00 17.20 1 VAL D CA 1
ATOM 2708 C C . VAL D 1 23 ? 13.824 36.363 90.099 1.00 15.72 1 VAL D C 1
ATOM 2709 O O . VAL D 1 23 ? 14.232 37.502 90.383 1.00 14.76 1 VAL D O 1
ATOM 2713 N N . ASN D 1 24 ? 14.061 35.302 90.841 1.00 13.70 2 ASN D N 1
ATOM 2714 C CA . ASN D 1 24 ? 14.881 35.370 92.042 1.00 13.59 2 ASN D CA 1
ATOM 2715 C C . ASN D 1 24 ? 16.331 35.085 91.637 1.00 12.96 2 ASN D C 1
ATOM 2716 O O . ASN D 1 24 ? 16.775 33.912 91.583 1.00 13.29 2 ASN D O 1
ATOM 2721 N N . TRP D 1 25 ? 17.064 36.154 91.328 1.00 12.22 3 TRP D N 1
ATOM 2722 C CA . TRP D 1 25 ? 18.456 36.003 90.829 1.00 11.08 3 TRP D CA 1
ATOM 2723 C C . TRP D 1 25 ? 19.390 35.431 91.872 1.00 11.71 3 TRP D C 1
ATOM 2724 O O . TRP D 1 25 ? 20.290 34.670 91.547 1.00 10.85 3 TRP D O 1
ATOM 2735 N N . ASN D 1 26 ? 19.225 35.803 93.142 1.00 11.64 4 ASN D N 1
ATOM 2736 C CA . ASN D 1 26 ? 20.089 35.254 94.173 1.00 12.76 4 ASN D CA 1
ATOM 2737 C C . ASN D 1 26 ? 19.960 33.732 94.257 1.00 11.97 4 ASN D C 1
ATOM 2738 O O . ASN D 1 26 ? 20.926 33.018 94.433 1.00 12.34 4 ASN D O 1
ATOM 2743 N N . ALA D 1 27 ? 18.732 33.249 94.125 1.00 11.18 5 ALA D N 1
ATOM 2744 C CA . ALA D 1 27 ? 18.473 31.838 94.191 1.00 10.59 5 ALA D CA 1
ATOM 2745 C C . ALA D 1 27 ? 19.024 31.129 92.973 1.00 10.44 5 ALA D C 1
ATOM 2746 O O . ALA D 1 27 ? 19.564 30.030 93.071 1.00 10.40 5 ALA D O 1
ATOM 2748 N N . LEU D 1 28 ? 18.947 31.768 91.815 1.00 10.82 6 LEU D N 1
ATOM 2749 C CA . LEU D 1 28 ? 19.434 31.158 90.596 1.00 11.14 6 LEU D CA 1
ATOM 2750 C C . LEU D 1 28 ? 20.966 31.088 90.638 1.00 10.81 6 LEU D C 1
ATOM 2751 O O . LEU D 1 28 ? 21.567 30.060 90.301 1.00 9.20 6 LEU D O 1
ATOM 2756 N N . ARG D 1 29 ? 21.605 32.167 91.091 1.00 11.28 7 ARG D N 1
ATOM 2757 C CA A ARG D 1 29 ? 23.067 32.162 91.280 0.50 11.93 7 ARG D CA 1
ATOM 2758 C CA B ARG D 1 29 ? 23.063 32.172 91.274 0.50 11.82 7 ARG D CA 1
ATOM 2759 C C . ARG D 1 29 ? 23.519 31.062 92.226 1.00 12.35 7 ARG D C 1
ATOM 2760 O O . ARG D 1 29 ? 24.523 30.423 91.990 1.00 12.45 7 ARG D O 1
ATOM 2775 N N . SER D 1 30 ? 22.767 30.868 93.313 1.00 11.85 8 SER D N 1
ATOM 2776 C CA A SER D 1 30 ? 23.085 29.856 94.301 0.50 11.50 8 SER D CA 1
ATOM 2777 C CA B SER D 1 30 ? 23.064 29.847 94.310 0.50 12.09 8 SER D CA 1
ATOM 2778 C C . SER D 1 30 ? 23.021 28.451 93.698 1.00 11.78 8 SER D C 1
ATOM 2779 O O . SER D 1 30 ? 23.847 27.592 94.020 1.00 11.27 8 SER D O 1
ATOM 2784 N N . LYS D 1 31 ? 22.041 28.231 92.832 1.00 11.00 9 LYS D N 1
ATOM 2785 C CA . LYS D 1 31 ? 21.949 26.962 92.109 1.00 11.53 9 LYS D CA 1
ATOM 2786 C C . LYS D 1 31 ? 23.141 26.752 91.165 1.00 10.24 9 LYS D C 1
ATOM 2787 O O . LYS D 1 31 ? 23.632 25.606 91.038 1.00 10.78 9 LYS D O 1
ATOM 2793 N N . ALA D 1 32 ? 23.564 27.819 90.490 1.00 9.75 10 ALA D N 1
ATOM 2794 C CA . ALA D 1 32 ? 24.740 27.769 89.596 1.00 9.66 10 ALA D CA 1
ATOM 2795 C C . ALA D 1 32 ? 25.991 27.453 90.377 1.00 9.45 10 ALA D C 1
ATOM 2796 O O . ALA D 1 32 ? 26.843 26.707 89.903 1.00 8.39 10 ALA D O 1
ATOM 2798 N N . ILE D 1 33 ? 26.163 28.087 91.533 1.00 10.52 11 ILE D N 1
ATOM 2799 C CA . ILE D 1 33 ? 27.352 27.831 92.353 1.00 10.21 11 ILE D CA 1
ATOM 2800 C C . ILE D 1 33 ? 27.361 26.369 92.813 1.00 10.39 11 ILE D C 1
ATOM 2801 O O . ILE D 1 33 ? 28.394 25.688 92.717 1.00 10.17 11 ILE D O 1
ATOM 2806 N N . GLU D 1 34 ? 26.203 25.880 93.248 1.00 10.10 12 GLU D N 1
ATOM 2807 C CA A GLU D 1 34 ? 26.024 24.510 93.710 0.70 11.24 12 GLU D CA 1
ATOM 2808 C CA B GLU D 1 34 ? 26.135 24.514 93.752 0.30 10.23 12 GLU D CA 1
ATOM 2809 C C . GLU D 1 34 ? 26.442 23.515 92.638 1.00 10.34 12 GLU D C 1
ATOM 2810 O O . GLU D 1 34 ? 27.256 22.613 92.870 1.00 10.46 12 GLU D O 1
ATOM 2821 N N . VAL D 1 35 ? 25.890 23.696 91.430 1.00 8.48 13 VAL D N 1
ATOM 2822 C CA . VAL D 1 35 ? 26.190 22.768 90.342 1.00 7.49 13 VAL D CA 1
ATOM 2823 C C . VAL D 1 35 ? 27.660 22.912 89.878 1.00 7.96 13 VAL D C 1
ATOM 2824 O O . VAL D 1 35 ? 28.258 21.931 89.426 1.00 7.30 13 VAL D O 1
ATOM 2828 N N . SER D 1 36 ? 28.235 24.093 90.039 1.00 7.34 14 SER D N 1
ATOM 2829 C CA . SER D 1 36 ? 29.628 24.281 89.646 1.00 8.90 14 SER D CA 1
ATOM 2830 C C . SER D 1 36 ? 30.581 23.285 90.340 1.00 9.08 14 SER D C 1
ATOM 2831 O O . SER D 1 36 ? 31.613 22.903 89.805 1.00 8.90 14 SER D O 1
ATOM 2834 N N . ARG D 1 37 ? 30.229 22.871 91.547 1.00 9.12 15 ARG D N 1
ATOM 2835 C CA . ARG D 1 37 ? 31.087 22.007 92.329 1.00 10.05 15 ARG D CA 1
ATOM 2836 C C . ARG D 1 37 ? 31.215 20.629 91.707 1.00 10.40 15 ARG D C 1
ATOM 2837 O O . ARG D 1 37 ? 32.089 19.865 92.098 1.00 11.09 15 ARG D O 1
ATOM 2845 N N . HIS D 1 38 ? 30.283 20.286 90.798 1.00 9.76 16 HIS D N 1
ATOM 2846 C CA . HIS D 1 38 ? 30.320 18.990 90.144 1.00 9.26 16 HIS D CA 1
ATOM 2847 C C . HIS D 1 38 ? 30.996 19.055 88.798 1.00 9.54 16 HIS D C 1
ATOM 2848 O O . HIS D 1 38 ? 31.002 18.066 88.095 1.00 10.02 16 HIS D O 1
ATOM 2855 N N . ALA D 1 39 ? 31.554 20.195 88.435 1.00 8.54 17 ALA D N 1
ATOM 2856 C CA . ALA D 1 39 ? 32.181 20.337 87.112 1.00 8.41 17 ALA D CA 1
ATOM 2857 C C . ALA D 1 39 ? 33.280 19.312 86.885 1.00 7.12 17 ALA D C 1
ATOM 2858 O O . ALA D 1 39 ? 33.941 18.891 87.841 1.00 8.82 17 ALA D O 1
ATOM 2860 N N . TYR D 1 40 ? 33.429 18.892 85.636 1.00 6.33 18 TYR D N 1
ATOM 2861 C CA . TYR D 1 40 ? 34.580 18.110 85.202 1.00 6.27 18 TYR D CA 1
ATOM 2862 C C . TYR D 1 40 ? 35.453 19.061 84.399 1.00 6.83 18 TYR D C 1
ATOM 2863 O O . TYR D 1 40 ? 35.321 19.202 83.171 1.00 6.26 18 TYR D O 1
ATOM 2872 N N . ALA D 1 41 ? 36.365 19.738 85.097 1.00 7.28 19 ALA D N 1
ATOM 2873 C CA . ALA D 1 41 ? 37.223 20.709 84.451 1.00 8.05 19 ALA D CA 1
ATOM 2874 C C . ALA D 1 41 ? 38.684 20.528 84.834 1.00 8.55 19 ALA D C 1
ATOM 2875 O O . ALA D 1 41 ? 39.330 21.462 85.336 1.00 9.89 19 ALA D O 1
ATOM 2877 N N . PRO D 1 42 ? 39.219 19.317 84.635 1.00 8.50 20 PRO D N 1
ATOM 2878 C CA . PRO D 1 42 ? 40.617 19.074 85.069 1.00 9.52 20 PRO D CA 1
ATOM 2879 C C . PRO D 1 42 ? 41.673 19.737 84.196 1.00 9.80 20 PRO D C 1
ATOM 2880 O O . PRO D 1 42 ? 42.800 19.877 84.638 1.00 10.09 20 PRO D O 1
ATOM 2884 N N . TYR D 1 43 ? 41.354 20.063 82.945 1.00 9.50 21 TYR D N 1
ATOM 2885 C CA . TYR D 1 43 ? 42.358 20.609 82.033 1.00 10.75 21 TYR D CA 1
ATOM 2886 C C . TYR D 1 43 ? 42.507 22.109 82.256 1.00 11.59 21 TYR D C 1
ATOM 2887 O O . TYR D 1 43 ? 43.622 22.605 82.323 1.00 14.15 21 TYR D O 1
ATOM 2896 N N . SER D 1 44 ? 41.410 22.828 82.410 1.00 10.98 22 SER D N 1
ATOM 2897 C CA . SER D 1 44 ? 41.510 24.280 82.724 1.00 11.18 22 SER D CA 1
ATOM 2898 C C . SER D 1 44 ? 41.729 24.547 84.197 1.00 11.78 22 SER D C 1
ATOM 2899 O O . SER D 1 44 ? 42.304 25.574 84.557 1.00 14.35 22 SER D O 1
ATOM 2902 N N . GLY D 1 45 ? 41.228 23.650 85.040 1.00 10.97 23 GLY D N 1
ATOM 2903 C CA . GLY D 1 45 ? 41.186 23.833 86.481 1.00 10.56 23 GLY D CA 1
ATOM 2904 C C . GLY D 1 45 ? 40.084 24.760 86.945 1.00 11.68 23 GLY D C 1
ATOM 2905 O O . GLY D 1 45 ? 40.033 25.101 88.133 1.00 10.53 23 GLY D O 1
ATOM 2906 N N . PHE D 1 46 ? 39.180 25.118 86.027 1.00 10.57 24 PHE D N 1
ATOM 2907 C CA . PHE D 1 46 ? 38.217 26.205 86.218 1.00 12.01 24 PHE D CA 1
ATOM 2908 C C . PHE D 1 46 ? 36.783 25.685 86.069 1.00 10.03 24 PHE D C 1
ATOM 2909 O O . PHE D 1 46 ? 36.275 25.574 84.964 1.00 9.17 24 PHE D O 1
ATOM 2917 N N . PRO D 1 47 ? 36.129 25.366 87.185 1.00 9.95 25 PRO D N 1
ATOM 2918 C CA . PRO D 1 47 ? 34.770 24.859 87.095 1.00 10.03 25 PRO D CA 1
ATOM 2919 C C . PRO D 1 47 ? 33.773 25.973 86.856 1.00 9.32 25 PRO D C 1
ATOM 2920 O O . PRO D 1 47 ? 33.941 27.084 87.383 1.00 10.16 25 PRO D O 1
ATOM 2924 N N . VAL D 1 48 ? 32.761 25.681 86.056 1.00 8.04 26 VAL D N 1
ATOM 2925 C CA . VAL D 1 48 ? 31.697 26.640 85.769 1.00 7.87 26 VAL D CA 1
ATOM 2926 C C . VAL D 1 48 ? 30.361 25.960 86.027 1.00 7.73 26 VAL D C 1
ATOM 2927 O O . VAL D 1 48 ? 30.151 24.775 85.677 1.00 7.69 26 VAL D O 1
ATOM 2931 N N . GLY D 1 49 ? 29.465 26.665 86.698 1.00 7.62 27 GLY D N 1
ATOM 2932 C CA . GLY D 1 49 ? 28.078 26.228 86.768 1.00 6.85 27 GLY D CA 1
ATOM 2933 C C . GLY D 1 49 ? 27.109 27.229 86.152 1.00 7.89 27 GLY D C 1
ATOM 2934 O O . GLY D 1 49 ? 27.376 28.428 86.061 1.00 8.36 27 GLY D O 1
ATOM 2935 N N . ALA D 1 50 ? 25.968 26.717 85.725 1.00 6.92 28 ALA D N 1
ATOM 2936 C CA . ALA D 1 50 ? 24.913 27.530 85.178 1.00 6.76 28 ALA D CA 1
ATOM 2937 C C . ALA D 1 50 ? 23.584 26.989 85.683 1.00 6.75 28 ALA D C 1
ATOM 2938 O O . ALA D 1 50 ? 23.404 25.767 85.898 1.00 7.54 28 ALA D O 1
ATOM 2940 N N . ALA D 1 51 ? 22.647 27.892 85.869 1.00 6.75 29 ALA D N 1
ATOM 2941 C CA . ALA D 1 51 ? 21.291 27.538 86.264 1.00 6.46 29 ALA D CA 1
ATOM 2942 C C . ALA D 1 51 ? 20.329 28.432 85.524 1.00 6.38 29 ALA D C 1
ATOM 2943 O O . ALA D 1 51 ? 20.603 29.617 85.314 1.00 6.86 29 ALA D O 1
ATOM 2945 N N . ALA D 1 52 ? 19.204 27.859 85.103 1.00 6.14 30 ALA D N 1
ATOM 2946 C CA . ALA D 1 52 ? 18.232 28.583 84.347 1.00 7.23 30 ALA D CA 1
ATOM 2947 C C . ALA D 1 52 ? 16.809 28.295 84.822 1.00 7.63 30 ALA D C 1
ATOM 2948 O O . ALA D 1 52 ? 16.441 27.164 85.100 1.00 7.88 30 ALA D O 1
ATOM 2950 N N . LEU D 1 53 ? 16.027 29.360 84.913 1.00 7.81 31 LEU D N 1
ATOM 2951 C CA . LEU D 1 53 ? 14.594 29.248 85.177 1.00 7.59 31 LEU D CA 1
ATOM 2952 C C . LEU D 1 53 ? 13.887 29.023 83.850 1.00 8.61 31 LEU D C 1
ATOM 2953 O O . LEU D 1 53 ? 14.096 29.745 82.901 1.00 8.35 31 LEU D O 1
ATOM 2958 N N . VAL D 1 54 ? 13.057 27.991 83.823 1.00 8.49 32 VAL D N 1
ATOM 2959 C CA . VAL D 1 54 ? 12.256 27.595 82.696 1.00 8.49 32 VAL D CA 1
ATOM 2960 C C . VAL D 1 54 ? 10.808 28.124 82.846 1.00 9.49 32 VAL D C 1
ATOM 2961 O O . VAL D 1 54 ? 10.346 28.408 83.944 1.00 9.61 32 VAL D O 1
ATOM 2965 N N . ASP D 1 55 ? 10.130 28.295 81.720 1.00 9.48 33 ASP D N 1
ATOM 2966 C CA . ASP D 1 55 ? 8.761 28.823 81.746 1.00 11.85 33 ASP D CA 1
ATOM 2967 C C . ASP D 1 55 ? 7.760 27.843 82.334 1.00 13.09 33 ASP D C 1
ATOM 2968 O O . ASP D 1 55 ? 6.577 28.186 82.458 1.00 13.57 33 ASP D O 1
ATOM 2973 N N . ASP D 1 56 ? 8.202 26.642 82.709 1.00 11.29 34 ASP D N 1
ATOM 2974 C CA . ASP D 1 56 ? 7.370 25.754 83.532 1.00 11.51 34 ASP D CA 1
ATOM 2975 C C . ASP D 1 56 ? 7.650 25.843 85.034 1.00 12.72 34 ASP D C 1
ATOM 2976 O O . ASP D 1 56 ? 7.163 24.993 85.798 1.00 13.22 34 ASP D O 1
ATOM 2981 N N . GLY D 1 57 ? 8.417 26.857 85.444 1.00 12.34 35 GLY D N 1
ATOM 2982 C CA . GLY D 1 57 ? 8.735 27.045 86.840 1.00 13.04 35 GLY D CA 1
ATOM 2983 C C . GLY D 1 57 ? 9.895 26.237 87.370 1.00 12.32 35 GLY D C 1
ATOM 2984 O O . GLY D 1 57 ? 10.315 26.439 88.501 1.00 12.27 35 GLY D O 1
ATOM 2985 N N . ARG D 1 58 ? 10.459 25.323 86.595 1.00 11.89 36 ARG D N 1
ATOM 2986 C CA . ARG D 1 58 ? 11.574 24.601 87.164 1.00 11.65 36 ARG D CA 1
ATOM 2987 C C . ARG D 1 58 ? 12.912 25.284 86.911 1.00 10.16 36 ARG D C 1
ATOM 2988 O O . ARG D 1 58 ? 13.013 26.144 86.054 1.00 9.69 36 ARG D O 1
ATOM 2996 N N . THR D 1 59 ? 13.916 24.922 87.712 1.00 9.31 37 THR D N 1
ATOM 2997 C CA . THR D 1 59 ? 15.303 25.403 87.510 1.00 8.87 37 THR D CA 1
ATOM 2998 C C . THR D 1 59 ? 16.088 24.221 86.975 1.00 9.32 37 THR D C 1
ATOM 2999 O O . THR D 1 59 ? 16.048 23.145 87.562 1.00 11.47 37 THR D O 1
ATOM 3003 N N . VAL D 1 60 ? 16.724 24.384 85.820 1.00 8.14 38 VAL D N 1
ATOM 3004 C CA . VAL D 1 60 ? 17.640 23.358 85.331 1.00 7.61 38 VAL D CA 1
ATOM 3005 C C . VAL D 1 60 ? 19.047 23.879 85.540 1.00 8.26 38 VAL D C 1
ATOM 3006 O O . VAL D 1 60 ? 19.290 25.097 85.538 1.00 7.79 38 VAL D O 1
ATOM 3010 N N . THR D 1 61 ? 19.960 22.935 85.716 1.00 7.75 39 THR D N 1
ATOM 3011 C CA . THR D 1 61 ? 21.343 23.249 86.009 1.00 7.43 39 THR D CA 1
ATOM 3012 C C . THR D 1 61 ? 22.258 22.495 85.078 1.00 7.50 39 THR D C 1
ATOM 3013 O O . THR D 1 61 ? 21.850 21.479 84.453 1.00 8.82 39 THR D O 1
ATOM 3017 N N . GLY D 1 62 ? 23.526 22.925 85.073 1.00 6.05 40 GLY D N 1
ATOM 3018 C CA . GLY D 1 62 ? 24.554 22.279 84.258 1.00 7.26 40 GLY D CA 1
ATOM 3019 C C . GLY D 1 62 ? 25.924 22.776 84.679 1.00 6.60 40 GLY D C 1
ATOM 3020 O O . GLY D 1 62 ? 26.058 23.932 85.134 1.00 6.57 40 GLY D O 1
ATOM 3021 N N . CYS D 1 63 ? 26.928 21.913 84.536 1.00 7.10 41 CYS D N 1
ATOM 3022 C CA . CYS D 1 63 ? 28.297 22.287 84.764 1.00 7.16 41 CYS D CA 1
ATOM 3023 C C . CYS D 1 63 ? 29.154 21.930 83.570 1.00 7.52 41 CYS D C 1
ATOM 3024 O O . CYS D 1 63 ? 28.779 21.057 82.765 1.00 6.81 41 CYS D O 1
ATOM 3027 N N . ASN D 1 64 ? 30.313 22.591 83.429 1.00 7.18 42 ASN D N 1
ATOM 3028 C CA . ASN D 1 64 ? 31.179 22.251 82.298 1.00 7.13 42 ASN D CA 1
ATOM 3029 C C . ASN D 1 64 ? 31.777 20.838 82.391 1.00 7.04 42 ASN D C 1
ATOM 3030 O O . ASN D 1 64 ? 31.992 20.327 83.473 1.00 7.08 42 ASN D O 1
ATOM 3035 N N . VAL D 1 65 ? 31.990 20.228 81.219 1.00 5.87 43 VAL D N 1
ATOM 3036 C CA . VAL D 1 65 ? 32.568 18.906 81.087 1.00 5.53 43 VAL D CA 1
ATOM 3037 C C . VAL D 1 65 ? 33.611 18.982 79.959 1.00 6.25 43 VAL D C 1
ATOM 3038 O O . VAL D 1 65 ? 33.294 18.945 78.750 1.00 7.29 43 VAL D O 1
ATOM 3042 N N . GLU D 1 66 ? 34.863 19.088 80.363 1.00 6.35 44 GLU D N 1
ATOM 3043 C CA . GLU D 1 66 ? 35.966 19.180 79.430 1.00 6.34 44 GLU D CA 1
ATOM 3044 C C . GLU D 1 66 ? 36.335 17.807 78.883 1.00 7.28 44 GLU D C 1
ATOM 3045 O O . GLU D 1 66 ? 35.934 16.806 79.439 1.00 8.11 44 GLU D O 1
ATOM 3051 N N . ASN D 1 67 ? 37.145 17.776 77.826 1.00 7.15 45 ASN D N 1
ATOM 3052 C CA . ASN D 1 67 ? 37.633 16.530 77.212 1.00 7.87 45 ASN D CA 1
ATOM 3053 C C . ASN D 1 67 ? 39.119 16.628 76.838 1.00 8.40 45 ASN D C 1
ATOM 3054 O O . ASN D 1 67 ? 39.661 17.744 76.648 1.00 7.97 45 ASN D O 1
ATOM 3059 N N . VAL D 1 68 ? 39.785 15.474 76.766 1.00 8.21 46 VAL D N 1
ATOM 3060 C CA . VAL D 1 68 ? 41.212 15.422 76.388 1.00 9.29 46 VAL D CA 1
ATOM 3061 C C . VAL D 1 68 ? 41.428 16.038 75.032 1.00 9.46 46 VAL D C 1
ATOM 3062 O O . VAL D 1 68 ? 42.460 16.683 74.799 1.00 9.84 46 VAL D O 1
ATOM 3066 N N . SER D 1 69 ? 40.455 15.849 74.144 1.00 9.22 47 SER D N 1
ATOM 3067 C CA . SER D 1 69 ? 40.404 16.580 72.886 1.00 9.84 47 SER D CA 1
ATOM 3068 C C . SER D 1 69 ? 39.690 17.872 73.202 1.00 9.70 47 SER D C 1
ATOM 3069 O O . SER D 1 69 ? 38.454 17.889 73.386 1.00 9.33 47 SER D O 1
ATOM 3072 N N . TYR D 1 70 ? 40.442 18.976 73.325 1.00 10.73 48 TYR D N 1
ATOM 3073 C CA . TYR D 1 70 ? 39.866 20.192 73.942 1.00 10.37 48 TYR D CA 1
ATOM 3074 C C . TYR D 1 70 ? 38.580 20.659 73.312 1.00 9.54 48 TYR D C 1
ATOM 3075 O O . TYR D 1 70 ? 37.646 21.057 73.998 1.00 8.93 48 TYR D O 1
ATOM 3084 N N . GLY D 1 71 ? 38.500 20.580 71.978 1.00 9.08 49 GLY D N 1
ATOM 3085 C CA . GLY D 1 71 ? 37.366 21.054 71.230 1.00 8.96 49 GLY D CA 1
ATOM 3086 C C . GLY D 1 71 ? 36.082 20.241 71.379 1.00 8.53 49 GLY D C 1
ATOM 3087 O O . GLY D 1 71 ? 35.029 20.591 70.805 1.00 9.13 49 GLY D O 1
ATOM 3088 N N . LEU D 1 72 ? 36.151 19.158 72.163 1.00 8.20 50 LEU D N 1
ATOM 3089 C CA . LEU D 1 72 ? 34.968 18.363 72.454 1.00 7.60 50 LEU D CA 1
ATOM 3090 C C . LEU D 1 72 ? 34.370 18.741 73.831 1.00 8.64 50 LEU D C 1
ATOM 3091 O O . LEU D 1 72 ? 33.365 18.184 74.261 1.00 8.44 50 LEU D O 1
ATOM 3096 N N . GLY D 1 73 ? 34.981 19.711 74.482 1.00 8.41 51 GLY D N 1
ATOM 3097 C CA . GLY D 1 73 ? 34.458 20.271 75.746 1.00 7.50 51 GLY D CA 1
ATOM 3098 C C . GLY D 1 73 ? 33.043 20.841 75.596 1.00 8.33 51 GLY D C 1
ATOM 3099 O O . GLY D 1 73 ? 32.694 21.447 74.550 1.00 7.46 51 GLY D O 1
ATOM 3100 N N . LEU D 1 74 ? 32.265 20.671 76.659 1.00 6.39 52 LEU D N 1
ATOM 3101 C CA . LEU D 1 74 ? 30.861 21.125 76.730 1.00 8.33 52 LEU D CA 1
ATOM 3102 C C . LEU D 1 74 ? 30.816 22.167 77.831 1.00 7.81 52 LEU D C 1
ATOM 3103 O O . LEU D 1 74 ? 31.348 21.958 78.961 1.00 7.93 52 LEU D O 1
ATOM 3108 N N . CYS D 1 75 ? 30.249 23.317 77.511 1.00 8.04 53 CYS D N 1
ATOM 3109 C CA . CYS D 1 75 ? 30.046 24.379 78.483 1.00 7.67 53 CYS D CA 1
ATOM 3110 C C . CYS D 1 75 ? 28.873 24.096 79.390 1.00 6.62 53 CYS D C 1
ATOM 3111 O O . CYS D 1 75 ? 27.942 23.367 79.040 1.00 7.37 53 CYS D O 1
ATOM 3114 N N . ALA D 1 76 ? 28.899 24.735 80.553 1.00 6.27 54 ALA D N 1
ATOM 3115 C CA . ALA D 1 76 ? 27.790 24.606 81.490 1.00 6.82 54 ALA D CA 1
ATOM 3116 C C . ALA D 1 76 ? 26.445 24.973 80.868 1.00 7.19 54 ALA D C 1
ATOM 3117 O O . ALA D 1 76 ? 25.434 24.328 81.123 1.00 6.30 54 ALA D O 1
ATOM 3119 N N . GLU D 1 77 ? 26.438 26.037 80.062 1.00 7.06 55 GLU D N 1
ATOM 3120 C CA . GLU D 1 77 ? 25.205 26.518 79.445 1.00 7.94 55 GLU D CA 1
ATOM 3121 C C . GLU D 1 77 ? 24.645 25.481 78.434 1.00 7.42 55 GLU D C 1
ATOM 3122 O O . GLU D 1 77 ? 23.418 25.329 78.299 1.00 8.46 55 GLU D O 1
ATOM 3128 N N . CYS D 1 78 ? 25.536 24.771 77.735 1.00 8.52 56 CYS D N 1
ATOM 3129 C CA . CYS D 1 78 ? 25.149 23.640 76.860 1.00 9.21 56 CYS D CA 1
ATOM 3130 C C . CYS D 1 78 ? 24.450 22.538 77.687 1.00 7.76 56 CYS D C 1
ATOM 3131 O O . CYS D 1 78 ? 23.398 21.989 77.292 1.00 8.23 56 CYS D O 1
ATOM 3134 N N . ALA D 1 79 ? 25.004 22.271 78.882 1.00 6.84 57 ALA D N 1
ATOM 3135 C CA . ALA D 1 79 ? 24.453 21.286 79.759 1.00 6.61 57 ALA D CA 1
ATOM 3136 C C . ALA D 1 79 ? 23.047 21.707 80.217 1.00 6.31 57 ALA D C 1
ATOM 3137 O O . ALA D 1 79 ? 22.132 20.908 80.317 1.00 7.58 57 ALA D O 1
ATOM 3139 N N . VAL D 1 80 ? 22.876 22.995 80.475 1.00 6.87 58 VAL D N 1
ATOM 3140 C CA . VAL D 1 80 ? 21.552 23.517 80.827 1.00 6.42 58 VAL D CA 1
ATOM 3141 C C . VAL D 1 80 ? 20.518 23.232 79.720 1.00 5.83 58 VAL D C 1
ATOM 3142 O O . VAL D 1 80 ? 19.428 22.767 80.006 1.00 6.70 58 VAL D O 1
ATOM 3146 N N . VAL D 1 81 ? 20.861 23.517 78.464 1.00 6.27 59 VAL D N 1
ATOM 3147 C CA . VAL D 1 81 ? 20.002 23.237 77.346 1.00 7.70 59 VAL D CA 1
ATOM 3148 C C . VAL D 1 81 ? 19.662 21.723 77.206 1.00 7.80 59 VAL D C 1
ATOM 3149 O O . VAL D 1 81 ? 18.514 21.345 76.862 1.00 8.16 59 VAL D O 1
ATOM 3153 N N . CYS D 1 82 ? 20.647 20.872 77.440 1.00 7.33 60 CYS D N 1
ATOM 3154 C CA . CYS D 1 82 ? 20.402 19.435 77.417 1.00 8.60 60 CYS D CA 1
ATOM 3155 C C . CYS D 1 82 ? 19.367 19.056 78.469 1.00 8.38 60 CYS D C 1
ATOM 3156 O O . CYS D 1 82 ? 18.417 18.342 78.184 1.00 9.27 60 CYS D O 1
ATOM 3159 N N . ALA D 1 83 ? 19.519 19.600 79.674 1.00 9.18 61 ALA D N 1
ATOM 3160 C CA . ALA D 1 83 ? 18.597 19.296 80.765 1.00 10.10 61 ALA D CA 1
ATOM 3161 C C . ALA D 1 83 ? 17.209 19.835 80.512 1.00 10.02 61 ALA D C 1
ATOM 3162 O O . ALA D 1 83 ? 16.229 19.245 80.926 1.00 11.35 61 ALA D O 1
ATOM 3164 N N . LEU D 1 84 ? 17.131 21.023 79.923 1.00 9.49 62 LEU D N 1
ATOM 3165 C CA . LEU D 1 84 ? 15.864 21.603 79.488 1.00 8.57 62 LEU D CA 1
ATOM 3166 C C . LEU D 1 84 ? 15.022 20.606 78.706 1.00 8.22 62 LEU D C 1
ATOM 3167 O O . LEU D 1 84 ? 13.869 20.379 79.027 1.00 8.79 62 LEU D O 1
ATOM 3172 N N . HIS D 1 85 ? 15.628 20.002 77.684 1.00 8.07 63 HIS D N 1
ATOM 3173 C CA . HIS D 1 85 ? 14.906 19.094 76.849 1.00 8.35 63 HIS D CA 1
ATOM 3174 C C . HIS D 1 85 ? 14.728 17.709 77.427 1.00 9.28 63 HIS D C 1
ATOM 3175 O O . HIS D 1 85 ? 13.632 17.178 77.349 1.00 11.05 63 HIS D O 1
ATOM 3182 N N . SER D 1 86 ? 15.747 17.137 78.041 1.00 10.62 64 SER D N 1
ATOM 3183 C CA A SER D 1 86 ? 15.628 15.792 78.627 0.50 11.28 64 SER D CA 1
ATOM 3184 C CA B SER D 1 86 ? 15.622 15.786 78.591 0.50 11.93 64 SER D CA 1
ATOM 3185 C C . SER D 1 86 ? 14.549 15.763 79.695 1.00 12.92 64 SER D C 1
ATOM 3186 O O . SER D 1 86 ? 13.887 14.727 79.935 1.00 13.38 64 SER D O 1
ATOM 3191 N N . GLY D 1 87 ? 14.343 16.901 80.342 1.00 13.81 65 GLY D N 1
ATOM 3192 C CA . GLY D 1 87 ? 13.361 17.006 81.385 1.00 15.53 65 GLY D CA 1
ATOM 3193 C C . GLY D 1 87 ? 12.008 17.430 80.894 1.00 15.93 65 GLY D C 1
ATOM 3194 O O . GLY D 1 87 ? 11.169 17.742 81.707 1.00 17.74 65 GLY D O 1
ATOM 3195 N N . GLY D 1 88 ? 11.792 17.521 79.585 1.00 16.09 66 GLY D N 1
ATOM 3196 C CA . GLY D 1 88 ? 10.419 17.710 79.056 1.00 16.71 66 GLY D CA 1
ATOM 3197 C C . GLY D 1 88 ? 10.205 18.926 78.170 1.00 17.03 66 GLY D C 1
ATOM 3198 O O . GLY D 1 88 ? 9.091 19.161 77.673 1.00 17.40 66 GLY D O 1
ATOM 3199 N N . GLY D 1 89 ? 11.265 19.695 77.938 1.00 14.73 67 GLY D N 1
ATOM 3200 C CA . GLY D 1 89 ? 11.175 20.864 77.103 1.00 13.95 67 GLY D CA 1
ATOM 3201 C C . GLY D 1 89 ? 10.810 22.113 77.866 1.00 13.55 67 GLY D C 1
ATOM 3202 O O . GLY D 1 89 ? 10.764 22.133 79.110 1.00 12.31 67 GLY D O 1
ATOM 3203 N N . GLY D 1 90 ? 10.566 23.146 77.084 1.00 13.31 68 GLY D N 1
ATOM 3204 C CA . GLY D 1 90 ? 10.244 24.465 77.583 1.00 13.26 68 GLY D CA 1
ATOM 3205 C C . GLY D 1 90 ? 11.108 25.537 76.971 1.00 12.10 68 GLY D C 1
ATOM 3206 O O . GLY D 1 90 ? 11.927 25.314 76.033 1.00 11.21 68 GLY D O 1
ATOM 3207 N N . ARG D 1 91 ? 10.910 26.710 77.523 1.00 12.11 69 ARG D N 1
ATOM 3208 C CA . ARG D 1 91 ? 11.658 27.911 77.184 1.00 13.16 69 ARG D CA 1
ATOM 3209 C C . ARG D 1 91 ? 12.402 28.458 78.390 1.00 11.43 69 ARG D C 1
ATOM 3210 O O . ARG D 1 91 ? 11.870 28.559 79.496 1.00 10.92 69 ARG D O 1
ATOM 3218 N N . LEU D 1 92 ? 13.647 28.865 78.155 1.00 9.40 70 LEU D N 1
ATOM 3219 C CA . LEU D 1 92 ? 14.429 29.502 79.181 1.00 9.12 70 LEU D CA 1
ATOM 3220 C C . LEU D 1 92 ? 14.018 30.957 79.356 1.00 9.43 70 LEU D C 1
ATOM 3221 O O . LEU D 1 92 ? 13.848 31.671 78.363 1.00 9.99 70 LEU D O 1
ATOM 3226 N N . VAL D 1 93 ? 13.823 31.364 80.608 1.00 9.51 71 VAL D N 1
ATOM 3227 C CA . VAL D 1 93 ? 13.464 32.725 80.975 1.00 10.69 71 VAL D CA 1
ATOM 3228 C C . VAL D 1 93 ? 14.629 33.559 81.487 1.00 10.36 71 VAL D C 1
ATOM 3229 O O . VAL D 1 93 ? 14.735 34.750 81.212 1.00 11.48 71 VAL D O 1
ATOM 3233 N N . ALA D 1 94 ? 15.471 32.922 82.272 1.00 10.00 72 ALA D N 1
ATOM 3234 C CA . ALA D 1 94 ? 16.604 33.586 82.893 1.00 9.86 72 ALA D CA 1
ATOM 3235 C C . ALA D 1 94 ? 17.715 32.574 83.141 1.00 9.14 72 ALA D C 1
ATOM 3236 O O . ALA D 1 94 ? 17.440 31.394 83.446 1.00 8.05 72 ALA D O 1
ATOM 3238 N N . LEU D 1 95 ? 18.964 33.023 83.037 1.00 9.00 73 LEU D N 1
ATOM 3239 C CA . LEU D 1 95 ? 20.128 32.171 83.228 1.00 9.04 73 LEU D CA 1
ATOM 3240 C C . LEU D 1 95 ? 21.244 32.904 83.973 1.00 8.03 73 LEU D C 1
ATOM 3241 O O . LEU D 1 95 ? 21.493 34.080 83.711 1.00 7.27 73 LEU D O 1
ATOM 3246 N N . SER D 1 96 ? 21.833 32.225 84.950 1.00 8.85 74 SER D N 1
ATOM 3247 C CA . SER D 1 96 ? 23.010 32.690 85.630 1.00 8.88 74 SER D CA 1
ATOM 3248 C C . SER D 1 96 ? 24.148 31.695 85.433 1.00 9.23 74 SER D C 1
ATOM 3249 O O . SER D 1 96 ? 23.957 30.464 85.601 1.00 8.11 74 SER D O 1
ATOM 3252 N N . CYS D 1 97 ? 25.323 32.231 85.085 1.00 8.68 75 CYS D N 1
AT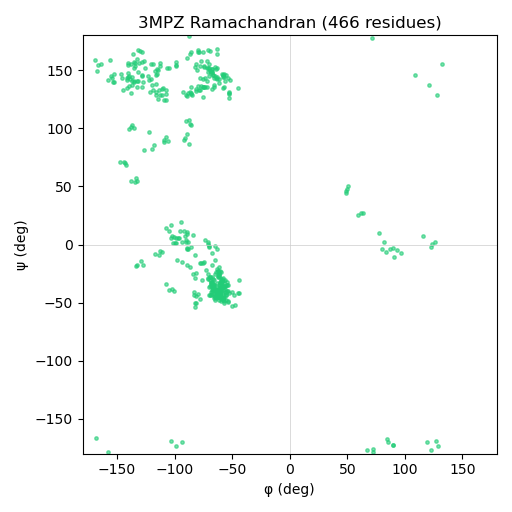OM 3253 C CA A CYS D 1 97 ? 26.533 31.436 84.939 0.70 8.62 75 CYS D CA 1
ATOM 3254 C CA B CYS D 1 97 ? 26.562 31.458 84.938 0.30 9.59 75 CYS D CA 1
ATOM 3255 C C . CYS D 1 97 ? 27.609 31.983 85.887 1.00 9.46 75 CYS D C 1
ATOM 3256 O O . CYS D 1 97 ? 27.813 33.164 85.959 1.00 8.67 75 CYS D O 1
ATOM 3261 N N . VAL D 1 98 ? 28.283 31.087 86.594 1.00 9.46 76 VAL D N 1
ATOM 3262 C CA . VAL D 1 98 ? 29.231 31.495 87.622 1.00 11.11 76 VAL D CA 1
ATOM 3263 C C . VAL D 1 98 ? 30.474 30.616 87.629 1.00 13.35 76 VAL D C 1
ATOM 3264 O O . VAL D 1 98 ? 30.434 29.457 87.203 1.00 12.66 76 VAL D O 1
ATOM 3268 N N . GLY D 1 99 ? 31.569 31.197 88.116 1.00 15.93 77 GLY D N 1
ATOM 3269 C CA . GLY D 1 99 ? 32.760 30.436 88.573 1.00 19.20 77 GLY D CA 1
ATOM 3270 C C . GLY D 1 99 ? 32.662 30.011 90.037 1.00 21.21 77 GLY D C 1
ATOM 3271 O O . GLY D 1 99 ? 31.675 30.291 90.735 1.00 23.49 77 GLY D O 1
ATOM 3272 N N . PRO D 1 100 ? 33.684 29.310 90.538 1.00 25.64 78 PRO D N 1
ATOM 3273 C CA . PRO D 1 100 ? 33.570 28.711 91.889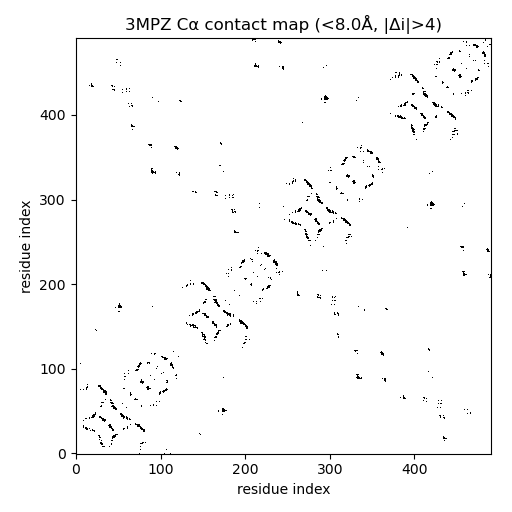 1.00 26.71 78 PRO D CA 1
ATOM 3274 C C . PRO D 1 100 ? 33.338 29.745 93.022 1.00 27.95 78 PRO D C 1
ATOM 3275 O O . PRO D 1 100 ? 32.543 29.505 93.977 1.00 27.90 78 PRO D O 1
ATOM 3279 N N . ASP D 1 101 ? 33.975 30.906 92.863 1.00 29.02 79 ASP D N 1
ATOM 3280 C CA . ASP D 1 101 ? 33.807 32.043 93.782 1.00 29.42 79 ASP D CA 1
ATOM 3281 C C . ASP D 1 101 ? 32.456 32.735 93.704 1.00 27.92 79 ASP D C 1
ATOM 3282 O O . ASP D 1 101 ? 32.226 33.734 94.407 1.00 29.12 79 ASP D O 1
ATOM 3287 N N . GLY D 1 102 ? 31.570 32.252 92.831 1.00 24.83 80 GLY D N 1
ATOM 3288 C CA . GLY D 1 102 ? 30.263 32.851 92.673 1.00 22.63 80 GLY D CA 1
ATOM 3289 C C . GLY D 1 102 ? 30.258 34.072 91.784 1.00 20.47 80 GLY D C 1
ATOM 3290 O O . GLY D 1 102 ? 29.199 34.668 91.607 1.00 20.40 80 GLY D O 1
ATOM 3291 N N . GLY D 1 103 ? 31.422 34.428 91.221 1.00 17.95 81 GLY D N 1
ATOM 3292 C CA . GLY D 1 103 ? 31.525 35.552 90.302 1.00 17.33 81 GLY D CA 1
ATOM 3293 C C . GLY D 1 103 ? 30.782 35.227 89.004 1.00 15.57 81 GLY D C 1
ATOM 3294 O O . GLY D 1 103 ? 30.970 34.147 88.435 1.00 15.20 81 GLY D O 1
ATOM 3295 N N . VAL D 1 104 ? 29.974 36.175 88.534 1.00 14.01 82 VAL D N 1
ATOM 3296 C CA . VAL D 1 104 ? 29.105 35.949 87.359 1.00 13.80 82 VAL D CA 1
ATOM 3297 C C . VAL D 1 104 ? 29.959 36.020 86.112 1.00 13.05 82 VAL D C 1
ATOM 3298 O O . VAL D 1 104 ? 30.824 36.881 86.001 1.00 12.90 82 VAL D O 1
ATOM 3302 N N . LEU D 1 105 ? 29.728 35.080 85.199 1.00 11.41 83 LEU D N 1
ATOM 3303 C CA . LEU D 1 105 ? 30.420 34.983 83.936 1.00 11.27 83 LEU D CA 1
ATOM 3304 C C . LEU D 1 105 ? 29.529 35.202 82.764 1.00 11.32 83 LEU D C 1
ATOM 3305 O O . LEU D 1 105 ? 28.359 34.895 82.791 1.00 10.75 83 LEU D O 1
ATOM 3310 N N . MET D 1 106 ? 30.121 35.736 81.700 1.00 11.39 84 MET D N 1
ATOM 3311 C CA . MET D 1 106 ? 29.383 35.896 80.454 1.00 11.64 84 MET D CA 1
ATOM 3312 C C . MET D 1 106 ? 29.489 34.641 79.588 1.00 9.82 84 MET D C 1
ATOM 3313 O O . MET D 1 106 ? 30.563 34.126 79.338 1.00 8.72 84 MET D O 1
ATOM 3318 N N . PRO D 1 107 ? 28.361 34.154 79.110 1.00 8.42 85 PRO D N 1
ATOM 3319 C CA . PRO D 1 107 ? 28.465 33.006 78.210 1.00 8.37 85 PRO D CA 1
ATOM 3320 C C . PRO D 1 107 ? 29.322 33.267 76.990 1.00 7.55 85 PRO D C 1
ATOM 3321 O O . PRO D 1 107 ? 29.330 34.352 76.461 1.00 7.23 85 PRO D O 1
ATOM 3325 N N . CYS D 1 108 ? 30.031 32.253 76.534 1.00 7.62 86 CYS D N 1
ATOM 3326 C CA . CYS D 1 108 ? 30.829 32.387 75.305 1.00 7.56 86 CYS D CA 1
ATOM 3327 C C . CYS D 1 108 ? 29.914 32.470 74.084 1.00 7.33 86 CYS D C 1
ATOM 3328 O O . CYS D 1 108 ? 28.711 32.237 74.177 1.00 6.67 86 CYS D O 1
ATOM 3331 N N . GLY D 1 109 ? 30.475 32.853 72.957 1.00 6.20 87 GLY D N 1
ATOM 3332 C CA . GLY D 1 109 ? 29.670 33.054 71.736 1.00 6.26 87 GLY D CA 1
ATOM 3333 C C . GLY D 1 109 ? 28.890 31.854 71.305 1.00 6.95 87 GLY D C 1
ATOM 3334 O O . GLY D 1 109 ? 27.723 31.980 70.862 1.00 6.76 87 GLY D O 1
ATOM 3335 N N . ARG D 1 110 ? 29.491 30.662 71.423 1.00 6.19 88 ARG D N 1
ATOM 3336 C CA . ARG D 1 110 ? 28.781 29.448 71.079 1.00 6.04 88 ARG D CA 1
ATOM 3337 C C . ARG D 1 110 ? 27.528 29.316 71.967 1.00 6.31 88 ARG D C 1
ATOM 3338 O O . ARG D 1 110 ? 26.433 29.041 71.492 1.00 5.60 88 ARG D O 1
ATOM 3346 N N . CYS D 1 111 ? 27.692 29.521 73.275 1.00 5.85 89 CYS D N 1
ATOM 3347 C CA . CYS D 1 111 ? 26.599 29.395 74.183 1.00 5.44 89 CYS D CA 1
ATOM 3348 C C . CYS D 1 111 ? 25.556 30.474 73.982 1.00 5.71 89 CYS D C 1
ATOM 3349 O O . CYS D 1 111 ? 24.374 30.211 74.159 1.00 6.35 89 CYS D O 1
ATOM 3352 N N . ARG D 1 112 ? 25.965 31.658 73.573 1.00 6.57 90 ARG D N 1
ATOM 3353 C CA . ARG D 1 112 ? 24.972 32.706 73.256 1.00 7.24 90 ARG D CA 1
ATOM 3354 C C . ARG D 1 112 ? 24.061 32.244 72.118 1.00 6.95 90 ARG D C 1
ATOM 3355 O O . ARG D 1 112 ? 22.830 32.398 72.188 1.00 8.11 90 ARG D O 1
ATOM 3363 N N . GLN D 1 113 ? 24.626 31.605 71.110 1.00 7.19 91 GLN D N 1
ATOM 3364 C CA . GLN D 1 113 ? 23.824 31.116 69.991 1.00 7.56 91 GLN D CA 1
ATOM 3365 C C . GLN D 1 113 ? 22.919 29.950 70.416 1.00 7.80 91 GLN D C 1
ATOM 3366 O O . GLN D 1 113 ? 21.755 29.883 70.031 1.00 8.53 91 GLN D O 1
ATOM 3372 N N . VAL D 1 114 ? 23.469 29.038 71.191 1.00 8.36 92 VAL D N 1
ATOM 3373 C CA . VAL D 1 114 ? 22.722 27.880 71.649 1.00 7.85 92 VAL D CA 1
ATOM 3374 C C . VAL D 1 114 ? 21.575 28.361 72.542 1.00 7.64 92 VAL D C 1
ATOM 3375 O O . VAL D 1 114 ? 20.409 27.935 72.338 1.00 8.17 92 VAL D O 1
ATOM 3379 N N . LEU D 1 115 ? 21.862 29.278 73.481 1.00 6.90 93 LEU D N 1
ATOM 3380 C CA . LEU D 1 115 ? 20.828 29.803 74.386 1.00 7.66 93 LEU D CA 1
ATOM 3381 C C . LEU D 1 115 ? 19.725 30.549 73.592 1.00 7.53 93 LEU D C 1
ATOM 3382 O O . LEU D 1 115 ? 18.535 30.434 73.914 1.00 8.11 93 LEU D O 1
ATOM 3387 N N . LEU D 1 116 ? 20.094 31.285 72.545 1.00 8.33 94 LEU D N 1
ATOM 3388 C CA . LEU D 1 116 ? 19.089 32.011 71.748 1.00 9.19 94 LEU D CA 1
ATOM 3389 C C . LEU D 1 116 ? 18.031 31.070 71.223 1.00 8.97 94 LEU D C 1
ATOM 3390 O O . LEU D 1 116 ? 16.849 31.430 71.140 1.00 9.15 94 LEU D O 1
ATOM 3395 N N . GLU D 1 117 ? 18.458 29.874 70.827 1.00 9.14 95 GLU D N 1
ATOM 3396 C CA . GLU D 1 117 ? 17.555 28.869 70.265 1.00 9.40 95 GLU D CA 1
ATOM 3397 C C . GLU D 1 117 ? 16.448 28.496 71.256 1.00 9.92 95 GLU D C 1
ATOM 3398 O O . GLU D 1 117 ? 15.302 28.203 70.848 1.00 10.39 95 GLU D O 1
ATOM 3404 N N . HIS D 1 118 ? 16.771 28.533 72.560 1.00 8.79 96 HIS D N 1
ATOM 3405 C CA . HIS D 1 118 ? 15.869 28.021 73.609 1.00 8.91 96 HIS D CA 1
ATOM 3406 C C . HIS D 1 118 ? 15.258 29.060 74.507 1.00 8.99 96 HIS D C 1
ATOM 3407 O O . HIS D 1 118 ? 14.366 28.747 75.269 1.00 9.75 96 HIS D O 1
ATOM 3414 N N . GLY D 1 119 ? 15.681 30.301 74.353 1.00 9.36 97 GLY D N 1
ATOM 3415 C CA . GLY D 1 119 ? 15.176 31.375 75.178 1.00 10.28 97 GLY D CA 1
ATOM 3416 C C . GLY D 1 119 ? 14.777 32.615 74.403 1.00 11.34 97 GLY D C 1
ATOM 3417 O O . GLY D 1 119 ? 14.048 33.465 74.936 1.00 11.23 97 GLY D O 1
ATOM 3418 N N . GLY D 1 120 ? 15.252 32.711 73.171 1.00 10.95 98 GLY D N 1
ATOM 3419 C CA . GLY D 1 120 ? 15.059 33.885 72.348 1.00 12.03 98 GLY D CA 1
ATOM 3420 C C . GLY D 1 120 ? 15.767 35.136 72.809 1.00 12.23 98 GLY D C 1
ATOM 3421 O O . GLY D 1 120 ? 16.533 35.123 73.783 1.00 11.51 98 GLY D O 1
ATOM 3422 N N . PRO D 1 121 ? 15.542 36.243 72.090 1.00 13.85 99 PRO D N 1
ATOM 3423 C CA . PRO D 1 121 ? 16.215 37.513 72.364 1.00 13.81 99 PRO D CA 1
ATOM 3424 C C . PRO D 1 121 ? 15.972 38.059 73.776 1.00 13.14 99 PRO D C 1
ATOM 3425 O O . PRO D 1 121 ? 16.820 38.753 74.306 1.00 13.45 99 PRO D O 1
ATOM 3429 N N . GLU D 1 122 ? 14.818 37.756 74.369 1.00 13.76 100 GLU D N 1
ATOM 3430 C CA . GLU D 1 122 ? 14.467 38.332 75.647 1.00 13.92 100 GLU D CA 1
ATOM 3431 C C . GLU D 1 122 ? 14.941 37.544 76.829 1.00 12.94 100 GLU D C 1
ATOM 3432 O O . GLU D 1 122 ? 14.753 37.997 77.974 1.00 13.57 100 GLU D O 1
ATOM 3438 N N . LEU D 1 123 ? 15.554 36.369 76.594 1.00 11.43 101 LEU D N 1
ATOM 3439 C CA . LEU D 1 123 ? 16.158 35.622 77.700 1.00 10.54 101 LEU D CA 1
ATOM 3440 C C . LEU D 1 123 ? 17.104 36.509 78.481 1.00 10.05 101 LEU D C 1
ATOM 3441 O O . LEU D 1 123 ? 17.975 37.123 77.905 1.00 10.60 101 LEU D O 1
ATOM 3446 N N . LEU D 1 124 ? 16.977 36.506 79.806 1.00 10.65 102 LEU D N 1
ATOM 3447 C CA . LEU D 1 124 ? 17.771 37.365 80.665 1.00 10.78 102 LEU D CA 1
ATOM 3448 C C . LEU D 1 124 ? 19.012 36.613 81.116 1.00 10.12 102 LEU D C 1
ATOM 3449 O O . LEU D 1 124 ? 18.956 35.465 81.573 1.00 9.92 102 LEU D O 1
ATOM 3454 N N . ILE D 1 125 ? 20.144 37.277 80.972 1.00 9.93 103 ILE D N 1
ATOM 3455 C CA . ILE D 1 125 ? 21.447 36.722 81.345 1.00 9.75 103 ILE D CA 1
ATOM 3456 C C . ILE D 1 125 ? 21.989 37.524 82.531 1.00 11.56 103 ILE D C 1
ATOM 3457 O O . ILE D 1 125 ? 22.075 38.771 82.485 1.00 12.97 103 ILE D O 1
ATOM 3462 N N . ASP D 1 126 ? 22.383 36.818 83.583 1.00 11.90 104 ASP D N 1
ATOM 3463 C CA . ASP D 1 126 ? 22.852 37.453 84.809 1.00 14.21 104 ASP D CA 1
ATOM 3464 C C . ASP D 1 126 ? 24.147 38.198 84.512 1.00 16.00 104 ASP D C 1
ATOM 3465 O O . ASP D 1 126 ? 24.935 37.743 83.704 1.00 15.31 104 ASP D O 1
ATOM 3470 N N . HIS D 1 127 ? 24.314 39.356 85.146 1.00 18.66 105 HIS D N 1
ATOM 3471 C CA . HIS D 1 127 ? 25.448 40.231 84.900 1.00 21.42 105 HIS D CA 1
ATOM 3472 C C . HIS D 1 127 ? 25.608 41.115 86.134 1.00 23.48 105 HIS D C 1
ATOM 3473 O O . HIS D 1 127 ? 24.634 41.507 86.716 1.00 21.88 105 HIS D O 1
ATOM 3480 N N . ALA D 1 128 ? 26.847 41.387 86.529 1.00 26.75 106 ALA D N 1
ATOM 3481 C CA . ALA D 1 128 ? 27.155 42.266 87.684 1.00 29.39 106 ALA D CA 1
ATOM 3482 C C . ALA D 1 128 ? 26.321 43.564 87.746 1.00 31.47 106 ALA D C 1
ATOM 3483 O O . ALA D 1 128 ? 25.843 43.979 88.806 1.00 32.49 106 ALA D O 1
ATOM 3485 N N . HIS D 1 129 ? 26.139 44.188 86.592 1.00 32.81 107 HIS D N 1
ATOM 3486 C CA . HIS D 1 129 ? 25.486 45.483 86.511 1.00 34.44 107 HIS D CA 1
ATOM 3487 C C . HIS D 1 129 ? 23.999 45.345 86.222 1.00 33.76 107 HIS D C 1
ATOM 3488 O O . HIS D 1 129 ? 23.358 46.303 85.789 1.00 35.21 107 HIS D O 1
ATOM 3495 N N . GLY D 1 130 ? 23.449 44.152 86.473 1.00 31.41 108 GLY D N 1
ATOM 3496 C CA . GLY D 1 130 ? 22.037 43.881 86.255 1.00 29.58 108 GLY D CA 1
ATOM 3497 C C . GLY D 1 130 ? 21.897 42.955 85.058 1.00 26.85 108 GLY D C 1
ATOM 3498 O O . GLY D 1 130 ? 22.660 43.064 84.119 1.00 26.49 108 GLY D O 1
ATOM 3499 N N . PRO D 1 131 ? 20.906 42.059 85.072 1.00 24.86 109 PRO D N 1
ATOM 3500 C CA . PRO D 1 131 ? 20.795 41.146 83.955 1.00 22.18 109 PRO D CA 1
ATOM 3501 C C . PRO D 1 131 ? 20.476 41.848 82.657 1.00 21.02 109 PRO D C 1
ATOM 3502 O O . PRO D 1 131 ? 19.834 42.911 82.646 1.00 19.80 109 PRO D O 1
ATOM 3506 N N . ARG D 1 132 ? 20.900 41.211 81.574 1.00 18.28 110 ARG D N 1
ATOM 3507 C CA . ARG D 1 132 ? 20.876 41.780 80.240 1.00 17.95 110 ARG D CA 1
ATOM 3508 C C . ARG D 1 132 ? 20.167 40.808 79.330 1.00 17.37 110 ARG D C 1
ATOM 3509 O O . ARG D 1 132 ? 20.358 39.609 79.448 1.00 14.97 110 ARG D O 1
ATOM 3511 N N . PRO D 1 133 ? 19.335 41.317 78.416 1.00 16.72 111 PRO D N 1
ATOM 3512 C CA . PRO D 1 133 ? 18.702 40.443 77.468 1.00 15.68 111 PRO D CA 1
ATOM 3513 C C . PRO D 1 133 ? 19.715 39.901 76.468 1.00 15.30 111 PRO D C 1
ATOM 3514 O O . PRO D 1 133 ? 20.673 40.574 76.077 1.00 12.97 111 PRO D O 1
ATOM 3518 N N . LEU D 1 134 ? 19.491 38.662 76.060 1.00 14.07 112 LEU D N 1
ATOM 3519 C CA . LEU D 1 134 ? 20.431 38.001 75.205 1.00 14.09 112 LEU D CA 1
ATOM 3520 C C . LEU D 1 134 ? 20.644 38.730 73.915 1.00 15.18 112 LEU D C 1
ATOM 3521 O O . LEU D 1 134 ? 21.760 38.751 73.404 1.00 14.93 112 LEU D O 1
ATOM 3526 N N . ARG D 1 135 ? 19.611 39.418 73.423 1.00 16.15 113 ARG D N 1
ATOM 3527 C CA . ARG D 1 135 ? 19.754 40.185 72.204 1.00 18.61 113 ARG D CA 1
ATOM 3528 C C . ARG D 1 135 ? 20.840 41.252 72.299 1.00 18.34 113 ARG D C 1
ATOM 3529 O O . ARG D 1 135 ? 21.507 41.531 71.287 1.00 19.72 113 ARG D O 1
ATOM 3537 N N . GLU D 1 136 ? 21.059 41.815 73.490 1.00 17.59 114 GLU D N 1
ATOM 3538 C CA . GLU D 1 136 ? 22.157 42.781 73.684 1.00 17.97 114 GLU D CA 1
ATOM 3539 C C . GLU D 1 136 ? 23.519 42.116 73.603 1.00 16.07 114 GLU D C 1
ATOM 3540 O O . GLU D 1 136 ? 24.496 42.756 73.206 1.00 16.88 114 GLU D O 1
ATOM 3546 N N . LEU D 1 137 ? 23.573 40.840 73.996 1.00 13.00 115 LEU D N 1
ATOM 3547 C CA . LEU D 1 137 ? 24.787 40.064 73.979 1.00 12.78 115 LEU D CA 1
ATOM 3548 C C . LEU D 1 137 ? 25.088 39.378 72.654 1.00 11.86 115 LEU D C 1
ATOM 3549 O O . LEU D 1 137 ? 26.247 39.048 72.394 1.00 10.80 115 LEU D O 1
ATOM 3554 N N . LEU D 1 138 ? 24.068 39.216 71.808 1.00 11.27 116 LEU D N 1
ATOM 3555 C CA . LEU D 1 138 ? 24.238 38.565 70.506 1.00 11.05 116 LEU D CA 1
ATOM 3556 C C . LEU D 1 138 ? 23.354 39.257 69.465 1.00 13.31 116 LEU D C 1
ATOM 3557 O O . LEU D 1 138 ? 22.313 38.716 69.039 1.00 12.07 116 LEU D O 1
ATOM 3562 N N . PRO D 1 139 ? 23.731 40.491 69.099 1.00 15.10 117 PRO D N 1
ATOM 3563 C CA . PRO D 1 139 ? 22.869 41.277 68.191 1.00 16.27 117 PRO D CA 1
ATOM 3564 C C . PRO D 1 139 ? 22.861 40.729 66.785 1.00 17.46 117 PRO D C 1
ATOM 3565 O O . PRO D 1 139 ? 23.832 40.081 66.373 1.00 16.00 117 PRO D O 1
ATOM 3569 N N . ASP D 1 140 ? 21.786 41.017 66.054 1.00 19.17 118 ASP D N 1
ATOM 3570 C CA . ASP D 1 140 ? 21.700 40.682 64.632 1.00 20.98 118 ASP D CA 1
ATOM 3571 C C . ASP D 1 140 ? 22.103 39.203 64.444 1.00 20.91 118 ASP D C 1
ATOM 3572 O O . ASP D 1 140 ? 22.930 38.851 63.585 1.00 19.34 118 ASP D O 1
ATOM 3577 N N . ALA D 1 141 ? 21.534 38.340 65.280 1.00 21.76 119 ALA D N 1
ATOM 3578 C CA . ALA D 1 141 ? 22.015 36.970 65.364 1.00 22.49 119 ALA D CA 1
ATOM 3579 C C . ALA D 1 141 ? 21.658 36.163 64.142 1.00 25.40 119 ALA D C 1
ATOM 3580 O O . ALA D 1 141 ? 20.502 36.192 63.687 1.00 27.26 119 ALA D O 1
ATOM 3582 N N . PHE D 1 142 ? 22.642 35.401 63.657 1.00 27.38 120 PHE D N 1
ATOM 3583 C CA . PHE D 1 142 ? 22.443 34.343 62.641 1.00 28.63 120 PHE D CA 1
ATOM 3584 C C . PHE D 1 142 ? 21.141 33.599 62.952 1.00 28.37 120 PHE D C 1
ATOM 3585 O O . PHE D 1 142 ? 20.914 33.248 64.124 1.00 28.62 120 PHE D O 1
#

CATH classification: 3.40.140.10